Protein 1H6F (pdb70)

Sequence (370 aa):
DPKVHLEAKELWDQFHKRGTEMVITKSGRRMFPPFKVRCSGLDKKAKYILLMDIIAADDCRYKFHNSRWMVAGKADPEMPKRMYIHPDSPATGEQWMSKVVTFHKLKLTNNISDKHGFTILNSMHKYQPRFHIVRANDILKLPYSTFRTYLFPETEFIAVTAYQNDKITQLKIDNNPFAKGFRDKDDPKVHLEAKELWDQFHKRGTEMVITKSGRRMFPPFKVRCSGLDKKAKYILLMDIIAADDCRYKFHNSRWMVAGKADPEMPKRMYIHPDSPATGEQWMSKVVTFHKLKLTNNISDKHGFTILNSMHKYQPRFHIVRANDILKLPYSTFRTYLFPETEFIAVTAYQNDKITQLKIDNNPFAKGFRD

GO terms:
  GO:1990837 sequence-specific double-stranded DNA binding (F, IDA)
  GO:0035136 forelimb morphogenesis (P, IDA)
  GO:0009887 animal organ morphogenesis (P, IDA)
  GO:0000978 RNA polymerase II cis-regulatory region sequence-specific DNA binding (F, IDA)
  GO:0001227 DNA-binding transcription repressor activity, RNA polymerase II-specific (F, IDA)
  GO:0000122 negative regulation of transcription by RNA polymerase II (P, IDA)
  GO:0090398 cellular senescence (P, IDA)
  GO:0005515 protein binding (F, IPI)
  GO:0005654 nucleoplasm (C, TAS)
  GO:0001228 DNA-binding transcription activator activity, RNA polymerase II-specific (F, IDA)
  GO:0060931 sinoatrial node cell development (P, IDA)
  GO:0003272 endocardial cushion formation (P, IMP)
  GO:0045944 positive regulation of transcription by RNA polymerase II (P, IMP)
  GO:1905072 cardiac jelly development (P, IMP)
  GO:2000137 negative regulation of cell proliferation involved in heart morphogenesis (P, IMP)
  GO:0060317 cardiac epithelial to mesenchymal transition (P, IMP)
  GO:0000122 negative regulation of transcription by RNA polymerase II (P, IMP)
  GO:0005654 nucleoplasm (C, IDA)
  GO:0005634 nucleus (C, IDA)
  GO:0043066 negative regulation of apoptotic process (P, IDA)

Foldseek 3Di:
DKDKAWPPVVLLLQCLVLFHEAAAAAVWAAGPVFTKIAMDDFQQAFWKWKKKKKDFPDQFFWDQPPNRIDGPGGHDDADDIQIGTQVVPTDGPNVRRVDIDGDPVETEHCDRPDDSSHGHDHARTKMWMKMWMWRDRDPVCVVVTDIDIDGDVSNIHGYHNDDDRVSNVQSCLVPPPVNVVPPD/DWDKDKAWPPVVLLLLCLVLFAEAAAAAVWAFGPVFTKIAMDTFDQAFWKWKKKKKDFPAQFFWDQPPNRIDTPGGHDDADDFQIGTQVVPGDGPNVRNVDIRTPRVATEHCPSPDDPSHTHDHARTKMWMKMWMWRDRDPVCVVPTDIDIDGDVSNIHGYHNDDDHVVSVQSCLVPPVVNVVPPD

Secondary structure (DSSP, 8-state):
--EEEETTHHHHHHHHHH--EEE--TT-B--SS--EEEEES--SSSEEEEEEEEEEEEEEEEEEETTEEEEEEEPPP-PPPPPEEPTT-SEEHHHHTTS-EE-TT--EE--TT--S-PEE--TTEEEEEEEEEE--S-GGGGGGSPPEEEE-GGG-EEEESS-S-HHHHHHHHHH-GGGGGG--/----EEEETTHHHHHHHHHH--EEE--TT-B--SS--EEEEES--SSSEEEEEEEEEEEEEEEEEEETTEEEEEEEPPP-----PEEPTT-SEEHHHHHTS-EE-TT--EE--TT--S-PEE--TTEEEEEEEEEE--S-GGGTTTSPPEEEE-GGG-EEEESS-S-HHHHHHHHHH-GGGGGG--

Solvent-accessible surface area: 20494 Å² total; per-residue (Å²): 152,24,133,22,108,6,41,58,89,138,37,0,52,70,0,71,161,69,20,2,0,2,19,1,40,135,72,11,124,162,12,32,1,50,8,77,0,129,8,54,45,8,77,131,153,19,80,12,0,0,1,1,5,0,55,31,40,49,97,29,96,14,95,50,101,98,94,120,42,86,84,44,25,141,12,65,122,63,74,114,36,85,66,5,70,14,104,60,9,26,6,15,0,72,87,0,48,89,85,68,0,19,14,161,131,13,72,0,0,60,47,106,81,21,187,122,33,27,0,17,3,25,34,48,3,42,0,19,0,54,0,2,1,0,142,12,61,21,41,87,95,18,108,190,34,117,64,127,58,42,104,26,85,23,0,45,0,8,0,0,78,60,71,70,23,120,136,0,36,74,25,14,26,70,62,28,88,173,22,120,77,154,89,174,227,26,116,25,131,17,98,6,43,58,83,127,38,0,54,108,0,73,145,116,25,4,0,1,20,1,36,153,90,10,125,112,9,32,2,29,0,70,0,124,4,47,35,10,49,134,177,21,82,0,0,0,0,0,7,0,63,31,38,45,111,30,81,15,112,42,86,132,86,173,46,109,84,49,27,167,11,66,122,62,75,108,36,100,62,22,56,7,97,58,14,53,5,22,0,105,87,1,52,87,85,54,0,36,14,61,139,6,67,0,0,60,37,96,65,20,188,128,28,37,0,19,3,31,38,38,4,45,0,19,0,58,0,2,0,0,102,14,64,14,56,89,89,16,110,194,32,115,67,79,59,47,105,25,88,25,0,49,3,8,0,1,80,63,71,73,15,95,112,0,48,87,38,12,20,70,60,29,86,170,21,120,76,163,89,178

CATH classification: 2.60.40.820

Structure (mmCIF, N/CA/C/O backbone):
data_1H6F
#
_entry.id   1H6F
#
_cell.length_a   39.040
_cell.length_b   104.910
_cell.length_c   125.310
_cell.angle_alpha   90.00
_cell.angle_beta   90.00
_cell.angle_gamma   90.00
#
_symmetry.space_group_name_H-M   'P 21 21 21'
#
loop_
_entity.id
_entity.type
_entity.pdbx_description
1 polymer 'T-BOX TRANSCRIPTION FACTOR TBX3'
2 polymer "5'-D(*TP*AP*AP*TP*TP*TP*CP*AP*CP*AP*CP*CP*TP* AP*GP*GP*TP*GP*TP*GP*AP*AP*AP*T)-3'"
3 non-polymer 'MAGNESIUM ION'
4 water water
#
loop_
_atom_site.group_PDB
_atom_site.id
_atom_site.type_symbol
_atom_site.label_atom_id
_atom_site.label_alt_id
_atom_site.label_comp_id
_atom_site.label_asym_id
_atom_site.label_entity_id
_atom_site.label_seq_id
_atom_site.pdbx_PDB_ins_code
_atom_site.Cartn_x
_atom_site.Cartn_y
_atom_site.Cartn_z
_atom_site.occupancy
_atom_site.B_iso_or_equiv
_atom_site.auth_seq_id
_atom_site.auth_comp_id
_atom_site.auth_asym_id
_atom_site.auth_atom_id
_atom_site.pdbx_PDB_model_num
ATOM 1 N N . ASP A 1 4 ? 20.913 65.507 54.179 1.00 43.60 102 ASP A N 1
ATOM 2 C CA . ASP A 1 4 ? 19.464 65.907 54.267 1.00 41.84 102 ASP A CA 1
ATOM 3 C C . ASP A 1 4 ? 19.277 67.226 53.522 1.00 40.19 102 ASP A C 1
ATOM 4 O O . ASP A 1 4 ? 19.931 68.221 53.826 1.00 40.01 102 ASP A O 1
ATOM 9 N N . PRO A 1 5 ? 18.392 67.242 52.519 1.00 38.31 103 PRO A N 1
ATOM 10 C CA . PRO A 1 5 ? 18.170 68.482 51.777 1.00 37.23 103 PRO A CA 1
ATOM 11 C C . PRO A 1 5 ? 17.579 69.504 52.739 1.00 35.58 103 PRO A C 1
ATOM 12 O O . PRO A 1 5 ? 16.745 69.162 53.592 1.00 35.99 103 PRO A O 1
ATOM 16 N N . LYS A 1 6 ? 18.022 70.749 52.613 1.00 32.74 104 LYS A N 1
ATOM 17 C CA . LYS A 1 6 ? 17.558 71.828 53.479 1.00 29.84 104 LYS A CA 1
ATOM 18 C C . LYS A 1 6 ? 17.072 73.003 52.627 1.00 28.07 104 LYS A C 1
ATOM 19 O O . LYS A 1 6 ? 17.559 73.212 51.519 1.00 24.83 104 LYS A O 1
ATOM 25 N N . VAL A 1 7 ? 16.066 73.736 53.105 1.00 24.43 105 VAL A N 1
ATOM 26 C CA . VAL A 1 7 ? 15.576 74.866 52.308 1.00 21.57 105 VAL A CA 1
ATOM 27 C C . VAL A 1 7 ? 15.760 76.107 53.146 1.00 20.49 105 VAL A C 1
ATOM 28 O O . VAL A 1 7 ? 15.455 76.121 54.347 1.00 20.89 105 VAL A O 1
ATOM 32 N N . HIS A 1 8 ? 16.306 77.134 52.503 1.00 18.43 106 HIS A N 1
ATOM 33 C CA . HIS A 1 8 ? 16.615 78.403 53.126 1.00 18.68 106 HIS A CA 1
ATOM 34 C C . HIS A 1 8 ? 15.731 79.526 52.586 1.00 16.79 106 HIS A C 1
ATOM 35 O O . HIS A 1 8 ? 15.630 79.706 51.386 1.00 14.48 106 HIS A O 1
ATOM 42 N N . LEU A 1 9 ? 15.090 80.289 53.474 1.00 15.10 107 LEU A N 1
ATOM 43 C CA . LEU A 1 9 ? 14.235 81.390 53.009 1.00 14.94 107 LEU A CA 1
ATOM 44 C C . LEU A 1 9 ? 15.084 82.643 52.685 1.00 15.62 107 LEU A C 1
ATOM 45 O O . LEU A 1 9 ? 15.839 83.112 53.538 1.00 17.99 107 LEU A O 1
ATOM 50 N N . GLU A 1 10 ? 14.951 83.176 51.464 1.00 13.91 108 GLU A N 1
ATOM 51 C CA . GLU A 1 10 ? 15.666 84.393 51.089 1.00 16.46 108 GLU A CA 1
ATOM 52 C C . GLU A 1 10 ? 14.962 85.589 51.711 1.00 16.43 108 GLU A C 1
ATOM 53 O O . GLU A 1 10 ? 13.744 85.544 51.977 1.00 17.74 108 GLU A O 1
ATOM 59 N N . ALA A 1 11 ? 15.724 86.659 51.947 1.00 16.69 109 ALA A N 1
ATOM 60 C CA . ALA A 1 11 ? 15.172 87.897 52.467 1.00 17.57 109 ALA A CA 1
ATOM 61 C C . ALA A 1 11 ? 14.380 87.680 53.749 1.00 17.07 109 ALA A C 1
ATOM 62 O O . ALA A 1 11 ? 13.309 88.324 53.989 1.00 16.54 109 ALA A O 1
ATOM 64 N N . LYS A 1 12 ? 14.923 86.806 54.595 1.00 17.84 110 LYS A N 1
ATOM 65 C CA . LYS A 1 12 ? 14.250 86.527 55.841 1.00 19.66 110 LYS A CA 1
ATOM 66 C C . LYS A 1 12 ? 14.079 87.737 56.768 1.00 19.37 110 LYS A C 1
ATOM 67 O O . LYS A 1 12 ? 13.040 87.861 57.440 1.00 20.04 110 LYS A O 1
ATOM 73 N N . GLU A 1 13 ? 15.078 88.625 56.832 1.00 19.44 111 GLU A N 1
ATOM 74 C CA . GLU A 1 13 ? 14.953 89.795 57.704 1.00 20.82 111 GLU A CA 1
ATOM 75 C C . GLU A 1 13 ? 13.730 90.636 57.321 1.00 18.89 111 GLU A C 1
ATOM 76 O O . GLU A 1 13 ? 13.017 91.160 58.178 1.00 19.43 111 GLU A O 1
ATOM 82 N N . LEU A 1 14 ? 13.456 90.741 56.028 1.00 17.27 112 LEU A N 1
ATOM 83 C CA . LEU A 1 14 ? 12.292 91.500 55.625 1.00 16.12 112 LEU A CA 1
ATOM 84 C C . LEU A 1 14 ? 11.012 90.740 55.970 1.00 14.25 112 LEU A C 1
ATOM 85 O O . LEU A 1 14 ? 10.043 91.335 56.429 1.00 16.23 112 LEU A O 1
ATOM 90 N N . TRP A 1 15 ? 10.984 89.431 55.706 1.00 14.93 113 TRP A N 1
ATOM 91 C CA . TRP A 1 15 ? 9.773 88.665 56.068 1.00 12.60 113 TRP A CA 1
ATOM 92 C C . TRP A 1 15 ? 9.520 88.810 57.576 1.00 13.87 113 TRP A C 1
ATOM 93 O O . TRP A 1 15 ? 8.353 88.924 57.994 1.00 13.99 113 TRP A O 1
ATOM 104 N N . ASP A 1 16 ? 10.591 88.824 58.381 1.00 13.90 114 ASP A N 1
ATOM 105 C CA . ASP A 1 16 ? 10.429 88.940 59.838 1.00 18.25 114 ASP A CA 1
ATOM 106 C C . ASP A 1 16 ? 9.798 90.271 60.203 1.00 18.28 114 ASP A C 1
ATOM 107 O O . ASP A 1 16 ? 8.959 90.307 61.106 1.00 18.13 114 ASP A O 1
ATOM 112 N N . GLN A 1 17 ? 10.186 91.359 59.521 1.00 15.79 115 GLN A N 1
ATOM 113 C CA . GLN A 1 17 ? 9.578 92.637 59.819 1.00 18.37 115 GLN A CA 1
ATOM 114 C C . GLN A 1 17 ? 8.076 92.653 59.539 1.00 17.17 115 GLN A C 1
ATOM 115 O O . GLN A 1 17 ? 7.278 93.226 60.303 1.00 16.99 115 GLN A O 1
ATOM 121 N N . PHE A 1 18 ? 7.692 92.050 58.431 1.00 15.65 116 PHE A N 1
ATOM 122 C CA . PHE A 1 18 ? 6.268 92.018 58.102 1.00 13.78 116 PHE A CA 1
ATOM 123 C C . PHE A 1 18 ? 5.522 91.124 59.107 1.00 15.28 116 PHE A C 1
ATOM 124 O O . PHE A 1 18 ? 4.485 91.509 59.644 1.00 16.42 116 PHE A O 1
ATOM 132 N N . HIS A 1 19 ? 6.079 89.939 59.354 1.00 13.88 117 HIS A N 1
ATOM 133 C CA . HIS A 1 19 ? 5.452 88.940 60.216 1.00 15.55 117 HIS A CA 1
ATOM 134 C C . HIS A 1 19 ? 5.198 89.487 61.636 1.00 16.71 117 HIS A C 1
ATOM 135 O O . HIS A 1 19 ? 4.110 89.265 62.214 1.00 17.06 117 HIS A O 1
ATOM 142 N N . LYS A 1 20 ? 6.171 90.222 62.163 1.00 16.75 118 LYS A N 1
ATOM 143 C CA . LYS A 1 20 ? 6.032 90.833 63.502 1.00 19.22 118 LYS A CA 1
ATOM 144 C C . LYS A 1 20 ? 4.817 91.767 63.594 1.00 20.00 118 LYS A C 1
ATOM 145 O O . LYS A 1 20 ? 4.170 91.880 64.649 1.00 20.57 118 LYS A O 1
ATOM 151 N N . ARG A 1 21 ? 4.459 92.414 62.487 1.00 18.73 119 ARG A N 1
ATOM 152 C CA . ARG A 1 21 ? 3.320 93.335 62.497 1.00 19.66 119 ARG A CA 1
ATOM 153 C C . ARG A 1 21 ? 2.032 92.680 62.014 1.00 19.66 119 ARG A C 1
ATOM 154 O O . ARG A 1 21 ? 0.950 93.273 62.111 1.00 21.95 119 ARG A O 1
ATOM 162 N N . GLY A 1 22 ? 2.151 91.465 61.492 1.00 16.26 120 GLY A N 1
ATOM 163 C CA . GLY A 1 22 ? 0.992 90.732 60.986 1.00 16.29 120 GLY A CA 1
ATOM 164 C C . GLY A 1 22 ? 0.904 90.948 59.486 1.00 14.11 120 GLY A C 1
ATOM 165 O O . GLY A 1 22 ? 0.247 91.852 59.016 1.00 15.42 120 GLY A O 1
ATOM 166 N N . THR A 1 23 ? 1.520 90.075 58.713 1.00 14.71 121 THR A N 1
ATOM 167 C CA . THR A 1 23 ? 1.539 90.278 57.282 1.00 13.19 121 THR A CA 1
ATOM 168 C C . THR A 1 23 ? 0.182 90.273 56.610 1.00 12.68 121 THR A C 1
ATOM 169 O O . THR A 1 23 ? -0.676 89.458 56.983 1.00 11.63 121 THR A O 1
ATOM 173 N N . GLU A 1 24 ? -0.004 91.161 55.624 1.00 11.54 122 GLU A N 1
ATOM 174 C CA . GLU A 1 24 ? -1.259 91.167 54.857 1.00 10.04 122 GLU A CA 1
ATOM 175 C C . GLU A 1 24 ? -0.851 91.126 53.389 1.00 11.43 122 GLU A C 1
ATOM 176 O O . GLU A 1 24 ? 0.144 91.738 53.013 1.00 13.01 122 GLU A O 1
ATOM 182 N N . MET A 1 25 ? -1.636 90.448 52.562 1.00 10.91 123 MET A N 1
ATOM 183 C CA . MET A 1 25 ? -1.379 90.453 51.104 1.00 11.39 123 MET A CA 1
ATOM 184 C C . MET A 1 25 ? -2.676 90.869 50.420 1.00 13.52 123 MET A C 1
ATOM 185 O O . MET A 1 25 ? -3.747 90.287 50.694 1.00 14.27 123 MET A O 1
ATOM 190 N N . VAL A 1 26 ? -2.620 91.897 49.574 1.00 12.84 124 VAL A N 1
ATOM 191 C CA . VAL A 1 26 ? -3.785 92.311 48.805 1.00 12.52 124 VAL A CA 1
ATOM 192 C C . VAL A 1 26 ? -4.121 91.293 47.701 1.00 11.18 124 VAL A C 1
ATOM 193 O O . VAL A 1 26 ? -3.214 90.698 47.074 1.00 12.19 124 VAL A O 1
ATOM 197 N N . ILE A 1 27 ? -5.424 91.063 47.490 1.00 12.06 125 ILE A N 1
ATOM 198 C CA . ILE A 1 27 ? -5.875 90.192 46.421 1.00 12.74 125 ILE A CA 1
ATOM 199 C C . ILE A 1 27 ? -6.843 90.994 45.587 1.00 12.53 125 ILE A C 1
ATOM 200 O O . ILE A 1 27 ? -7.534 91.880 46.099 1.00 13.40 125 ILE A O 1
ATOM 205 N N . THR A 1 28 ? -6.909 90.672 44.304 1.00 14.16 126 THR A N 1
ATOM 206 C CA . THR A 1 28 ? -7.791 91.445 43.396 1.00 15.74 126 THR A CA 1
ATOM 207 C C . THR A 1 28 ? -8.361 90.505 42.341 1.00 17.18 126 THR A C 1
ATOM 208 O O . THR A 1 28 ? -7.816 89.449 42.114 1.00 18.15 126 THR A O 1
ATOM 212 N N . LYS A 1 29 ? -9.440 90.905 41.665 1.00 17.20 127 LYS A N 1
ATOM 213 C CA . LYS A 1 29 ? -9.971 90.023 40.624 1.00 20.95 127 LYS A CA 1
ATOM 214 C C . LYS A 1 29 ? -8.911 89.713 39.585 1.00 19.52 127 LYS A C 1
ATOM 215 O O . LYS A 1 29 ? -8.724 88.566 39.225 1.00 22.63 127 LYS A O 1
ATOM 221 N N . SER A 1 30 ? -8.195 90.727 39.123 1.00 21.05 128 SER A N 1
ATOM 222 C CA . SER A 1 30 ? -7.229 90.460 38.051 1.00 21.70 128 SER A CA 1
ATOM 223 C C . SER A 1 30 ? -5.903 89.841 38.453 1.00 22.09 128 SER A C 1
ATOM 224 O O . SER A 1 30 ? -5.081 89.535 37.591 1.00 21.82 128 SER A O 1
ATOM 227 N N . GLY A 1 31 ? -5.706 89.650 39.759 1.00 20.73 129 GLY A N 1
ATOM 228 C CA . GLY A 1 31 ? -4.502 88.976 40.237 1.00 19.04 129 GLY A CA 1
ATOM 229 C C . GLY A 1 31 ? -3.431 89.899 40.768 1.00 19.49 129 GLY A C 1
ATOM 230 O O . GLY A 1 31 ? -2.979 90.796 40.062 1.00 20.94 129 GLY A O 1
ATOM 231 N N . ARG A 1 32 ? -3.028 89.685 42.019 1.00 15.66 130 ARG A N 1
ATOM 232 C CA . ARG A 1 32 ? -2.026 90.510 42.652 1.00 14.06 130 ARG A CA 1
ATOM 233 C C . ARG A 1 32 ? -0.749 89.696 42.957 1.00 14.00 130 ARG A C 1
ATOM 234 O O . ARG A 1 32 ? -0.831 88.546 43.399 1.00 15.45 130 ARG A O 1
ATOM 242 N N . ARG A 1 33 ? 0.431 90.264 42.720 1.00 12.77 131 ARG A N 1
ATOM 243 C CA . ARG A 1 33 ? 1.662 89.572 43.119 1.00 13.27 131 ARG A CA 1
ATOM 244 C C . ARG A 1 33 ? 1.806 89.603 44.629 1.00 11.17 131 ARG A C 1
ATOM 245 O O . ARG A 1 33 ? 1.307 90.504 45.325 1.00 13.82 131 ARG A O 1
ATOM 253 N N . MET A 1 34 ? 2.531 88.621 45.126 1.00 12.56 132 MET A N 1
ATOM 254 C CA . MET A 1 34 ? 2.843 88.648 46.570 1.00 13.86 132 MET A CA 1
ATOM 255 C C . MET A 1 34 ? 4.043 89.585 46.797 1.00 15.10 132 MET A C 1
ATOM 256 O O . MET A 1 34 ? 4.965 89.636 45.973 1.00 13.29 132 MET A O 1
ATOM 261 N N . PHE A 1 35 ? 4.032 90.321 47.912 1.00 13.09 133 PHE A N 1
ATOM 262 C CA . PHE A 1 35 ? 5.191 91.115 48.321 1.00 13.16 133 PHE A CA 1
ATOM 263 C C . PHE A 1 35 ? 5.285 91.041 49.828 1.00 12.41 133 PHE A C 1
ATOM 264 O O . PHE A 1 35 ? 4.348 91.399 50.539 1.00 15.19 133 PHE A O 1
ATOM 272 N N . PRO A 1 36 ? 6.411 90.574 50.339 1.00 14.16 134 PRO A N 1
ATOM 273 C CA . PRO A 1 36 ? 7.577 90.115 49.577 1.00 13.88 134 PRO A CA 1
ATOM 274 C C . PRO A 1 36 ? 7.281 88.863 48.806 1.00 15.39 134 PRO A C 1
ATOM 275 O O . PRO A 1 36 ? 6.351 88.097 49.132 1.00 14.04 134 PRO A O 1
ATOM 279 N N . PRO A 1 37 ? 8.072 88.642 47.740 1.00 16.74 135 PRO A N 1
ATOM 280 C CA . PRO A 1 37 ? 7.938 87.469 46.905 1.00 17.18 135 PRO A CA 1
ATOM 281 C C . PRO A 1 37 ? 8.493 86.334 47.755 1.00 16.31 135 PRO A C 1
ATOM 282 O O . PRO A 1 37 ? 9.322 86.569 48.647 1.00 18.15 135 PRO A O 1
ATOM 286 N N . PHE A 1 38 ? 8.027 85.117 47.506 1.00 16.91 136 PHE A N 1
ATOM 287 C CA . PHE A 1 38 ? 8.497 83.943 48.243 1.00 16.38 136 PHE A CA 1
ATOM 288 C C . PHE A 1 38 ? 9.653 83.365 47.424 1.00 17.35 136 PHE A C 1
ATOM 289 O O . PHE A 1 38 ? 9.483 82.901 46.276 1.00 18.92 136 PHE A O 1
ATOM 297 N N . LYS A 1 39 ? 10.849 83.505 47.981 1.00 15.32 137 LYS A N 1
ATOM 298 C CA . LYS A 1 39 ? 12.087 83.013 47.323 1.00 17.04 137 LYS A CA 1
ATOM 299 C C . LYS A 1 39 ? 12.904 82.123 48.229 1.00 16.22 137 LYS A C 1
ATOM 300 O O . LYS A 1 39 ? 13.059 82.392 49.441 1.00 15.81 137 LYS A O 1
ATOM 306 N N . VAL A 1 40 ? 13.438 81.043 47.666 1.00 16.36 138 VAL A N 1
ATOM 307 C CA . VAL A 1 40 ? 14.253 80.134 48.477 1.00 17.17 138 VAL A CA 1
ATOM 308 C C . VAL A 1 40 ? 15.489 79.622 47.764 1.00 16.85 138 VAL A C 1
ATOM 309 O O . VAL A 1 40 ? 15.624 79.729 46.531 1.00 17.81 138 VAL A O 1
ATOM 313 N N . ARG A 1 41 ? 16.385 79.077 48.586 1.00 18.37 139 ARG A N 1
ATOM 314 C CA . ARG A 1 41 ? 17.613 78.438 48.140 1.00 19.82 139 ARG A CA 1
ATOM 315 C C . ARG A 1 41 ? 17.628 77.038 48.768 1.00 20.13 139 ARG A C 1
ATOM 316 O O . ARG A 1 41 ? 17.369 76.876 49.973 1.00 18.61 139 ARG A O 1
ATOM 324 N N . CYS A 1 42 ? 17.920 76.034 47.951 1.00 22.03 140 CYS A N 1
ATOM 325 C CA . CYS A 1 42 ? 18.003 74.642 48.414 1.00 24.05 140 CYS A CA 1
ATOM 326 C C . CYS A 1 42 ? 19.447 74.182 48.595 1.00 26.00 140 CYS A C 1
ATOM 327 O O . CYS A 1 42 ? 20.324 74.615 47.842 1.00 25.82 140 CYS A O 1
ATOM 330 N N . SER A 1 43 ? 19.691 73.321 49.593 1.00 26.15 141 SER A N 1
ATOM 331 C CA . SER A 1 43 ? 21.035 72.760 49.793 1.00 28.31 141 SER A CA 1
ATOM 332 C C . SER A 1 43 ? 20.896 71.250 50.053 1.00 27.91 141 SER A C 1
ATOM 333 O O . SER A 1 43 ? 19.780 70.734 50.187 1.00 27.78 141 SER A O 1
ATOM 336 N N . GLY A 1 44 ? 22.019 70.527 50.072 1.00 28.10 142 GLY A N 1
ATOM 337 C CA . GLY A 1 44 ? 21.970 69.099 50.354 1.00 27.19 142 GLY A CA 1
ATOM 338 C C . GLY A 1 44 ? 21.181 68.169 49.445 1.00 28.37 142 GLY A C 1
ATOM 339 O O . GLY A 1 44 ? 20.801 67.080 49.860 1.00 28.38 142 GLY A O 1
ATOM 340 N N . LEU A 1 45 ? 20.936 68.578 48.209 1.00 27.78 143 LEU A N 1
ATOM 341 C CA . LEU A 1 45 ? 20.213 67.746 47.268 1.00 28.06 143 LEU A CA 1
ATOM 342 C C . LEU A 1 45 ? 21.269 66.841 46.621 1.00 29.40 143 LEU A C 1
ATOM 343 O O . LEU A 1 45 ? 22.437 67.219 46.568 1.00 29.45 143 LEU A O 1
ATOM 348 N N . ASP A 1 46 ? 20.877 65.656 46.154 1.00 29.39 144 ASP A N 1
ATOM 349 C CA . ASP A 1 46 ? 21.856 64.777 45.511 1.00 30.52 144 ASP A CA 1
ATOM 350 C C . ASP A 1 46 ? 22.119 65.484 44.173 1.00 30.21 144 ASP A C 1
ATOM 351 O O . ASP A 1 46 ? 21.205 65.782 43.418 1.00 29.56 144 ASP A O 1
ATOM 356 N N . LYS A 1 47 ? 23.379 65.786 43.899 1.00 31.70 145 LYS A N 1
ATOM 357 C CA . LYS A 1 47 ? 23.721 66.531 42.693 1.00 31.31 145 LYS A CA 1
ATOM 358 C C . LYS A 1 47 ? 23.190 66.033 41.382 1.00 31.56 145 LYS A C 1
ATOM 359 O O . LYS A 1 47 ? 22.716 66.834 40.574 1.00 31.66 145 LYS A O 1
ATOM 365 N N . LYS A 1 48 ? 23.246 64.713 41.159 1.00 30.72 146 LYS A N 1
ATOM 366 C CA . LYS A 1 48 ? 22.784 64.139 39.905 1.00 31.43 146 LYS A CA 1
ATOM 367 C C . LYS A 1 48 ? 21.336 63.682 39.820 1.00 30.60 146 LYS A C 1
ATOM 368 O O . LYS A 1 48 ? 20.825 63.482 38.723 1.00 31.28 146 LYS A O 1
ATOM 374 N N . ALA A 1 49 ? 20.671 63.507 40.961 1.00 30.31 147 ALA A N 1
ATOM 375 C CA . ALA A 1 49 ? 19.281 63.063 40.953 1.00 28.72 147 ALA A CA 1
ATOM 376 C C . ALA A 1 49 ? 18.349 64.153 40.442 1.00 29.76 147 ALA A C 1
ATOM 377 O O . ALA A 1 49 ? 18.608 65.357 40.612 1.00 29.06 147 ALA A O 1
ATOM 379 N N . LYS A 1 50 ? 17.256 63.736 39.819 1.00 28.84 148 LYS A N 1
ATOM 380 C CA . LYS A 1 50 ? 16.311 64.698 39.300 1.00 29.32 148 LYS A CA 1
ATOM 381 C C . LYS A 1 50 ? 15.208 65.054 40.324 1.00 28.27 148 LYS A C 1
ATOM 382 O O . LYS A 1 50 ? 14.694 64.175 41.010 1.00 27.64 148 LYS A O 1
ATOM 388 N N . TYR A 1 51 ? 14.858 66.340 40.434 1.00 26.45 149 TYR A N 1
ATOM 389 C CA . TYR A 1 51 ? 13.791 66.759 41.358 1.00 23.27 149 TYR A CA 1
ATOM 390 C C . TYR A 1 51 ? 12.824 67.716 40.669 1.00 22.40 149 TYR A C 1
ATOM 391 O O . TYR A 1 51 ? 13.199 68.400 39.726 1.00 21.58 149 TYR A O 1
ATOM 400 N N . ILE A 1 52 ? 11.598 67.778 41.189 1.00 19.94 150 ILE A N 1
ATOM 401 C CA . ILE A 1 52 ? 10.575 68.688 40.698 1.00 20.03 150 ILE A CA 1
ATOM 402 C C . ILE A 1 52 ? 10.292 69.600 41.909 1.00 20.75 150 ILE A C 1
ATOM 403 O O . ILE A 1 52 ? 10.101 69.083 43.040 1.00 19.87 150 ILE A O 1
ATOM 408 N N . LEU A 1 53 ? 10.372 70.918 41.695 1.00 18.26 151 LEU A N 1
ATOM 409 C CA . LEU A 1 53 ? 10.110 71.898 42.778 1.00 19.00 151 LEU A CA 1
ATOM 410 C C . LEU A 1 53 ? 8.741 72.541 42.568 1.00 18.91 151 LEU A C 1
ATOM 411 O O . LEU A 1 53 ? 8.351 72.918 41.434 1.00 19.59 151 LEU A O 1
ATOM 416 N N . LEU A 1 54 ? 7.973 72.663 43.651 1.00 18.18 152 LEU A N 1
ATOM 417 C CA . LEU A 1 54 ? 6.623 73.205 43.543 1.00 17.83 152 LEU A CA 1
ATOM 418 C C . LEU A 1 54 ? 6.287 74.138 44.715 1.00 17.87 152 LEU A C 1
ATOM 419 O O . LEU A 1 54 ? 7.000 74.197 45.722 1.00 16.03 152 LEU A O 1
ATOM 424 N N . MET A 1 55 ? 5.179 74.859 44.580 1.00 18.00 153 MET A N 1
ATOM 425 C CA . MET A 1 55 ? 4.766 75.726 45.668 1.00 19.23 153 MET A CA 1
ATOM 426 C C . MET A 1 55 ? 3.273 75.867 45.603 1.00 18.24 153 MET A C 1
ATOM 427 O O . MET A 1 55 ? 2.667 75.792 44.512 1.00 16.92 153 MET A O 1
ATOM 432 N N . ASP A 1 56 ? 2.646 75.990 46.764 1.00 15.51 154 ASP A N 1
ATOM 433 C CA . ASP A 1 56 ? 1.233 76.277 46.753 1.00 15.60 154 ASP A CA 1
ATOM 434 C C . ASP A 1 56 ? 0.939 77.072 48.008 1.00 15.17 154 ASP A C 1
ATOM 435 O O . ASP A 1 56 ? 1.831 77.305 48.780 1.00 13.92 154 ASP A O 1
ATOM 440 N N . ILE A 1 57 ? -0.277 77.591 48.140 1.00 16.53 155 ILE A N 1
ATOM 441 C CA . ILE A 1 57 ? -0.634 78.334 49.355 1.00 16.87 155 ILE A CA 1
ATOM 442 C C . ILE A 1 57 ? -1.867 77.674 49.943 1.00 17.90 155 ILE A C 1
ATOM 443 O O . ILE A 1 57 ? -2.846 77.400 49.222 1.00 17.46 155 ILE A O 1
ATOM 448 N N . ILE A 1 58 ? -1.849 77.380 51.236 1.00 17.52 156 ILE A N 1
ATOM 449 C CA . ILE A 1 58 ? -3.029 76.740 51.816 1.00 17.17 156 ILE A CA 1
ATOM 450 C C . ILE A 1 58 ? -3.548 77.486 53.023 1.00 15.33 156 ILE A C 1
ATOM 451 O O . ILE A 1 58 ? -2.857 78.317 53.601 1.00 13.29 156 ILE A O 1
ATOM 456 N N . ALA A 1 59 ? -4.789 77.196 53.377 1.00 14.83 157 ALA A N 1
ATOM 457 C CA . ALA A 1 59 ? -5.388 77.868 54.524 1.00 15.17 157 ALA A CA 1
ATOM 458 C C . ALA A 1 59 ? -4.603 77.490 55.760 1.00 17.52 157 ALA A C 1
ATOM 459 O O . ALA A 1 59 ? -4.252 76.327 55.957 1.00 19.73 157 ALA A O 1
ATOM 461 N N . ALA A 1 60 ? -4.326 78.475 56.597 1.00 17.41 158 ALA A N 1
ATOM 462 C CA . ALA A 1 60 ? -3.520 78.262 57.802 1.00 18.63 158 ALA A CA 1
ATOM 463 C C . ALA A 1 60 ? -4.356 77.730 58.957 1.00 21.82 158 ALA A C 1
ATOM 464 O O . ALA A 1 60 ? -3.798 77.214 59.955 1.00 21.68 158 ALA A O 1
ATOM 466 N N . ASP A 1 61 ? -5.667 77.917 58.840 1.00 20.85 159 ASP A N 1
ATOM 467 C CA . ASP A 1 61 ? -6.618 77.454 59.852 1.00 23.47 159 ASP A CA 1
ATOM 468 C C . ASP A 1 61 ? -7.987 77.614 59.233 1.00 24.08 159 ASP A C 1
ATOM 469 O O . ASP A 1 61 ? -8.077 78.011 58.050 1.00 23.55 159 ASP A O 1
A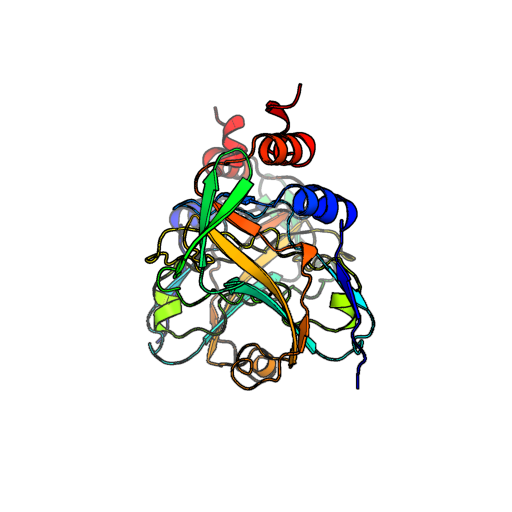TOM 474 N N . ASP A 1 62 ? -9.050 77.312 59.977 1.00 24.13 160 ASP A N 1
ATOM 475 C CA . ASP A 1 62 ? -10.395 77.422 59.413 1.00 24.74 160 ASP A CA 1
ATOM 476 C C . ASP A 1 62 ? -11.169 78.584 60.011 1.00 23.97 160 ASP A C 1
ATOM 477 O O . ASP A 1 62 ? -12.353 78.460 60.342 1.00 24.83 160 ASP A O 1
ATOM 482 N N . CYS A 1 63 ? -10.491 79.728 60.111 1.00 21.74 161 CYS A N 1
ATOM 483 C CA . CYS A 1 63 ? -11.082 80.924 60.675 1.00 20.49 161 CYS A CA 1
ATOM 484 C C . CYS A 1 63 ? -11.166 82.085 59.725 1.00 18.52 161 CYS A C 1
ATOM 485 O O . CYS A 1 63 ? -10.288 82.237 58.886 1.00 19.27 161 CYS A O 1
ATOM 488 N N . ARG A 1 64 ? -12.183 82.916 59.919 1.00 18.53 162 ARG A N 1
ATOM 489 C CA . ARG A 1 64 ? -12.335 84.171 59.189 1.00 18.77 162 ARG A CA 1
ATOM 490 C C . ARG A 1 64 ? -11.833 85.209 60.215 1.00 19.27 162 ARG A C 1
ATOM 491 O O . ARG A 1 64 ? -12.038 85.043 61.401 1.00 19.26 162 ARG A O 1
ATOM 499 N N . TYR A 1 65 ? -11.163 86.266 59.780 1.00 17.88 163 TYR A N 1
ATOM 500 C CA . TYR A 1 65 ? -10.647 87.252 60.736 1.00 17.59 163 TYR A CA 1
ATOM 501 C C . TYR A 1 65 ? -11.221 88.636 60.514 1.00 18.91 163 TYR A C 1
ATOM 502 O O . TYR A 1 65 ? -11.785 88.927 59.455 1.00 19.92 163 TYR A O 1
ATOM 511 N N . LYS A 1 66 ? -11.020 89.495 61.506 1.00 19.38 164 LYS A N 1
ATOM 512 C CA . LYS A 1 66 ? -11.409 90.899 61.412 1.00 21.86 164 LYS A CA 1
ATOM 513 C C . LYS A 1 66 ? -10.283 91.659 62.099 1.00 22.78 164 LYS A C 1
ATOM 514 O O . LYS A 1 66 ? -9.602 91.093 62.972 1.00 22.82 164 LYS A O 1
ATOM 520 N N . PHE A 1 67 ? -10.044 92.906 61.700 1.00 21.95 165 PHE A N 1
ATOM 521 C CA . PHE A 1 67 ? -8.984 93.728 62.303 1.00 24.08 165 PHE A CA 1
ATOM 522 C C . PHE A 1 67 ? -9.714 94.756 63.147 1.00 26.47 165 PHE A C 1
ATOM 523 O O . PHE A 1 67 ? -10.346 95.680 62.641 1.00 27.69 165 PHE A O 1
ATOM 531 N N . HIS A 1 68 ? -9.638 94.587 64.458 1.00 30.81 166 HIS A N 1
ATOM 532 C CA . HIS A 1 68 ? -10.375 95.465 65.343 1.00 33.98 166 HIS A CA 1
ATOM 533 C C . HIS A 1 68 ? -9.502 95.872 66.505 1.00 35.00 166 HIS A C 1
ATOM 534 O O . HIS A 1 68 ? -8.753 95.050 67.040 1.00 34.70 166 HIS A O 1
ATOM 541 N N . ASN A 1 69 ? -9.590 97.146 66.881 1.00 36.13 167 ASN A N 1
ATOM 542 C CA . ASN A 1 69 ? -8.797 97.681 67.981 1.00 37.14 167 ASN A CA 1
ATOM 543 C C . ASN A 1 69 ? -7.317 97.504 67.710 1.00 36.58 167 ASN A C 1
ATOM 544 O O . ASN A 1 69 ? -6.528 97.252 68.623 1.00 35.23 167 ASN A O 1
ATOM 549 N N . SER A 1 70 ? -6.951 97.644 66.439 1.00 35.31 168 SER A N 1
ATOM 550 C CA . SER A 1 70 ? -5.573 97.501 66.007 1.00 34.07 168 SER A CA 1
ATOM 551 C C . SER A 1 70 ? -5.012 96.086 66.126 1.00 32.68 168 SER A C 1
ATOM 552 O O . SER A 1 70 ? -3.801 95.909 66.255 1.00 31.84 168 SER A O 1
ATOM 555 N N . ARG A 1 71 ? -5.879 95.083 66.091 1.00 31.10 169 ARG A N 1
ATOM 556 C CA . ARG A 1 71 ? -5.393 93.704 66.154 1.00 30.00 169 ARG A CA 1
ATOM 557 C C . ARG A 1 71 ? -6.218 92.794 65.274 1.00 28.23 169 ARG A C 1
ATOM 558 O O . ARG A 1 71 ? -7.386 93.054 65.022 1.00 27.36 169 ARG A O 1
ATOM 566 N N . TRP A 1 72 ? -5.593 91.715 64.824 1.00 26.29 170 TRP A N 1
ATOM 567 C CA . TRP A 1 72 ? -6.279 90.724 64.020 1.00 23.80 170 TRP A CA 1
ATOM 568 C C . TRP A 1 72 ? -6.848 89.754 65.030 1.00 23.81 170 TRP A C 1
ATOM 569 O O . TRP A 1 72 ? -6.136 89.335 65.932 1.00 24.88 170 TRP A O 1
ATOM 580 N N . MET A 1 73 ? -8.124 89.423 64.888 1.00 22.97 171 MET A N 1
ATOM 581 C CA . MET A 1 73 ? -8.780 88.496 65.813 1.00 21.09 171 MET A CA 1
ATOM 582 C C . MET A 1 73 ? -9.674 87.605 65.000 1.00 20.16 171 MET A C 1
ATOM 583 O O . MET A 1 73 ? -10.221 88.037 63.967 1.00 19.13 171 MET A O 1
ATOM 588 N N . VAL A 1 74 ? -9.842 86.366 65.471 1.00 18.34 172 VAL A N 1
ATOM 589 C CA . VAL A 1 74 ? -10.728 85.420 64.787 1.00 19.60 172 VAL A CA 1
ATOM 590 C C . VAL A 1 74 ? -12.140 85.975 65.017 1.00 21.51 172 VAL A C 1
ATOM 591 O O . VAL A 1 74 ? -12.506 86.305 66.151 1.00 21.22 172 VAL A O 1
ATOM 595 N N . ALA A 1 75 ? -12.910 86.097 63.934 1.00 22.10 173 ALA A N 1
ATOM 596 C CA . ALA A 1 75 ? -14.286 86.605 63.999 1.00 24.57 173 ALA A CA 1
ATOM 597 C C . ALA A 1 75 ? -15.284 85.474 63.922 1.00 25.50 173 ALA A C 1
ATOM 598 O O . ALA A 1 75 ? -16.440 85.612 64.341 1.00 28.58 173 ALA A O 1
ATOM 600 N N . GLY A 1 76 ? -14.859 84.351 63.370 1.00 25.29 174 GLY A N 1
ATOM 601 C CA . GLY A 1 76 ? -15.750 83.207 63.255 1.00 26.86 174 GLY A CA 1
ATOM 602 C C . GLY A 1 76 ? -15.147 82.151 62.369 1.00 25.94 174 GLY A C 1
ATOM 603 O O . GLY A 1 76 ? -13.984 82.247 61.998 1.00 26.40 174 GLY A O 1
ATOM 604 N N . LYS A 1 77 ? -15.941 81.142 62.022 1.00 27.20 175 LYS A N 1
ATOM 605 C CA . LYS A 1 77 ? -15.487 80.057 61.175 1.00 26.67 175 LYS A CA 1
ATOM 606 C C . LYS A 1 77 ? -15.261 80.597 59.746 1.00 25.15 175 LYS A C 1
ATOM 607 O O . LYS A 1 77 ? -15.872 81.569 59.349 1.00 26.45 175 LYS A O 1
ATOM 613 N N . ALA A 1 78 ? -14.356 79.959 59.016 1.00 24.40 176 ALA A N 1
ATOM 614 C CA . ALA A 1 78 ? -13.996 80.334 57.652 1.00 23.56 176 ALA A CA 1
ATOM 615 C C . ALA A 1 78 ? -15.020 80.012 56.573 1.00 23.89 176 ALA A C 1
ATOM 616 O O . ALA A 1 78 ? -15.825 79.090 56.706 1.00 24.06 176 ALA A O 1
ATOM 618 N N . ASP A 1 79 ? -14.994 80.800 55.515 1.00 22.24 177 ASP A N 1
ATOM 619 C CA . ASP A 1 79 ? -15.832 80.548 54.349 1.00 21.66 177 ASP A CA 1
ATOM 620 C C . ASP A 1 79 ? -15.220 79.282 53.715 1.00 21.43 177 ASP A C 1
ATOM 621 O O . ASP A 1 79 ? -14.124 78.858 54.079 1.00 18.51 177 ASP A O 1
ATOM 626 N N . PRO A 1 80 ? -15.899 78.686 52.725 1.00 21.48 178 PRO A N 1
ATOM 627 C CA . PRO A 1 80 ? -15.371 77.485 52.060 1.00 22.93 178 PRO A CA 1
ATOM 628 C C . PRO A 1 80 ? -14.119 77.886 51.278 1.00 22.81 178 PRO A C 1
ATOM 629 O O . PRO A 1 80 ? -13.996 79.042 50.833 1.00 22.81 178 PRO A O 1
ATOM 633 N N . GLU A 1 81 ? -13.189 76.947 51.080 1.00 23.55 179 GLU A N 1
ATOM 634 C CA . GLU A 1 81 ? -11.955 77.245 50.346 1.00 22.24 179 GLU A CA 1
ATOM 635 C C . GLU A 1 81 ? -11.876 76.589 48.954 1.00 23.51 179 GLU A C 1
ATOM 636 O O . GLU A 1 81 ? -12.351 75.455 48.779 1.00 22.56 179 GLU A O 1
ATOM 642 N N . MET A 1 82 ? -11.280 77.265 47.964 1.00 23.25 180 MET A N 1
ATOM 643 C CA . MET A 1 82 ? -11.157 76.645 46.632 1.00 24.75 180 MET A CA 1
ATOM 644 C C . MET A 1 82 ? -9.890 75.845 46.571 1.00 25.63 180 MET A C 1
ATOM 645 O O . MET A 1 82 ? -9.002 76.033 47.387 1.00 26.63 180 MET A O 1
ATOM 650 N N . PRO A 1 83 ? -9.790 74.915 45.609 1.00 26.69 181 PRO A N 1
ATOM 651 C CA . PRO A 1 83 ? -8.585 74.101 45.465 1.00 26.65 181 PRO A CA 1
ATOM 652 C C . PRO A 1 83 ? -7.482 75.101 45.148 1.00 26.94 181 PRO A C 1
ATOM 653 O O . PRO A 1 83 ? -7.703 76.037 44.370 1.00 27.67 181 PRO A O 1
ATOM 657 N N . LYS A 1 84 ? -6.320 74.911 45.756 1.00 25.14 182 LYS A N 1
ATOM 658 C CA . LYS A 1 84 ? -5.204 75.831 45.574 1.00 26.17 182 LYS A CA 1
ATOM 659 C C . LYS A 1 84 ? -4.269 75.437 44.475 1.00 26.07 182 LYS A C 1
ATOM 660 O O . LYS A 1 84 ? -3.760 74.320 44.466 1.00 27.39 182 LYS A O 1
ATOM 666 N N . ARG A 1 85 ? -4.022 76.371 43.573 1.00 25.09 183 ARG A N 1
ATOM 667 C CA . ARG A 1 85 ? -3.123 76.132 42.470 1.00 24.76 183 ARG A CA 1
ATOM 668 C C . ARG A 1 85 ? -1.792 75.592 42.972 1.00 23.03 183 ARG A C 1
ATOM 669 O O . ARG A 1 85 ? -1.179 76.158 43.890 1.00 19.87 183 ARG A O 1
ATOM 677 N N . MET A 1 86 ? -1.346 74.493 42.390 1.00 22.09 184 MET A N 1
ATOM 678 C CA . MET A 1 86 ? -0.043 73.990 42.752 1.00 23.36 184 MET A CA 1
ATOM 679 C C . MET A 1 86 ? 0.826 74.416 41.591 1.00 23.80 184 MET A C 1
ATOM 680 O O . MET A 1 86 ? 0.493 74.107 40.451 1.00 27.18 184 MET A O 1
ATOM 685 N N . TYR A 1 87 ? 1.906 75.143 41.850 1.00 21.84 185 TYR A N 1
ATOM 686 C CA . TYR A 1 87 ? 2.803 75.584 40.791 1.00 21.76 185 TYR A CA 1
ATOM 687 C C . TYR A 1 87 ? 3.981 74.670 40.649 1.00 22.61 185 TYR A C 1
ATOM 688 O O . TYR A 1 87 ? 4.649 74.369 41.630 1.00 23.01 185 TYR A O 1
ATOM 697 N N . ILE A 1 88 ? 4.222 74.208 39.426 1.00 23.17 186 ILE A N 1
ATOM 698 C CA . ILE A 1 88 ? 5.375 73.382 39.142 1.00 23.58 186 ILE A CA 1
ATOM 699 C C . ILE A 1 88 ? 6.378 74.419 38.648 1.00 25.39 186 ILE A C 1
ATOM 700 O O . ILE A 1 88 ? 6.079 75.202 37.725 1.00 25.47 186 ILE A O 1
ATOM 705 N N . HIS A 1 89 ? 7.550 74.472 39.250 1.00 23.62 187 HIS A N 1
ATOM 706 C CA . HIS A 1 89 ? 8.503 75.446 38.814 1.00 24.74 187 HIS A CA 1
ATOM 707 C C . HIS A 1 89 ? 8.892 75.091 37.378 1.00 26.26 187 HIS A C 1
ATOM 708 O O . HIS A 1 89 ? 9.194 73.944 37.097 1.00 25.11 187 HIS A O 1
ATOM 715 N N . PRO A 1 90 ? 8.880 76.080 36.466 1.00 27.33 188 PRO A N 1
ATOM 716 C CA . PRO A 1 90 ? 9.218 75.917 35.046 1.00 29.15 188 PRO A CA 1
ATOM 717 C C . PRO A 1 90 ? 10.499 75.179 34.671 1.00 29.50 188 PRO A C 1
ATOM 718 O O . PRO A 1 90 ? 10.608 74.682 33.539 1.00 30.58 188 PRO A O 1
ATOM 722 N N . ASP A 1 91 ? 11.481 75.103 35.557 1.00 29.13 189 ASP A N 1
ATOM 723 C CA . ASP A 1 91 ? 12.695 74.372 35.186 1.00 31.25 189 ASP A CA 1
ATOM 724 C C . ASP A 1 91 ? 12.602 72.873 35.526 1.00 31.10 189 ASP A C 1
ATOM 725 O O . ASP A 1 91 ? 13.535 72.122 35.248 1.00 32.14 189 ASP A O 1
ATOM 730 N N . SER A 1 92 ? 11.482 72.449 36.116 1.00 31.05 190 SER A N 1
ATOM 731 C CA . SER A 1 92 ? 11.291 71.042 36.512 1.00 31.26 190 SER A CA 1
ATOM 732 C C . SER A 1 92 ? 11.085 70.134 35.306 1.00 31.52 190 SER A C 1
ATOM 733 O O . SER A 1 92 ? 10.385 70.501 34.371 1.00 31.83 190 SER A O 1
ATOM 736 N N . PRO A 1 93 ? 11.716 68.953 35.300 1.00 31.32 191 PRO A N 1
ATOM 737 C CA . PRO A 1 93 ? 12.613 68.429 36.342 1.00 31.56 191 PRO A CA 1
ATOM 738 C C . PRO A 1 93 ? 14.056 68.831 36.078 1.00 31.25 191 PRO A C 1
ATOM 739 O O . PRO A 1 93 ? 14.465 69.017 34.931 1.00 33.58 191 PRO A O 1
ATOM 743 N N . ALA A 1 94 ? 14.835 68.997 37.124 1.00 31.05 192 ALA A N 1
ATOM 744 C CA . ALA A 1 94 ? 16.224 69.373 36.947 1.00 29.42 192 ALA A CA 1
ATOM 745 C C . ALA A 1 94 ? 17.028 68.644 38.004 1.00 29.89 192 ALA A C 1
ATOM 746 O O . ALA A 1 94 ? 16.472 68.151 39.004 1.00 27.47 192 ALA A O 1
ATOM 748 N N . THR A 1 95 ? 18.332 68.539 37.776 1.00 29.49 193 THR A N 1
ATOM 749 C CA . THR A 1 95 ? 19.202 67.850 38.720 1.00 28.88 193 THR A CA 1
ATOM 750 C C . THR A 1 95 ? 19.394 68.674 39.981 1.00 28.41 193 THR A C 1
ATOM 751 O O . THR A 1 95 ? 19.219 69.892 39.978 1.00 27.34 193 THR A O 1
ATOM 755 N N . GLY A 1 96 ? 19.760 67.991 41.054 1.00 29.31 194 GLY A N 1
ATOM 756 C CA . GLY A 1 96 ? 20.028 68.653 42.311 1.00 30.02 194 GLY A CA 1
ATOM 757 C C . GLY A 1 96 ? 20.989 69.811 42.094 1.00 31.41 194 GLY A C 1
ATOM 758 O O . GLY A 1 96 ? 20.750 70.903 42.607 1.00 31.28 194 GLY A O 1
ATOM 759 N N . GLU A 1 97 ? 22.070 69.558 41.341 1.00 31.40 195 GLU A N 1
ATOM 760 C CA . GLU A 1 97 ? 23.104 70.553 41.006 1.00 32.49 195 GLU A CA 1
ATOM 761 C C . GLU A 1 97 ? 22.506 71.819 40.417 1.00 31.75 195 GLU A C 1
ATOM 762 O O . GLU A 1 97 ? 22.836 72.952 40.814 1.00 33.10 195 GLU A O 1
ATOM 768 N N . GLN A 1 98 ? 21.678 71.615 39.408 1.00 30.50 196 GLN A N 1
ATOM 769 C CA . GLN A 1 98 ? 21.033 72.718 38.733 1.00 30.71 196 GLN A CA 1
ATOM 770 C C . GLN A 1 98 ? 20.182 73.525 39.709 1.00 30.00 196 GLN A C 1
ATOM 771 O O . GLN A 1 98 ? 20.345 74.754 39.817 1.00 30.12 196 GLN A O 1
ATOM 777 N N . TRP A 1 99 ? 19.302 72.847 40.446 1.00 27.41 197 TRP A N 1
ATOM 778 C CA . TRP A 1 99 ? 18.451 73.568 41.421 1.00 25.07 197 TRP A CA 1
ATOM 779 C C . TRP A 1 99 ? 19.257 74.353 42.466 1.00 25.48 197 TRP A C 1
ATOM 780 O O . TRP A 1 99 ? 18.847 75.447 42.889 1.00 26.86 197 TRP A O 1
ATOM 791 N N . MET A 1 100 ? 20.399 73.819 42.890 1.00 25.28 198 MET A N 1
ATOM 792 C CA . MET A 1 100 ? 21.188 74.497 43.913 1.00 25.42 198 MET A CA 1
ATOM 793 C C . MET A 1 100 ? 22.006 75.705 43.470 1.00 25.97 198 MET A C 1
ATOM 794 O O . MET A 1 100 ? 22.631 76.390 44.304 1.00 25.87 198 MET A O 1
ATOM 799 N N . SER A 1 101 ? 21.988 75.992 42.179 1.00 25.26 199 SER A N 1
ATOM 800 C CA . SER A 1 101 ? 22.771 77.105 41.683 1.00 26.51 199 SER A CA 1
ATOM 801 C C . SER A 1 101 ? 21.907 78.290 41.304 1.00 27.22 199 SER A C 1
ATOM 802 O O . SER A 1 101 ? 22.329 79.148 40.538 1.00 25.63 199 SER A O 1
ATOM 805 N N . LYS A 1 102 ? 20.687 78.339 41.813 1.00 27.68 200 LYS A N 1
ATOM 806 C CA . LYS A 1 102 ? 19.818 79.461 41.478 1.00 28.46 200 LYS A CA 1
ATOM 807 C C . LYS A 1 102 ? 18.868 79.770 42.632 1.00 26.09 200 LYS A C 1
ATOM 808 O O . LYS A 1 102 ? 18.620 78.905 43.462 1.00 28.28 200 LYS A O 1
ATOM 814 N N . VAL A 1 103 ? 18.396 81.005 42.743 1.00 23.56 201 VAL A N 1
ATOM 815 C CA . VAL A 1 103 ? 17.435 81.309 43.814 1.00 21.54 201 VAL A CA 1
ATOM 816 C C . VAL A 1 103 ? 16.143 80.799 43.213 1.00 21.17 201 VAL A C 1
ATOM 817 O O . VAL A 1 103 ? 15.887 81.031 42.033 1.00 20.19 201 VAL A O 1
ATOM 821 N N . VAL A 1 104 ? 15.344 80.074 43.988 1.00 18.75 202 VAL A N 1
ATOM 822 C CA . VAL A 1 104 ? 14.107 79.513 43.441 1.00 19.61 202 VAL A CA 1
ATOM 823 C C . VAL A 1 104 ? 12.917 80.384 43.780 1.00 20.57 202 VAL A C 1
ATOM 824 O O . VAL A 1 104 ? 12.660 80.676 44.956 1.00 19.30 202 VAL A O 1
ATOM 828 N N . THR A 1 105 ? 12.202 80.798 42.747 1.00 21.60 203 THR A N 1
ATOM 829 C CA . THR A 1 105 ? 11.009 81.608 42.952 1.00 22.44 203 THR A CA 1
ATOM 830 C C . THR A 1 105 ? 9.960 81.242 41.895 1.00 21.76 203 THR A C 1
ATOM 831 O O . THR A 1 105 ? 10.263 80.639 40.855 1.00 19.67 203 THR A O 1
ATOM 835 N N . PHE A 1 106 ? 8.719 81.597 42.188 1.00 20.55 204 PHE A N 1
ATOM 836 C CA . PHE A 1 106 ? 7.622 81.269 41.317 1.00 19.35 204 PHE A CA 1
ATOM 837 C C . PHE A 1 106 ? 6.998 82.501 40.699 1.00 20.16 204 PHE A C 1
ATOM 838 O O . PHE A 1 106 ? 6.014 83.012 41.172 1.00 19.65 204 PHE A O 1
ATOM 846 N N . HIS A 1 107 ? 7.593 82.958 39.609 1.00 20.84 205 HIS A N 1
ATOM 847 C CA . HIS A 1 107 ? 7.133 84.158 38.905 1.00 22.92 205 HIS A CA 1
ATOM 848 C C . HIS A 1 107 ? 5.686 84.207 38.427 1.00 21.85 205 HIS A C 1
ATOM 849 O O . HIS A 1 107 ? 5.138 85.295 38.264 1.00 23.52 205 HIS A O 1
ATOM 856 N N . LYS A 1 108 ? 5.063 83.056 38.214 1.00 20.91 206 LYS A N 1
ATOM 857 C CA . LYS A 1 108 ? 3.688 83.017 37.731 1.00 20.16 206 LYS A CA 1
ATOM 858 C C . LYS A 1 108 ? 2.628 83.217 38.803 1.00 19.88 206 LYS A C 1
ATOM 859 O O . LYS A 1 108 ? 1.469 83.449 38.486 1.00 19.98 206 LYS A O 1
ATOM 865 N N . LEU A 1 109 ? 3.050 83.155 40.059 1.00 19.18 207 LEU A N 1
ATOM 866 C CA . LEU A 1 109 ? 2.118 83.255 41.190 1.00 20.09 207 LEU A CA 1
ATOM 867 C C . LEU A 1 109 ? 1.406 84.570 41.284 1.00 18.08 207 LEU A C 1
ATOM 868 O O . LEU A 1 109 ? 2.021 85.615 41.242 1.00 18.40 207 LEU A O 1
ATOM 873 N N . LYS A 1 110 ? 0.083 84.501 41.408 1.00 16.93 208 LYS A N 1
ATOM 874 C CA . LYS A 1 110 ? -0.737 85.693 41.551 1.00 16.98 208 LYS A CA 1
ATOM 875 C C . LYS A 1 110 ? -1.901 85.306 42.460 1.00 15.95 208 LYS A C 1
ATOM 876 O O . LYS A 1 110 ? -2.357 84.168 42.395 1.00 14.81 208 LYS A O 1
ATOM 882 N N . LEU A 1 111 ? -2.368 86.255 43.271 1.00 13.13 209 LEU A N 1
ATOM 883 C CA . LEU A 1 111 ? -3.455 86.013 44.191 1.00 12.87 209 LEU A CA 1
ATOM 884 C C . LEU A 1 111 ? -4.745 86.692 43.743 1.00 13.48 209 LEU A C 1
ATOM 885 O O . LEU A 1 111 ? -4.748 87.899 43.444 1.00 14.94 209 LEU A O 1
ATOM 890 N N . THR A 1 112 ? -5.847 85.946 43.738 1.00 13.76 210 THR A N 1
ATOM 891 C CA . THR A 1 112 ? -7.111 86.551 43.339 1.00 14.55 210 THR A C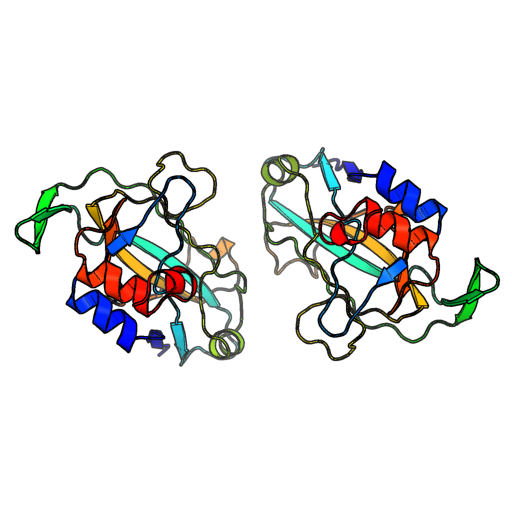A 1
ATOM 892 C C . THR A 1 112 ? -8.253 86.223 44.320 1.00 15.94 210 THR A C 1
ATOM 893 O O . THR A 1 112 ? -8.153 85.249 45.067 1.00 13.86 210 THR A O 1
ATOM 897 N N . ASN A 1 113 ? -9.305 87.057 44.339 1.00 15.92 211 ASN A N 1
ATOM 898 C CA . ASN A 1 113 ? -10.496 86.725 45.147 1.00 14.88 211 ASN A CA 1
ATOM 899 C C . ASN A 1 113 ? -11.648 86.234 44.257 1.00 15.70 211 ASN A C 1
ATOM 900 O O . ASN A 1 113 ? -12.762 86.003 44.724 1.00 18.17 211 ASN A O 1
ATOM 905 N N . ASN A 1 114 ? -11.389 86.063 42.971 1.00 15.31 212 ASN A N 1
ATOM 906 C CA . ASN A 1 114 ? -12.448 85.609 42.033 1.00 15.33 212 ASN A CA 1
ATOM 907 C C . ASN A 1 114 ? -12.552 84.080 42.044 1.00 15.82 212 ASN A C 1
ATOM 908 O O . ASN A 1 114 ? -11.689 83.405 41.493 1.00 17.62 212 ASN A O 1
ATOM 913 N N . ILE A 1 115 ? -13.597 83.520 42.648 1.00 17.76 213 ILE A N 1
ATOM 914 C CA . ILE A 1 115 ? -13.650 82.074 42.735 1.00 19.26 213 ILE A CA 1
ATOM 915 C C . ILE A 1 115 ? -13.843 81.326 41.432 1.00 20.39 213 ILE A C 1
ATOM 916 O O . ILE A 1 115 ? -13.565 80.127 41.384 1.00 21.92 213 ILE A O 1
ATOM 921 N N . SER A 1 116 ? -14.282 82.041 40.392 1.00 20.14 214 SER A N 1
ATOM 922 C CA . SER A 1 116 ? -14.489 81.456 39.063 1.00 22.49 214 SER A CA 1
ATOM 923 C C . SER A 1 116 ? -13.293 81.809 38.157 1.00 22.90 214 SER A C 1
ATOM 924 O O . SER A 1 116 ? -13.367 81.702 36.931 1.00 24.73 214 SER A O 1
ATOM 927 N N . ASP A 1 117 ? -12.178 82.228 38.752 1.00 22.85 215 ASP A N 1
ATOM 928 C CA . ASP A 1 117 ? -11.018 82.575 37.924 1.00 23.38 215 ASP A CA 1
ATOM 929 C C . ASP A 1 117 ? -10.570 81.429 37.055 1.00 24.73 215 ASP A C 1
ATOM 930 O O . ASP A 1 117 ? -10.489 80.283 37.502 1.00 25.68 215 ASP A O 1
ATOM 935 N N . LYS A 1 118 ? -10.207 81.751 35.817 1.00 26.90 216 LYS A N 1
ATOM 936 C CA . LYS A 1 118 ? -9.787 80.733 34.872 1.00 28.92 216 LYS A CA 1
ATOM 937 C C . LYS A 1 118 ? -8.339 80.908 34.429 1.00 29.69 216 LYS A C 1
ATOM 938 O O . LYS A 1 118 ? -7.905 80.247 33.491 1.00 32.60 216 LYS A O 1
ATOM 944 N N . HIS A 1 119 ? -7.605 81.799 35.093 1.00 29.04 217 HIS A N 1
ATOM 945 C CA . HIS A 1 119 ? -6.213 82.076 34.746 1.00 28.62 217 HIS A CA 1
ATOM 946 C C . HIS A 1 119 ? -5.238 81.175 35.491 1.00 27.89 217 HIS A C 1
ATOM 947 O O . HIS A 1 119 ? -4.031 81.233 35.251 1.00 30.60 217 HIS A O 1
ATOM 954 N N . GLY A 1 120 ? -5.747 80.347 36.395 1.00 25.15 218 GLY A N 1
ATOM 955 C CA . GLY A 1 120 ? -4.867 79.480 37.153 1.00 22.63 218 GLY A CA 1
ATOM 956 C C . GLY A 1 120 ? -4.257 80.257 38.312 1.00 19.56 218 GLY A C 1
ATOM 957 O O . GLY A 1 120 ? -3.212 79.848 38.849 1.00 21.62 218 GLY A O 1
ATOM 958 N N . PHE A 1 121 ? -4.860 81.389 38.664 1.00 18.85 219 PHE A N 1
ATOM 959 C CA . PHE A 1 121 ? -4.339 82.184 39.800 1.00 15.90 219 PHE A CA 1
ATOM 960 C C . PHE A 1 121 ? -4.657 81.422 41.082 1.00 17.69 219 PHE A C 1
ATOM 961 O O . PHE A 1 121 ? -5.464 80.484 41.071 1.00 17.01 219 PHE A O 1
ATOM 969 N N . THR A 1 122 ? -3.994 81.811 42.178 1.00 14.06 220 THR A N 1
ATOM 970 C CA . THR A 1 122 ? -4.282 81.211 43.476 1.00 14.95 220 THR A CA 1
ATOM 971 C C . THR A 1 122 ? -5.482 81.962 44.011 1.00 14.71 220 THR A C 1
ATOM 972 O O . THR A 1 122 ? -5.424 83.190 44.219 1.00 14.52 220 THR A O 1
ATOM 976 N N . ILE A 1 123 ? -6.563 81.221 44.286 1.00 14.09 221 ILE A N 1
ATOM 977 C CA . ILE A 1 123 ? -7.776 81.843 44.771 1.00 12.97 221 ILE A CA 1
ATOM 978 C C . ILE A 1 123 ? -7.886 81.810 46.303 1.00 12.55 221 ILE A C 1
ATOM 979 O O . ILE A 1 123 ? -7.798 80.758 46.904 1.00 14.64 221 ILE A O 1
ATOM 984 N N . LEU A 1 124 ? -8.096 82.968 46.896 1.00 13.46 222 LEU A N 1
ATOM 985 C CA . LEU A 1 124 ? -8.167 83.077 48.348 1.00 11.81 222 LEU A CA 1
ATOM 986 C C . LEU A 1 124 ? -9.420 83.791 48.802 1.00 13.35 222 LEU A C 1
ATOM 987 O O . LEU A 1 124 ? -10.033 84.523 48.045 1.00 15.13 222 LEU A O 1
ATOM 992 N N . ASN A 1 125 ? -9.759 83.613 50.079 1.00 13.38 223 ASN A N 1
ATOM 993 C CA . ASN A 1 125 ? -10.894 84.304 50.665 1.00 13.84 223 ASN A CA 1
ATOM 994 C C . ASN A 1 125 ? -10.270 85.503 51.368 1.00 13.41 223 ASN A C 1
ATOM 995 O O . ASN A 1 125 ? -9.290 85.360 52.108 1.00 12.36 223 ASN A O 1
ATOM 1000 N N . SER A 1 126 ? -10.814 86.687 51.127 1.00 12.86 224 SER A N 1
ATOM 1001 C CA . SER A 1 126 ? -10.326 87.850 51.816 1.00 13.33 224 SER A CA 1
ATOM 1002 C C . SER A 1 126 ? -10.632 87.677 53.313 1.00 14.01 224 SER A C 1
ATOM 1003 O O . SER A 1 126 ? -11.635 87.049 53.675 1.00 14.69 224 SER A O 1
ATOM 1006 N N . MET A 1 127 ? -9.740 88.198 54.161 1.00 13.03 225 MET A N 1
ATOM 1007 C CA . MET A 1 127 ? -9.846 88.164 55.615 1.00 13.86 225 MET A CA 1
ATOM 1008 C C . MET A 1 127 ? -9.656 86.756 56.223 1.00 13.37 225 MET A C 1
ATOM 1009 O O . MET A 1 127 ? -10.104 86.458 57.343 1.00 15.65 225 MET A O 1
ATOM 1014 N N . HIS A 1 128 ? -8.980 85.904 55.468 1.00 12.83 226 HIS A N 1
ATOM 1015 C CA . HIS A 1 128 ? -8.632 84.551 55.917 1.00 13.86 226 HIS A CA 1
ATOM 1016 C C . HIS A 1 128 ? -7.121 84.459 55.947 1.00 13.70 226 HIS A C 1
ATOM 1017 O O . HIS A 1 128 ? -6.423 85.262 55.301 1.00 12.25 226 HIS A O 1
ATOM 1024 N N . LYS A 1 129 ? -6.614 83.465 56.679 1.00 11.88 227 LYS A N 1
ATOM 1025 C CA . LYS A 1 129 ? -5.159 83.323 56.874 1.00 12.15 227 LYS A CA 1
ATOM 1026 C C . LYS A 1 129 ? -4.574 82.160 56.089 1.00 12.80 227 LYS A C 1
ATOM 1027 O O . LYS A 1 129 ? -5.153 81.043 56.056 1.00 12.49 227 LYS A O 1
ATOM 1033 N N . TYR A 1 130 ? -3.443 82.438 55.440 1.00 12.74 228 TYR A N 1
ATOM 1034 C CA . TYR A 1 130 ? -2.774 81.509 54.559 1.00 12.62 228 TYR A CA 1
ATOM 1035 C C . TYR A 1 130 ? -1.323 81.275 54.830 1.00 13.54 228 TYR A C 1
ATOM 1036 O O . TYR A 1 130 ? -0.609 82.160 55.344 1.00 13.79 228 TYR A O 1
ATOM 1045 N N . GLN A 1 131 ? -0.894 80.076 54.450 1.00 14.37 229 GLN A N 1
ATOM 1046 C CA . GLN A 1 131 ? 0.488 79.663 54.625 1.00 14.42 229 GLN A CA 1
ATOM 1047 C C . GLN A 1 131 ? 1.115 79.166 53.335 1.00 14.04 229 GLN A C 1
ATOM 1048 O O . GLN A 1 131 ? 0.675 78.166 52.760 1.00 13.62 229 GLN A O 1
ATOM 1054 N N . PRO A 1 132 ? 2.116 79.890 52.835 1.00 14.27 230 PRO A N 1
ATOM 1055 C CA . PRO A 1 132 ? 2.815 79.451 51.622 1.00 12.93 230 PRO A CA 1
ATOM 1056 C C . PRO A 1 132 ? 3.556 78.110 51.940 1.00 14.42 230 PRO A C 1
ATOM 1057 O O . PRO A 1 132 ? 4.072 77.896 53.056 1.00 13.76 230 PRO A O 1
ATOM 1061 N N . ARG A 1 133 ? 3.636 77.212 50.976 1.00 14.23 231 ARG A N 1
ATOM 1062 C CA . ARG A 1 133 ? 4.377 75.969 51.214 1.00 13.87 231 ARG A CA 1
ATOM 1063 C C . ARG A 1 133 ? 5.237 75.713 49.998 1.00 13.92 231 ARG A C 1
ATOM 1064 O O . ARG A 1 133 ? 4.816 75.945 48.822 1.00 16.38 231 ARG A O 1
ATOM 1072 N N . PHE A 1 134 ? 6.440 75.228 50.268 1.00 13.65 232 PHE A N 1
ATOM 1073 C CA . PHE A 1 134 ? 7.397 74.877 49.224 1.00 14.44 232 PHE A CA 1
ATOM 1074 C C . PHE A 1 134 ? 7.552 73.355 49.256 1.00 15.71 232 PHE A C 1
ATOM 1075 O O . PHE A 1 134 ? 7.669 72.767 50.337 1.00 16.53 232 PHE A O 1
ATOM 1083 N N . HIS A 1 135 ? 7.587 72.737 48.085 1.00 13.63 233 HIS A N 1
ATOM 1084 C CA . HIS A 1 135 ? 7.668 71.275 47.975 1.00 14.49 233 HIS A CA 1
ATOM 1085 C C . HIS A 1 135 ? 8.807 70.770 47.097 1.00 17.40 233 HIS A C 1
ATOM 1086 O O . HIS A 1 135 ? 9.066 71.310 45.998 1.00 17.62 233 HIS A O 1
ATOM 1093 N N . ILE A 1 136 ? 9.440 69.697 47.558 1.00 15.85 234 ILE A N 1
ATOM 1094 C CA . ILE A 1 136 ? 10.497 69.072 46.766 1.00 17.50 234 ILE A CA 1
ATOM 1095 C C . ILE A 1 136 ? 10.058 67.634 46.508 1.00 19.17 234 ILE A C 1
ATOM 1096 O O . ILE A 1 136 ? 9.684 66.903 47.428 1.00 19.65 234 ILE A O 1
ATOM 1101 N N . VAL A 1 137 ? 10.044 67.235 45.245 1.00 18.31 235 VAL A N 1
ATOM 1102 C CA . VAL A 1 137 ? 9.661 65.867 44.919 1.00 19.34 235 VAL A CA 1
ATOM 1103 C C . VAL A 1 137 ? 10.802 65.262 44.117 1.00 22.19 235 VAL A C 1
ATOM 1104 O O . VAL A 1 137 ? 11.186 65.817 43.094 1.00 19.94 235 VAL A O 1
ATOM 1108 N N . ARG A 1 138 ? 11.338 64.137 44.580 1.00 23.01 236 ARG A N 1
ATOM 1109 C CA . ARG A 1 138 ? 12.431 63.471 43.864 1.00 24.78 236 ARG A CA 1
ATOM 1110 C C . ARG A 1 138 ? 11.799 62.548 42.818 1.00 26.63 236 ARG A C 1
ATOM 1111 O O . ARG A 1 138 ? 11.405 61.409 43.117 1.00 26.55 236 ARG A O 1
ATOM 1119 N N . ALA A 1 139 ? 11.678 63.076 41.599 1.00 27.34 237 ALA A N 1
ATOM 1120 C CA . ALA A 1 139 ? 11.081 62.366 40.472 1.00 29.76 237 ALA A CA 1
ATOM 1121 C C . ALA A 1 139 ? 11.495 63.062 39.188 1.00 32.37 237 ALA A C 1
ATOM 1122 O O . ALA A 1 139 ? 11.840 64.242 39.201 1.00 32.47 237 ALA A O 1
ATOM 1124 N N . ASN A 1 140 ? 11.434 62.349 38.070 1.00 35.65 238 ASN A N 1
ATOM 1125 C CA . ASN A 1 140 ? 11.835 62.947 36.801 1.00 37.92 238 ASN A CA 1
ATOM 1126 C C . ASN A 1 140 ? 10.717 63.026 35.777 1.00 38.95 238 ASN A C 1
ATOM 1127 O O . ASN A 1 140 ? 10.968 63.228 34.594 1.00 40.54 238 ASN A O 1
ATOM 1132 N N . ASP A 1 141 ? 9.484 62.879 36.231 1.00 38.79 239 ASP A N 1
ATOM 1133 C CA . ASP A 1 141 ? 8.346 62.934 35.339 1.00 39.48 239 ASP A CA 1
ATOM 1134 C C . ASP A 1 141 ? 7.168 63.636 36.000 1.00 39.43 239 ASP A C 1
ATOM 1135 O O . ASP A 1 141 ? 6.600 63.147 36.981 1.00 39.26 239 ASP A O 1
ATOM 1140 N N . ILE A 1 142 ? 6.794 64.781 35.448 1.00 39.53 240 ILE A N 1
ATOM 1141 C CA . ILE A 1 142 ? 5.684 65.553 35.977 1.00 39.90 240 ILE A CA 1
ATOM 1142 C C . ILE A 1 142 ? 4.452 64.685 36.215 1.00 39.70 240 ILE A C 1
ATOM 1143 O O . ILE A 1 142 ? 3.703 64.902 37.171 1.00 38.86 240 ILE A O 1
ATOM 1148 N N . LEU A 1 143 ? 4.238 63.695 35.350 1.00 40.10 241 LEU A N 1
ATOM 1149 C CA . LEU A 1 143 ? 3.079 62.823 35.505 1.00 39.83 241 LEU A CA 1
ATOM 1150 C C . LEU A 1 143 ? 3.234 61.898 36.721 1.00 40.06 241 LEU A C 1
ATOM 1151 O O . LEU A 1 143 ? 2.252 61.336 37.209 1.00 41.16 241 LEU A O 1
ATOM 1156 N N . LYS A 1 144 ? 4.465 61.761 37.207 1.00 39.64 242 LYS A N 1
ATOM 1157 C CA . LYS A 1 144 ? 4.756 60.926 38.380 1.00 39.25 242 LYS A CA 1
ATOM 1158 C C . LYS A 1 144 ? 4.402 61.624 39.695 1.00 38.59 242 LYS A C 1
ATOM 1159 O O . LYS A 1 144 ? 4.455 61.017 40.763 1.00 39.26 242 LYS A O 1
ATOM 1165 N N . LEU A 1 145 ? 4.011 62.894 39.616 1.00 36.75 243 LEU A N 1
ATOM 1166 C CA . LEU A 1 145 ? 3.666 63.663 40.802 1.00 35.47 243 LEU A CA 1
ATOM 1167 C C . LEU A 1 145 ? 2.511 63.141 41.667 1.00 34.71 243 LEU A C 1
ATOM 1168 O O . LEU A 1 145 ? 2.571 63.204 42.893 1.00 33.39 243 LEU A O 1
ATOM 1173 N N . PRO A 1 146 ? 1.436 62.625 41.046 1.00 35.06 244 PRO A N 1
ATOM 1174 C CA . PRO A 1 146 ? 0.302 62.115 41.832 1.00 34.52 244 PRO A CA 1
ATOM 1175 C C . PRO A 1 146 ? 0.600 60.810 42.582 1.00 35.25 244 PRO A C 1
ATOM 1176 O O . PRO A 1 146 ? -0.210 60.346 43.404 1.00 35.74 244 PRO A O 1
ATOM 1180 N N . TYR A 1 147 ? 1.752 60.215 42.313 1.00 33.85 245 TYR A N 1
ATOM 1181 C CA . TYR A 1 147 ? 2.093 58.956 42.965 1.00 33.78 245 TYR A CA 1
ATOM 1182 C C . TYR A 1 147 ? 3.395 59.098 43.740 1.00 32.73 245 TYR A C 1
ATOM 1183 O O . TYR A 1 147 ? 3.948 58.108 44.226 1.00 33.01 245 TYR A O 1
ATOM 1192 N N . SER A 1 148 ? 3.884 60.331 43.864 1.00 29.03 246 SER A N 1
ATOM 1193 C CA . SER A 1 148 ? 5.141 60.571 44.559 1.00 26.50 246 SER A CA 1
ATOM 1194 C C . SER A 1 148 ? 4.944 61.264 45.897 1.00 26.15 246 SER A C 1
ATOM 1195 O O . SER A 1 148 ? 3.962 61.971 46.114 1.00 25.73 246 SER A O 1
ATOM 1198 N N . THR A 1 149 ? 5.905 61.060 46.779 1.00 24.36 247 THR A N 1
ATOM 1199 C CA . THR A 1 149 ? 5.887 61.674 48.092 1.00 24.82 247 THR A CA 1
ATOM 1200 C C . THR A 1 149 ? 6.454 63.095 47.978 1.00 23.89 247 THR A C 1
ATOM 1201 O O . THR A 1 149 ? 7.463 63.321 47.321 1.00 22.98 247 THR A O 1
ATOM 1205 N N . PHE A 1 150 ? 5.763 64.056 48.595 1.00 22.15 248 PHE A N 1
ATOM 1206 C CA . PHE A 1 150 ? 6.189 65.439 48.575 1.00 21.68 248 PHE A CA 1
ATOM 1207 C C . PHE A 1 150 ? 6.894 65.727 49.883 1.00 20.95 248 PHE A C 1
ATOM 1208 O O . PHE A 1 150 ? 6.414 65.306 50.940 1.00 22.99 248 PHE A O 1
ATOM 1216 N N . ARG A 1 151 ? 8.052 66.361 49.833 1.00 19.00 249 ARG A N 1
ATOM 1217 C CA . ARG A 1 151 ? 8.684 66.794 51.097 1.00 19.28 249 ARG A CA 1
ATOM 1218 C C . ARG A 1 151 ? 8.210 68.255 51.148 1.00 17.87 249 ARG A C 1
ATOM 1219 O O . ARG A 1 151 ? 8.480 69.037 50.238 1.00 17.45 249 ARG A O 1
ATOM 1227 N N . THR A 1 152 ? 7.481 68.607 52.202 1.00 15.50 250 THR A N 1
ATOM 1228 C CA . THR A 1 152 ? 6.915 69.958 52.299 1.00 16.01 250 THR A CA 1
ATOM 1229 C C . THR A 1 152 ? 7.640 70.778 53.353 1.00 16.31 250 THR A C 1
ATOM 1230 O O . THR A 1 152 ? 7.759 70.344 54.501 1.00 17.58 250 THR A O 1
ATOM 1234 N N . TYR A 1 153 ? 8.110 71.964 52.938 1.00 15.16 251 TYR A N 1
ATOM 1235 C CA . TYR A 1 153 ? 8.866 72.897 53.766 1.00 15.99 251 TYR A CA 1
ATOM 1236 C C . TYR A 1 153 ? 8.017 74.091 54.165 1.00 16.01 251 TYR A C 1
ATOM 1237 O O . TYR A 1 153 ? 7.599 74.873 53.298 1.00 16.15 251 TYR A O 1
ATOM 1246 N N . LEU A 1 154 ? 7.752 74.226 55.469 1.00 15.37 252 LEU A N 1
ATOM 1247 C CA . LEU A 1 154 ? 6.932 75.307 55.998 1.00 15.89 252 LEU A CA 1
ATOM 1248 C C . LEU A 1 154 ? 7.774 76.416 56.628 1.00 16.61 252 LEU A C 1
ATOM 1249 O O . LEU A 1 154 ? 8.682 76.145 57.397 1.00 16.23 252 LEU A O 1
ATOM 1254 N N . PHE A 1 155 ? 7.472 77.668 56.285 1.00 16.24 253 PHE A N 1
ATOM 1255 C CA . PHE A 1 155 ? 8.160 78.836 56.859 1.00 15.15 253 PHE A CA 1
ATOM 1256 C C . PHE A 1 155 ? 7.025 79.668 57.452 1.00 13.98 253 PHE A C 1
ATOM 1257 O O . PHE A 1 155 ? 6.379 80.463 56.764 1.00 14.96 253 PHE A O 1
ATOM 1265 N N . PRO A 1 156 ? 6.731 79.479 58.750 1.00 15.39 254 PRO A N 1
ATOM 1266 C CA . PRO A 1 156 ? 5.660 80.202 59.429 1.00 14.87 254 PRO A CA 1
ATOM 1267 C C . PRO A 1 156 ? 5.815 81.710 59.373 1.00 15.41 254 PRO A C 1
ATOM 1268 O O . PRO A 1 156 ? 4.824 82.453 59.513 1.00 14.72 254 PRO A O 1
ATOM 1272 N N . GLU A 1 157 ? 7.036 82.202 59.162 1.00 14.55 255 GLU A N 1
ATOM 1273 C CA . GLU A 1 157 ? 7.180 83.645 59.074 1.00 13.34 255 GLU A CA 1
ATOM 1274 C C . GLU A 1 157 ? 6.630 84.222 57.753 1.00 13.49 255 GLU A C 1
ATOM 1275 O O . GLU A 1 157 ? 6.584 85.439 57.615 1.00 13.71 255 GLU A O 1
ATOM 1281 N N . THR A 1 158 ? 6.207 83.364 56.827 1.00 12.20 256 THR A N 1
ATOM 1282 C CA . THR A 1 158 ? 5.619 83.851 55.554 1.00 13.44 256 THR A CA 1
ATOM 1283 C C . THR A 1 158 ? 4.088 83.749 55.591 1.00 13.50 256 THR A C 1
ATOM 1284 O O . THR A 1 158 ? 3.437 84.020 54.609 1.00 12.10 256 THR A O 1
ATOM 1288 N N . GLU A 1 159 ? 3.519 83.408 56.745 1.00 14.26 257 GLU A N 1
ATOM 1289 C CA . GLU A 1 159 ? 2.060 83.304 56.915 1.00 14.17 257 GLU A CA 1
ATOM 1290 C C . GLU A 1 159 ? 1.425 84.686 56.713 1.00 11.15 257 GLU A C 1
ATOM 1291 O O . GLU A 1 159 ? 2.033 85.685 57.073 1.00 12.33 257 GLU A O 1
ATOM 1297 N N . PHE A 1 160 ? 0.232 84.773 56.128 1.00 10.24 258 PHE A N 1
ATOM 1298 C CA . PHE A 1 160 ? -0.337 86.127 55.977 1.00 10.44 258 PHE A CA 1
ATOM 1299 C C . PHE A 1 160 ? -1.837 86.111 55.955 1.00 11.91 258 PHE A C 1
ATOM 1300 O O . PHE A 1 160 ? -2.438 85.052 55.813 1.00 14.55 258 PHE A O 1
ATOM 1308 N N . ILE A 1 161 ? -2.451 87.280 56.158 1.00 11.63 259 ILE A N 1
ATOM 1309 C CA . ILE A 1 161 ? -3.902 87.348 56.022 1.00 13.18 259 ILE A CA 1
ATOM 1310 C C . ILE A 1 161 ? -4.165 88.034 54.674 1.00 11.86 259 ILE A C 1
ATOM 1311 O O . ILE A 1 161 ? -3.546 89.058 54.324 1.00 12.08 259 ILE A O 1
ATOM 1316 N N . ALA A 1 162 ? -5.080 87.455 53.909 1.00 13.04 260 ALA A N 1
ATOM 1317 C CA . ALA A 1 162 ? -5.403 88.010 52.576 1.00 13.05 260 ALA A CA 1
ATOM 1318 C C . ALA A 1 162 ? -6.383 89.144 52.808 1.00 13.25 260 ALA A C 1
ATOM 1319 O O . ALA A 1 162 ? -7.256 89.031 53.682 1.00 13.18 260 ALA A O 1
ATOM 1321 N N . VAL A 1 163 ? -6.274 90.228 52.031 1.00 12.21 261 VAL A N 1
ATOM 1322 C CA . VAL A 1 163 ? -7.212 91.372 52.217 1.00 12.81 261 VAL A CA 1
ATOM 1323 C C . VAL A 1 163 ? -7.465 92.023 50.859 1.00 11.80 261 VAL A C 1
ATOM 1324 O O . VAL A 1 163 ? -6.732 91.738 49.897 1.00 12.24 261 VAL A O 1
ATOM 1328 N N . THR A 1 164 ? -8.527 92.829 50.757 1.00 13.48 262 THR A N 1
ATOM 1329 C CA . THR A 1 164 ? -8.754 93.556 49.510 1.00 14.49 262 THR A CA 1
ATOM 1330 C C . THR A 1 164 ? -8.190 94.956 49.662 1.00 15.10 262 THR A C 1
ATOM 1331 O O . THR A 1 164 ? -7.964 95.641 48.665 1.00 15.42 262 THR A O 1
ATOM 1335 N N . ALA A 1 165 ? -7.891 95.348 50.898 1.00 14.37 263 ALA A N 1
ATOM 1336 C CA . ALA A 1 165 ? -7.266 96.656 51.155 1.00 14.91 263 ALA A CA 1
ATOM 1337 C C . ALA A 1 165 ? -6.570 96.548 52.480 1.00 14.21 263 ALA A C 1
ATOM 1338 O O . ALA A 1 165 ? -7.064 95.895 53.405 1.00 15.23 263 ALA A O 1
ATOM 1340 N N . TYR A 1 166 ? -5.386 97.146 52.592 1.00 14.86 264 TYR A N 1
ATOM 1341 C CA . TYR A 1 166 ? -4.640 97.051 53.841 1.00 13.22 264 TYR A CA 1
ATOM 1342 C C . TYR A 1 166 ? -5.405 97.576 55.066 1.00 15.16 264 TYR A C 1
ATOM 1343 O O . TYR A 1 166 ? -6.064 98.605 55.012 1.00 16.30 264 TYR A O 1
ATOM 1352 N N . GLN A 1 167 ? -5.270 96.858 56.178 1.00 16.00 265 GLN A N 1
ATOM 1353 C CA . GLN A 1 167 ? -5.937 97.224 57.433 1.00 18.87 265 GLN A CA 1
ATOM 1354 C C . GLN A 1 167 ? -4.983 97.956 58.391 1.00 19.54 265 GLN A C 1
ATOM 1355 O O . GLN A 1 167 ? -5.298 99.015 58.922 1.00 21.28 265 GLN A O 1
ATOM 1361 N N . ASN A 1 168 ? -3.805 97.383 58.594 1.00 19.45 266 ASN A N 1
ATOM 1362 C CA . ASN A 1 168 ? -2.790 97.923 59.447 1.00 17.25 266 ASN A CA 1
ATOM 1363 C C . ASN A 1 168 ? -1.856 98.854 58.645 1.00 19.21 266 ASN A C 1
ATOM 1364 O O . ASN A 1 168 ? -1.125 98.385 57.759 1.00 16.57 266 ASN A O 1
ATOM 1369 N N . ASP A 1 169 ? -1.898 100.155 58.933 1.00 19.52 267 ASP A N 1
ATOM 1370 C CA . ASP A 1 169 ? -1.039 101.142 58.258 1.00 21.26 267 ASP A CA 1
ATOM 1371 C C . ASP A 1 169 ? 0.468 100.852 58.385 1.00 20.29 267 ASP A C 1
ATOM 1372 O O . ASP A 1 169 ? 1.246 101.295 57.539 1.00 20.24 267 ASP A O 1
ATOM 1377 N N . LYS A 1 170 ? 0.886 100.143 59.436 1.00 19.70 268 LYS A N 1
ATOM 1378 C CA . LYS A 1 170 ? 2.306 99.805 59.620 1.00 19.58 268 LYS A CA 1
ATOM 1379 C C . LYS A 1 170 ? 2.744 98.818 58.516 1.00 18.77 268 LYS A C 1
ATOM 1380 O O . LYS A 1 170 ? 3.917 98.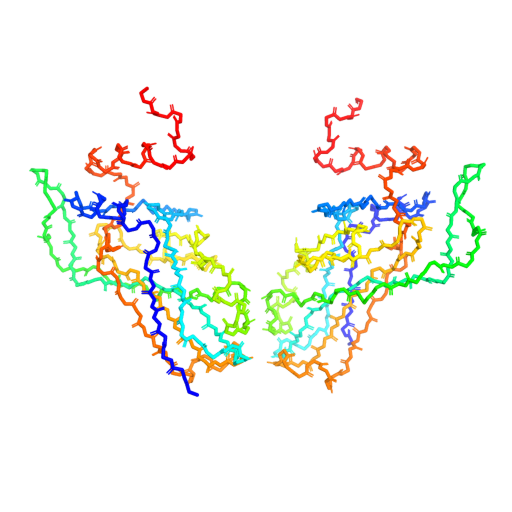816 58.094 1.00 18.76 268 LYS A O 1
ATOM 1386 N N . ILE A 1 171 ? 1.806 97.967 58.074 1.00 16.62 269 ILE A N 1
ATOM 1387 C CA . ILE A 1 171 ? 2.099 97.017 56.996 1.00 15.10 269 ILE A CA 1
ATOM 1388 C C . ILE A 1 171 ? 2.202 97.818 55.684 1.00 14.60 269 ILE A C 1
ATOM 1389 O O . ILE A 1 171 ? 3.129 97.639 54.902 1.00 14.82 269 ILE A O 1
ATOM 1394 N N . THR A 1 172 ? 1.283 98.744 55.483 1.00 15.45 270 THR A N 1
ATOM 1395 C CA . THR A 1 172 ? 1.289 99.561 54.271 1.00 17.58 270 THR A CA 1
ATOM 1396 C C . THR A 1 172 ? 2.620 100.322 54.179 1.00 17.10 270 THR A C 1
ATOM 1397 O O . THR A 1 172 ? 3.223 100.397 53.110 1.00 15.12 270 THR A O 1
ATOM 1401 N N . GLN A 1 173 ? 3.087 100.839 55.307 1.00 17.08 271 GLN A N 1
ATOM 1402 C CA . GLN A 1 173 ? 4.349 101.576 55.264 1.00 19.19 271 GLN A CA 1
ATOM 1403 C C . GLN A 1 173 ? 5.529 100.646 54.892 1.00 19.43 271 GLN A C 1
ATOM 1404 O O . GLN A 1 173 ? 6.430 101.036 54.117 1.00 17.71 271 GLN A O 1
ATOM 1410 N N . LEU A 1 174 ? 5.535 99.424 55.414 1.00 15.86 272 LEU A N 1
ATOM 1411 C CA . LEU A 1 174 ? 6.643 98.521 55.068 1.00 15.90 272 LEU A CA 1
ATOM 1412 C C . LEU A 1 174 ? 6.606 98.160 53.590 1.00 15.48 272 LEU A C 1
ATOM 1413 O O . LEU A 1 174 ? 7.661 97.969 52.960 1.00 16.05 272 LEU A O 1
ATOM 1418 N N . LYS A 1 175 ? 5.399 98.046 53.024 1.00 15.50 273 LYS A N 1
ATOM 1419 C CA . LYS A 1 175 ? 5.259 97.702 51.605 1.00 12.18 273 LYS A CA 1
ATOM 1420 C C . LYS A 1 175 ? 5.789 98.879 50.780 1.00 14.67 273 LYS A C 1
ATOM 1421 O O . LYS A 1 175 ? 6.519 98.711 49.808 1.00 15.19 273 LYS A O 1
ATOM 1427 N N . ILE A 1 176 ? 5.403 100.086 51.194 1.00 15.72 274 ILE A N 1
ATOM 1428 C CA . ILE A 1 176 ? 5.829 101.290 50.482 1.00 15.32 274 ILE A CA 1
ATOM 1429 C C . ILE A 1 176 ? 7.356 101.438 50.572 1.00 17.07 274 ILE A C 1
ATOM 1430 O O . ILE A 1 176 ? 8.009 101.679 49.573 1.00 17.03 274 ILE A O 1
ATOM 1435 N N . ASP A 1 177 ? 7.921 101.257 51.766 1.00 16.27 275 ASP A N 1
ATOM 1436 C CA . ASP A 1 177 ? 9.357 101.468 51.927 1.00 16.88 275 ASP A CA 1
ATOM 1437 C C . ASP A 1 177 ? 10.271 100.401 51.342 1.00 16.99 275 ASP A C 1
ATOM 1438 O O . ASP A 1 177 ? 11.477 100.627 51.198 1.00 17.36 275 ASP A O 1
ATOM 1443 N N . ASN A 1 178 ? 9.694 99.270 50.978 1.00 14.13 276 ASN A N 1
ATOM 1444 C CA . ASN A 1 178 ? 10.493 98.153 50.473 1.00 16.56 276 ASN A CA 1
ATOM 1445 C C . ASN A 1 178 ? 10.231 97.647 49.052 1.00 16.21 276 ASN A C 1
ATOM 1446 O O . ASN A 1 178 ? 11.115 97.041 48.456 1.00 17.56 276 ASN A O 1
ATOM 1451 N N . ASN A 1 179 ? 9.037 97.881 48.518 1.00 15.90 277 ASN A N 1
ATOM 1452 C CA . ASN A 1 179 ? 8.718 97.417 47.179 1.00 16.15 277 ASN A CA 1
ATOM 1453 C C . ASN A 1 179 ? 9.034 98.569 46.212 1.00 15.92 277 ASN A C 1
ATOM 1454 O O . ASN A 1 179 ? 8.440 99.641 46.295 1.00 15.02 277 ASN A O 1
ATOM 1459 N N . PRO A 1 180 ? 9.971 98.349 45.267 1.00 15.76 278 PRO A N 1
ATOM 1460 C CA . PRO A 1 180 ? 10.329 99.411 44.318 1.00 17.12 278 PRO A CA 1
ATOM 1461 C C . PRO A 1 180 ? 9.149 99.982 43.543 1.00 16.59 278 PRO A C 1
ATOM 1462 O O . PRO A 1 180 ? 9.140 101.160 43.189 1.00 16.78 278 PRO A O 1
ATOM 1466 N N . PHE A 1 181 ? 8.164 99.138 43.244 1.00 15.64 279 PHE A N 1
ATOM 1467 C CA . PHE A 1 181 ? 6.975 99.605 42.529 1.00 14.64 279 PHE A CA 1
ATOM 1468 C C . PHE A 1 181 ? 6.125 100.608 43.283 1.00 15.35 279 PHE A C 1
ATOM 1469 O O . PHE A 1 181 ? 5.318 101.327 42.663 1.00 16.39 279 PHE A O 1
ATOM 1477 N N . ALA A 1 182 ? 6.282 100.647 44.602 1.00 16.50 280 ALA A N 1
ATOM 1478 C CA . ALA A 1 182 ? 5.506 101.561 45.457 1.00 17.41 280 ALA A CA 1
ATOM 1479 C C . ALA A 1 182 ? 6.345 102.753 45.912 1.00 17.38 280 ALA A C 1
ATOM 1480 O O . ALA A 1 182 ? 5.871 103.562 46.720 1.00 20.17 280 ALA A O 1
ATOM 1482 N N . LYS A 1 183 ? 7.570 102.898 45.405 1.00 18.51 281 LYS A N 1
ATOM 1483 C CA . LYS A 1 183 ? 8.412 103.971 45.915 1.00 20.34 281 LYS A CA 1
ATOM 1484 C C . LYS A 1 183 ? 7.890 105.390 45.710 1.00 21.19 281 LYS A C 1
ATOM 1485 O O . LYS A 1 183 ? 8.372 106.296 46.360 1.00 23.06 281 LYS A O 1
ATOM 1491 N N . GLY A 1 184 ? 6.912 105.553 44.822 1.00 22.10 282 GLY A N 1
ATOM 1492 C CA . GLY A 1 184 ? 6.299 106.854 44.575 1.00 22.39 282 GLY A CA 1
ATOM 1493 C C . GLY A 1 184 ? 5.554 107.358 45.804 1.00 23.60 282 GLY A C 1
ATOM 1494 O O . GLY A 1 184 ? 5.224 108.554 45.862 1.00 25.21 282 GLY A O 1
ATOM 1495 N N . PHE A 1 185 ? 5.269 106.464 46.774 1.00 20.87 283 PHE A N 1
ATOM 1496 C CA . PHE A 1 185 ? 4.593 106.853 48.011 1.00 20.75 283 PHE A CA 1
ATOM 1497 C C . PHE A 1 185 ? 5.506 107.061 49.202 1.00 19.91 283 PHE A C 1
ATOM 1498 O O . PHE A 1 185 ? 5.045 107.377 50.299 1.00 21.70 283 PHE A O 1
ATOM 1506 N N . ARG A 1 186 ? 6.811 106.893 48.995 1.00 21.30 284 ARG A N 1
ATOM 1507 C CA . ARG A 1 186 ? 7.790 107.093 50.054 1.00 22.09 284 ARG A CA 1
ATOM 1508 C C . ARG A 1 186 ? 7.923 108.567 50.397 1.00 25.75 284 ARG A C 1
ATOM 1509 O O . ARG A 1 186 ? 7.837 109.415 49.515 1.00 24.35 284 ARG A O 1
ATOM 1517 N N . ASP A 1 187 ? 8.156 108.841 51.677 1.00 28.79 285 ASP A N 1
ATOM 1518 C CA . ASP A 1 187 ? 8.307 110.201 52.182 1.00 32.25 285 ASP A CA 1
ATOM 1519 C C . ASP A 1 187 ? 9.656 110.697 51.756 0.0000 33.91 285 ASP A C 1
ATOM 1520 O O . ASP A 1 187 ? 10.623 110.100 52.225 1.00 36.38 285 ASP A O 1
ATOM 1525 N N . LYS B 1 2 ? -6.463 59.427 16.663 1.00 37.77 100 LYS B N 1
ATOM 1526 C CA . LYS B 1 2 ? -5.623 59.894 15.526 1.00 38.10 100 LYS B CA 1
ATOM 1527 C C . LYS B 1 2 ? -6.042 61.278 15.033 1.00 38.43 100 LYS B C 1
ATOM 1528 O O . LYS B 1 2 ? -7.215 61.503 14.762 1.00 37.23 100 LYS B O 1
ATOM 1534 N N . ASP B 1 3 ? -5.079 62.194 14.886 1.00 38.17 101 ASP B N 1
ATOM 1535 C CA . ASP B 1 3 ? -5.401 63.555 14.430 1.00 37.91 101 ASP B CA 1
ATOM 1536 C C . ASP B 1 3 ? -5.197 63.879 12.954 1.00 37.85 101 ASP B C 1
ATOM 1537 O O . ASP B 1 3 ? -4.917 63.004 12.138 1.00 37.80 101 ASP B O 1
ATOM 1542 N N . ASP B 1 4 ? -5.325 65.165 12.631 1.00 36.29 102 ASP B N 1
ATOM 1543 C CA . ASP B 1 4 ? -5.203 65.673 11.270 1.00 35.74 102 ASP B CA 1
ATOM 1544 C C . ASP B 1 4 ? -4.919 67.175 11.454 1.00 34.01 102 ASP B C 1
ATOM 1545 O O . ASP B 1 4 ? -5.752 68.007 11.135 1.00 32.55 102 ASP B O 1
ATOM 1550 N N . PRO B 1 5 ? -3.723 67.531 11.958 1.00 33.89 103 PRO B N 1
ATOM 1551 C CA . PRO B 1 5 ? -3.410 68.953 12.169 1.00 32.99 103 PRO B CA 1
ATOM 1552 C C . PRO B 1 5 ? -3.350 69.847 10.943 1.00 32.45 103 PRO B C 1
ATOM 1553 O O . PRO B 1 5 ? -2.919 69.430 9.868 1.00 32.26 103 PRO B O 1
ATOM 1557 N N . LYS B 1 6 ? -3.793 71.083 11.145 1.00 29.90 104 LYS B N 1
ATOM 1558 C CA . LYS B 1 6 ? -3.784 72.146 10.143 1.00 29.18 104 LYS B CA 1
ATOM 1559 C C . LYS B 1 6 ? -3.104 73.309 10.853 1.00 26.57 104 LYS B C 1
ATOM 1560 O O . LYS B 1 6 ? -3.522 73.687 11.934 1.00 26.36 104 LYS B O 1
ATOM 1566 N N . VAL B 1 7 ? -2.076 73.888 10.244 1.00 24.94 105 VAL B N 1
ATOM 1567 C CA . VAL B 1 7 ? -1.384 75.007 10.885 1.00 21.73 105 VAL B CA 1
ATOM 1568 C C . VAL B 1 7 ? -1.526 76.255 10.018 1.00 21.63 105 VAL B C 1
ATOM 1569 O O . VAL B 1 7 ? -1.166 76.291 8.820 1.00 20.60 105 VAL B O 1
ATOM 1573 N N . HIS B 1 8 ? -2.103 77.275 10.626 1.00 18.13 106 HIS B N 1
ATOM 1574 C CA . HIS B 1 8 ? -2.372 78.501 9.953 1.00 19.62 106 HIS B CA 1
ATOM 1575 C C . HIS B 1 8 ? -1.465 79.627 10.442 1.00 17.89 106 HIS B C 1
ATOM 1576 O O . HIS B 1 8 ? -1.377 79.853 11.639 1.00 17.98 106 HIS B O 1
ATOM 1583 N N . LEU B 1 9 ? -0.799 80.318 9.518 1.00 17.65 107 LEU B N 1
ATOM 1584 C CA . LEU B 1 9 ? 0.062 81.446 9.922 1.00 16.20 107 LEU B CA 1
ATOM 1585 C C . LEU B 1 9 ? -0.766 82.708 10.131 1.00 17.37 107 LEU B C 1
ATOM 1586 O O . LEU B 1 9 ? -1.449 83.182 9.204 1.00 18.21 107 LEU B O 1
ATOM 1591 N N . GLU B 1 10 ? -0.682 83.265 11.341 1.00 16.17 108 GLU B N 1
ATOM 1592 C CA . GLU B 1 10 ? -1.387 84.516 11.670 1.00 18.46 108 GLU B CA 1
ATOM 1593 C C . GLU B 1 10 ? -0.662 85.696 11.015 1.00 20.00 108 GLU B C 1
ATOM 1594 O O . GLU B 1 10 ? 0.552 85.609 10.697 1.00 18.32 108 GLU B O 1
ATOM 1600 N N . ALA B 1 11 ? -1.402 86.785 10.807 1.00 19.43 109 ALA B N 1
ATOM 1601 C CA . ALA B 1 11 ? -0.881 88.018 10.203 1.00 18.49 109 ALA B CA 1
ATOM 1602 C C . ALA B 1 11 ? -0.065 87.786 8.940 1.00 18.68 109 ALA B C 1
ATOM 1603 O O . ALA B 1 11 ? 0.978 88.420 8.716 1.00 16.84 109 ALA B O 1
ATOM 1605 N N . LYS B 1 12 ? -0.538 86.884 8.103 1.00 18.40 110 LYS B N 1
ATOM 1606 C CA . LYS B 1 12 ? 0.190 86.576 6.878 1.00 19.88 110 LYS B CA 1
ATOM 1607 C C . LYS B 1 12 ? 0.295 87.781 5.967 1.00 19.33 110 LYS B C 1
ATOM 1608 O O . LYS B 1 12 ? 1.295 87.942 5.268 1.00 20.45 110 LYS B O 1
ATOM 1614 N N . GLU B 1 13 ? -0.708 88.650 5.979 1.00 19.39 111 GLU B N 1
ATOM 1615 C CA . GLU B 1 13 ? -0.645 89.808 5.102 1.00 19.69 111 GLU B CA 1
ATOM 1616 C C . GLU B 1 13 ? 0.558 90.684 5.426 1.00 18.72 111 GLU B C 1
ATOM 1617 O O . GLU B 1 13 ? 1.203 91.224 4.527 1.00 18.75 111 GLU B O 1
ATOM 1623 N N . LEU B 1 14 ? 0.863 90.808 6.713 1.00 17.30 112 LEU B N 1
ATOM 1624 C CA . LEU B 1 14 ? 2.016 91.595 7.132 1.00 16.42 112 LEU B CA 1
ATOM 1625 C C . LEU B 1 14 ? 3.294 90.821 6.780 1.00 14.78 112 LEU B C 1
ATOM 1626 O O . LEU B 1 14 ? 4.258 91.398 6.273 1.00 13.41 112 LEU B O 1
ATOM 1631 N N . TRP B 1 15 ? 3.310 89.506 7.014 1.00 15.09 113 TRP B N 1
ATOM 1632 C CA . TRP B 1 15 ? 4.498 88.729 6.607 1.00 14.53 113 TRP B CA 1
ATOM 1633 C C . TRP B 1 15 ? 4.723 88.869 5.109 1.00 15.35 113 TRP B C 1
ATOM 1634 O O . TRP B 1 15 ? 5.862 89.031 4.680 1.00 15.13 113 TRP B O 1
ATOM 1645 N N . ASP B 1 16 ? 3.651 88.869 4.308 1.00 14.18 114 ASP B N 1
ATOM 1646 C CA . ASP B 1 16 ? 3.882 89.009 2.863 1.00 16.90 114 ASP B CA 1
ATOM 1647 C C . ASP B 1 16 ? 4.481 90.347 2.470 1.00 15.84 114 ASP B C 1
ATOM 1648 O O . ASP B 1 16 ? 5.295 90.402 1.528 1.00 17.22 114 ASP B O 1
ATOM 1653 N N . GLN B 1 17 ? 4.100 91.414 3.160 1.00 15.54 115 GLN B N 1
ATOM 1654 C CA . GLN B 1 17 ? 4.632 92.735 2.858 1.00 16.45 115 GLN B CA 1
ATOM 1655 C C . GLN B 1 17 ? 6.134 92.758 3.151 1.00 14.43 115 GLN B C 1
ATOM 1656 O O . GLN B 1 17 ? 6.910 93.323 2.389 1.00 15.58 115 GLN B O 1
ATOM 1662 N N . PHE B 1 18 ? 6.538 92.163 4.266 1.00 13.60 116 PHE B N 1
ATOM 1663 C CA . PHE B 1 18 ? 7.960 92.144 4.566 1.00 13.53 116 PHE B CA 1
ATOM 1664 C C . PHE B 1 18 ? 8.655 91.234 3.534 1.00 14.43 116 PHE B C 1
ATOM 1665 O O . PHE B 1 18 ? 9.673 91.582 2.964 1.00 13.87 116 PHE B O 1
ATOM 1673 N N . HIS B 1 19 ? 8.090 90.055 3.301 1.00 14.64 117 HIS B N 1
ATOM 1674 C CA . HIS B 1 19 ? 8.747 89.099 2.418 1.00 17.82 117 HIS B CA 1
ATOM 1675 C C . HIS B 1 19 ? 9.015 89.620 1.000 1.00 18.75 117 HIS B C 1
ATOM 1676 O O . HIS B 1 19 ? 10.084 89.363 0.429 1.00 18.68 117 HIS B O 1
ATOM 1683 N N . LYS B 1 20 ? 8.068 90.378 0.458 1.00 19.80 118 LYS B N 1
ATOM 1684 C CA . LYS B 1 20 ? 8.222 90.942 -0.879 1.00 20.46 118 LYS B CA 1
ATOM 1685 C C . LYS B 1 20 ? 9.392 91.912 -0.926 1.00 21.58 118 LYS B C 1
ATOM 1686 O O . LYS B 1 20 ? 9.948 92.135 -1.980 1.00 21.06 118 LYS B O 1
ATOM 1692 N N . ARG B 1 21 ? 9.793 92.475 0.219 1.00 21.95 119 ARG B N 1
ATOM 1693 C CA . ARG B 1 21 ? 10.900 93.431 0.211 1.00 19.77 119 ARG B CA 1
ATOM 1694 C C . ARG B 1 21 ? 12.204 92.776 0.666 1.00 20.92 119 ARG B C 1
ATOM 1695 O O . ARG B 1 21 ? 13.272 93.393 0.566 1.00 21.57 119 ARG B O 1
ATOM 1703 N N . GLY B 1 22 ? 12.108 91.540 1.172 1.00 19.87 120 GLY B N 1
ATOM 1704 C CA . GLY B 1 22 ? 13.274 90.805 1.645 1.00 18.17 120 GLY B CA 1
ATOM 1705 C C . GLY B 1 22 ? 13.409 91.040 3.147 1.00 17.01 120 GLY B C 1
ATOM 1706 O O . GLY B 1 22 ? 14.085 91.969 3.588 1.00 14.52 120 GLY B O 1
ATOM 1707 N N . THR B 1 23 ? 12.753 90.205 3.934 1.00 15.34 121 THR B N 1
ATOM 1708 C CA . THR B 1 23 ? 12.766 90.385 5.394 1.00 14.35 121 THR B CA 1
ATOM 1709 C C . THR B 1 23 ? 14.140 90.345 6.042 1.00 13.10 121 THR B C 1
ATOM 1710 O O . THR B 1 23 ? 14.976 89.516 5.677 1.00 14.02 121 THR B O 1
ATOM 1714 N N . GLU B 1 24 ? 14.349 91.226 7.018 1.00 11.84 122 GLU B N 1
ATOM 1715 C CA . GLU B 1 24 ? 15.595 91.281 7.763 1.00 10.47 122 GLU B CA 1
ATOM 1716 C C . GLU B 1 24 ? 15.187 91.265 9.224 1.00 9.87 122 GLU B C 1
ATOM 1717 O O . GLU B 1 24 ? 14.128 91.794 9.581 1.00 10.59 122 GLU B O 1
ATOM 1723 N N . MET B 1 25 ? 16.009 90.631 10.048 1.00 10.29 123 MET B N 1
ATOM 1724 C CA . MET B 1 25 ? 15.777 90.603 11.491 1.00 11.18 123 MET B CA 1
ATOM 1725 C C . MET B 1 25 ? 17.055 91.017 12.144 1.00 10.06 123 MET B C 1
ATOM 1726 O O . MET B 1 25 ? 18.117 90.442 11.861 1.00 11.27 123 MET B O 1
ATOM 1731 N N . VAL B 1 26 ? 16.977 92.026 13.025 1.00 11.86 124 VAL B N 1
ATOM 1732 C CA . VAL B 1 26 ? 18.145 92.497 13.771 1.00 11.47 124 VAL B CA 1
ATOM 1733 C C . VAL B 1 26 ? 18.460 91.452 14.846 1.00 12.94 124 VAL B C 1
ATOM 1734 O O . VAL B 1 26 ? 17.551 90.842 15.419 1.00 12.38 124 VAL B O 1
ATOM 1738 N N . ILE B 1 27 ? 19.756 91.224 15.066 1.00 10.21 125 ILE B N 1
ATOM 1739 C CA . ILE B 1 27 ? 20.229 90.311 16.072 1.00 11.24 125 ILE B CA 1
ATOM 1740 C C . ILE B 1 27 ? 21.179 91.119 16.932 1.00 11.28 125 ILE B C 1
ATOM 1741 O O . ILE B 1 27 ? 21.876 91.993 16.412 1.00 11.98 125 ILE B O 1
ATOM 1746 N N . THR B 1 28 ? 21.218 90.845 18.255 1.00 12.20 126 THR B N 1
ATOM 1747 C CA . THR B 1 28 ? 22.092 91.631 19.125 1.00 14.69 126 THR B CA 1
ATOM 1748 C C . THR B 1 28 ? 22.658 90.709 20.208 1.00 15.55 126 THR B C 1
ATOM 1749 O O . THR B 1 28 ? 22.126 89.652 20.466 1.00 16.02 126 THR B O 1
ATOM 1753 N N . LYS B 1 29 ? 23.704 91.162 20.903 1.00 17.33 127 LYS B N 1
ATOM 1754 C CA . LYS B 1 29 ? 24.244 90.339 21.985 1.00 18.22 127 LYS B CA 1
ATOM 1755 C C . LYS B 1 29 ? 23.218 90.038 23.083 1.00 19.42 127 LYS B C 1
ATOM 1756 O O . LYS B 1 29 ? 23.075 88.885 23.543 1.00 21.07 127 LYS B O 1
ATOM 1762 N N . SER B 1 30 ? 22.483 91.061 23.491 1.00 18.71 128 SER B N 1
ATOM 1763 C CA . SER B 1 30 ? 21.534 90.876 24.558 1.00 18.90 128 SER B CA 1
ATOM 1764 C C . SER B 1 30 ? 20.248 90.131 24.173 1.00 18.16 128 SER B C 1
ATOM 1765 O O . SER B 1 30 ? 19.482 89.717 25.045 1.00 17.42 128 SER B O 1
ATOM 1768 N N . GLY B 1 31 ? 20.044 89.957 22.864 1.00 14.87 129 GLY B N 1
ATOM 1769 C CA . GLY B 1 31 ? 18.907 89.203 22.359 1.00 14.63 129 GLY B CA 1
ATOM 1770 C C . GLY B 1 31 ? 17.816 90.082 21.797 1.00 14.52 129 GLY B C 1
ATOM 1771 O O . GLY B 1 31 ? 17.396 91.013 22.460 1.00 15.85 129 GLY B O 1
ATOM 1772 N N . ARG B 1 32 ? 17.359 89.797 20.573 1.00 13.19 130 ARG B N 1
ATOM 1773 C CA . ARG B 1 32 ? 16.349 90.644 19.934 1.00 10.91 130 ARG B CA 1
ATOM 1774 C C . ARG B 1 32 ? 15.104 89.822 19.536 1.00 11.71 130 ARG B C 1
ATOM 1775 O O . ARG B 1 32 ? 15.207 88.730 18.983 1.00 13.18 130 ARG B O 1
ATOM 1783 N N . ARG B 1 33 ? 13.932 90.372 19.816 1.00 11.69 131 ARG B N 1
ATOM 1784 C CA . ARG B 1 33 ? 12.700 89.718 19.440 1.00 11.24 131 ARG B CA 1
ATOM 1785 C C . ARG B 1 33 ? 12.587 89.783 17.921 1.00 11.77 131 ARG B C 1
ATOM 1786 O O . ARG B 1 33 ? 13.112 90.674 17.309 1.00 11.37 131 ARG B O 1
ATOM 1794 N N . MET B 1 34 ? 11.877 88.829 17.342 1.00 12.32 132 MET B N 1
ATOM 1795 C CA . MET B 1 34 ? 11.579 88.917 15.922 1.00 12.72 132 MET B CA 1
ATOM 1796 C C . MET B 1 34 ? 10.354 89.827 15.750 1.00 12.30 132 MET B C 1
ATOM 1797 O O . MET B 1 34 ? 9.478 89.847 16.618 1.00 14.22 132 MET B O 1
ATOM 1802 N N . PHE B 1 35 ? 10.299 90.560 14.635 1.00 12.31 133 PHE B N 1
ATOM 1803 C CA . PHE B 1 35 ? 9.103 91.331 14.287 1.00 11.72 133 PHE B CA 1
ATOM 1804 C C . PHE B 1 35 ? 9.031 91.256 12.761 1.00 13.22 133 PHE B C 1
ATOM 1805 O O . PHE B 1 35 ? 9.949 91.665 12.082 1.00 13.80 133 PHE B O 1
ATOM 1813 N N . PRO B 1 36 ? 7.940 90.749 12.232 1.00 13.25 134 PRO B N 1
ATOM 1814 C CA . PRO B 1 36 ? 6.788 90.253 13.006 1.00 15.11 134 PRO B CA 1
ATOM 1815 C C . PRO B 1 36 ? 7.066 89.011 13.854 1.00 14.47 134 PRO B C 1
ATOM 1816 O O . PRO B 1 36 ? 7.990 88.239 13.565 1.00 13.34 134 PRO B O 1
ATOM 1820 N N . PRO B 1 37 ? 6.308 88.824 14.948 1.00 14.58 135 PRO B N 1
ATOM 1821 C CA . PRO B 1 37 ? 6.501 87.644 15.769 1.00 15.46 135 PRO B CA 1
ATOM 1822 C C . PRO B 1 37 ? 5.912 86.454 14.983 1.00 16.91 135 PRO B C 1
ATOM 1823 O O . PRO B 1 37 ? 5.006 86.633 14.175 1.00 17.09 135 PRO B O 1
ATOM 1827 N N . PHE B 1 38 ? 6.454 85.261 15.208 1.00 17.40 136 PHE B N 1
ATOM 1828 C CA . PHE B 1 38 ? 5.932 84.044 14.568 1.00 17.09 136 PHE B CA 1
ATOM 1829 C C . PHE B 1 38 ? 4.757 83.522 15.418 1.00 16.60 136 PHE B C 1
ATOM 1830 O O . PHE B 1 38 ? 4.949 83.099 16.568 1.00 17.21 136 PHE B O 1
ATOM 1838 N N . LYS B 1 39 ? 3.546 83.611 14.866 1.00 16.43 137 LYS B N 1
ATOM 1839 C CA . LYS B 1 39 ? 2.335 83.199 15.560 1.00 16.53 137 LYS B CA 1
ATOM 1840 C C . LYS B 1 39 ? 1.491 82.317 14.653 1.00 16.08 137 LYS B C 1
ATOM 1841 O O . LYS B 1 39 ? 1.337 82.589 13.466 1.00 16.57 137 LYS B O 1
ATOM 1847 N N . VAL B 1 40 ? 0.922 81.270 15.234 1.00 14.78 138 VAL B N 1
ATOM 1848 C CA . VAL B 1 40 ? 0.066 80.391 14.435 1.00 16.42 138 VAL B CA 1
ATOM 1849 C C . VAL B 1 40 ? -1.170 79.963 15.196 1.00 15.35 138 VAL B C 1
ATOM 1850 O O . VAL B 1 40 ? -1.274 80.121 16.427 1.00 16.85 138 VAL B O 1
ATOM 1854 N N . ARG B 1 41 ? -2.106 79.387 14.440 1.00 16.82 139 ARG B N 1
ATOM 1855 C CA . ARG B 1 41 ? -3.307 78.798 15.014 1.00 19.96 139 ARG B CA 1
ATOM 1856 C C . ARG B 1 41 ? -3.341 77.373 14.519 1.00 20.91 139 ARG B C 1
ATOM 1857 O O . ARG B 1 41 ? -3.056 77.099 13.346 1.00 19.55 139 ARG B O 1
ATOM 1865 N N . CYS B 1 42 ? -3.669 76.456 15.413 1.00 21.61 140 CYS B N 1
ATOM 1866 C CA . CYS B 1 42 ? -3.790 75.047 15.069 1.00 24.80 140 CYS B CA 1
ATOM 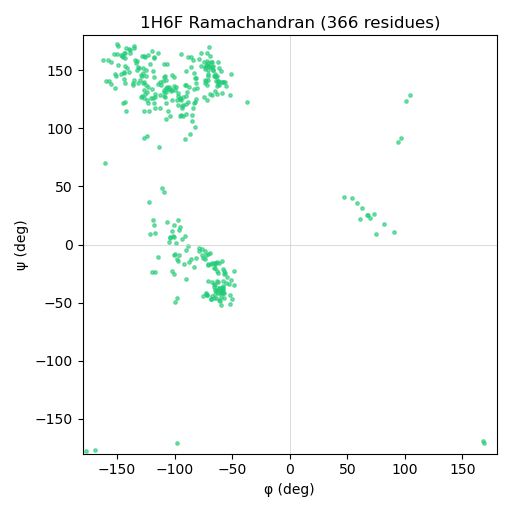1867 C C . CYS B 1 42 ? -5.257 74.616 15.084 1.00 26.43 140 CYS B C 1
ATOM 1868 O O . CYS B 1 42 ? -6.048 75.104 15.883 1.00 27.19 140 CYS B O 1
ATOM 1871 N N . SER B 1 43 ? -5.610 73.713 14.181 1.00 28.74 141 SER B N 1
ATOM 1872 C CA . SER B 1 43 ? -6.956 73.105 14.150 1.00 29.09 141 SER B CA 1
ATOM 1873 C C . SER B 1 43 ? -6.667 71.612 13.927 1.00 28.76 141 SER B C 1
ATOM 1874 O O . SER B 1 43 ? -5.522 71.229 13.654 1.00 27.48 141 SER B O 1
ATOM 1877 N N . GLY B 1 44 ? -7.669 70.748 14.063 1.00 28.89 142 GLY B N 1
ATOM 1878 C CA . GLY B 1 44 ? -7.398 69.338 13.824 1.00 28.91 142 GLY B CA 1
ATOM 1879 C C . GLY B 1 44 ? -6.642 68.518 14.854 1.00 29.31 142 GLY B C 1
ATOM 1880 O O . GLY B 1 44 ? -6.262 67.379 14.573 1.00 29.58 142 GLY B O 1
ATOM 1881 N N . LEU B 1 45 ? -6.399 69.049 16.047 1.00 29.31 143 LEU B N 1
ATOM 1882 C CA . LEU B 1 45 ? -5.714 68.233 17.050 1.00 28.42 143 LEU B CA 1
ATOM 1883 C C . LEU B 1 45 ? -6.739 67.383 17.803 1.00 29.99 143 LEU B C 1
ATOM 1884 O O . LEU B 1 45 ? -7.924 67.689 17.788 1.00 28.51 143 LEU B O 1
ATOM 1889 N N . ASP B 1 46 ? -6.269 66.330 18.464 1.00 30.53 144 ASP B N 1
ATOM 1890 C CA . ASP B 1 46 ? -7.155 65.508 19.276 1.00 33.11 144 ASP B CA 1
ATOM 1891 C C . ASP B 1 46 ? -7.396 66.370 20.504 1.00 34.18 144 ASP B C 1
ATOM 1892 O O . ASP B 1 46 ? -6.445 66.837 21.128 1.00 33.52 144 ASP B O 1
ATOM 1897 N N . LYS B 1 47 ? -8.656 66.597 20.849 1.00 35.13 145 LYS B N 1
ATOM 1898 C CA . LYS B 1 47 ? -8.965 67.459 21.991 1.00 35.94 145 LYS B CA 1
ATOM 1899 C C . LYS B 1 47 ? -8.397 67.049 23.345 1.00 36.09 145 LYS B C 1
ATOM 1900 O O . LYS B 1 47 ? -7.974 67.904 24.138 1.00 35.34 145 LYS B O 1
ATOM 1906 N N . LYS B 1 48 ? -8.365 65.747 23.612 1.00 36.60 146 LYS B N 1
ATOM 1907 C CA . LYS B 1 48 ? -7.868 65.244 24.895 1.00 36.36 146 LYS B CA 1
ATOM 1908 C C . LYS B 1 48 ? -6.379 64.926 24.964 1.00 35.37 146 LYS B C 1
ATOM 1909 O O . LYS B 1 48 ? -5.763 65.031 26.027 1.00 35.60 146 LYS B O 1
ATOM 1915 N N . ALA B 1 49 ? -5.795 64.540 23.837 1.00 35.32 147 ALA B N 1
ATOM 1916 C CA . ALA B 1 49 ? -4.377 64.190 23.794 1.00 34.41 147 ALA B CA 1
ATOM 1917 C C . ALA B 1 49 ? -3.510 65.362 24.222 1.00 35.40 147 ALA B C 1
ATOM 1918 O O . ALA B 1 49 ? -3.868 66.538 24.005 1.00 34.96 147 ALA B O 1
ATOM 1920 N N . LYS B 1 50 ? -2.372 65.039 24.827 1.00 34.13 148 LYS B N 1
ATOM 1921 C CA . LYS B 1 50 ? -1.430 66.047 25.257 1.00 33.95 148 LYS B CA 1
ATOM 1922 C C . LYS B 1 50 ? -0.456 66.308 24.109 1.00 34.04 148 LYS B C 1
ATOM 1923 O O . LYS B 1 50 ? -0.022 65.372 23.424 1.00 34.38 148 LYS B O 1
ATOM 1929 N N . TYR B 1 51 ? -0.142 67.576 23.865 1.00 31.70 149 TYR B N 1
ATOM 1930 C CA . TYR B 1 51 ? 0.821 67.909 22.820 1.00 29.48 149 TYR B CA 1
ATOM 1931 C C . TYR B 1 51 ? 1.827 68.869 23.341 1.00 29.44 149 TYR B C 1
ATOM 1932 O O . TYR B 1 51 ? 1.560 69.645 24.257 1.00 29.58 149 TYR B O 1
ATOM 1941 N N . ILE B 1 52 ? 3.007 68.818 22.73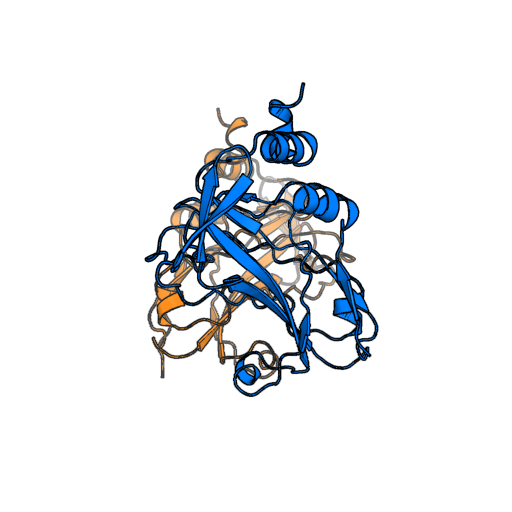8 1.00 29.21 150 ILE B N 1
ATOM 1942 C CA . ILE B 1 52 ? 4.061 69.731 23.064 1.00 26.97 150 ILE B CA 1
ATOM 1943 C C . ILE B 1 52 ? 4.264 70.482 21.750 1.00 26.39 150 ILE B C 1
ATOM 1944 O O . ILE B 1 52 ? 4.354 69.857 20.709 1.00 25.78 150 ILE B O 1
ATOM 1949 N N . LEU B 1 53 ? 4.267 71.815 21.798 1.00 25.17 151 LEU B N 1
ATOM 1950 C CA . LEU B 1 53 ? 4.472 72.630 20.599 1.00 24.50 151 LEU B CA 1
ATOM 1951 C C . LEU B 1 53 ? 5.799 73.350 20.736 1.00 23.21 151 LEU B C 1
ATOM 1952 O O . LEU B 1 53 ? 6.149 73.856 21.812 1.00 22.51 151 LEU B O 1
ATOM 1957 N N . LEU B 1 54 ? 6.524 73.422 19.628 1.00 21.67 152 LEU B N 1
ATOM 1958 C CA . LEU B 1 54 ? 7.858 73.991 19.581 1.00 20.97 152 LEU B CA 1
ATOM 1959 C C . LEU B 1 54 ? 8.141 74.788 18.317 1.00 18.80 152 LEU B C 1
ATOM 1960 O O . LEU B 1 54 ? 7.433 74.689 17.317 1.00 18.29 152 LEU B O 1
ATOM 1965 N N . MET B 1 55 ? 9.258 75.495 18.379 1.00 20.24 153 MET B N 1
ATOM 1966 C CA . MET B 1 55 ? 9.743 76.287 17.278 1.00 21.12 153 MET B CA 1
ATOM 1967 C C . MET B 1 55 ? 11.247 76.402 17.298 1.00 21.19 153 MET B C 1
ATOM 1968 O O . MET B 1 55 ? 11.871 76.417 18.357 1.00 21.21 153 MET B O 1
ATOM 1973 N N . ASP B 1 56 ? 11.846 76.437 16.114 1.00 17.96 154 ASP B N 1
ATOM 1974 C CA . ASP B 1 56 ? 13.265 76.661 16.022 1.00 18.97 154 ASP B CA 1
ATOM 1975 C C . ASP B 1 56 ? 13.507 77.385 14.703 1.00 18.07 154 ASP B C 1
ATOM 1976 O O . ASP B 1 56 ? 12.579 77.611 13.950 1.00 18.57 154 ASP B O 1
ATOM 1981 N N . ILE B 1 57 ? 14.724 77.856 14.493 1.00 17.42 155 ILE B N 1
ATOM 1982 C CA . ILE B 1 57 ? 15.060 78.583 13.276 1.00 17.43 155 ILE B CA 1
ATOM 1983 C C . ILE B 1 57 ? 16.265 77.856 12.704 1.00 19.45 155 ILE B C 1
ATOM 1984 O O . ILE B 1 57 ? 17.254 77.561 13.423 1.00 19.63 155 ILE B O 1
ATOM 1989 N N . ILE B 1 58 ? 16.205 77.519 11.437 1.00 18.06 156 ILE B N 1
ATOM 1990 C CA . ILE B 1 58 ? 17.348 76.834 10.855 1.00 19.91 156 ILE B CA 1
ATOM 1991 C C . ILE B 1 58 ? 17.844 77.567 9.616 1.00 19.30 156 ILE B C 1
ATOM 1992 O O . ILE B 1 58 ? 17.108 78.376 9.016 1.00 16.80 156 ILE B O 1
ATOM 1997 N N . ALA B 1 59 ? 19.092 77.282 9.218 1.00 19.52 157 ALA B N 1
ATOM 1998 C CA . ALA B 1 59 ? 19.670 77.941 8.034 1.00 19.48 157 ALA B CA 1
ATOM 1999 C C . ALA B 1 59 ? 18.811 77.564 6.846 1.00 20.65 157 ALA B C 1
ATOM 2000 O O . ALA B 1 59 ? 18.406 76.395 6.727 1.00 19.97 157 ALA B O 1
ATOM 2002 N N . ALA B 1 60 ? 18.524 78.549 5.994 1.00 20.28 158 ALA B N 1
ATOM 2003 C CA . ALA B 1 60 ? 17.686 78.358 4.799 1.00 21.33 158 ALA B CA 1
ATOM 2004 C C . ALA B 1 60 ? 18.514 77.865 3.633 1.00 24.82 158 ALA B C 1
ATOM 2005 O O . ALA B 1 60 ? 17.965 77.425 2.600 1.00 25.05 158 ALA B O 1
ATOM 2007 N N . ASP B 1 61 ? 19.831 77.938 3.804 1.00 23.37 159 ASP B N 1
ATOM 2008 C CA . ASP B 1 61 ? 20.747 77.496 2.759 1.00 25.18 159 ASP B CA 1
ATOM 2009 C C . ASP B 1 61 ? 22.137 77.638 3.303 1.00 25.69 159 ASP B C 1
ATOM 2010 O O . ASP B 1 61 ? 22.318 78.022 4.474 1.00 25.50 159 ASP B O 1
ATOM 2015 N N . ASP B 1 62 ? 23.133 77.332 2.484 1.00 26.99 160 ASP B N 1
ATOM 2016 C CA . ASP B 1 62 ? 24.495 77.448 2.972 1.00 28.23 160 ASP B CA 1
ATOM 2017 C C . ASP B 1 62 ? 25.249 78.592 2.303 1.00 28.43 160 ASP B C 1
ATOM 2018 O O . ASP B 1 62 ? 26.386 78.423 1.851 1.00 27.86 160 ASP B O 1
ATOM 2023 N N . CYS B 1 63 ? 24.611 79.762 2.272 1.00 26.56 161 CYS B N 1
ATOM 2024 C CA . CYS B 1 63 ? 25.180 80.966 1.669 1.00 25.32 161 CYS B CA 1
ATOM 2025 C C . CYS B 1 63 ? 25.330 82.156 2.616 1.00 25.12 161 CYS B C 1
ATOM 2026 O O . CYS B 1 63 ? 24.601 82.292 3.586 1.00 25.29 161 CYS B O 1
ATOM 2029 N N . ARG B 1 64 ? 26.260 83.031 2.276 1.00 24.07 162 ARG B N 1
ATOM 2030 C CA . ARG B 1 64 ? 26.484 84.263 2.998 1.00 24.53 162 ARG B CA 1
ATOM 2031 C C . ARG B 1 64 ? 25.996 85.303 1.992 1.00 22.97 162 ARG B C 1
ATOM 2032 O O . ARG B 1 64 ? 26.198 85.154 0.772 1.00 22.59 162 ARG B O 1
ATOM 2040 N N . TYR B 1 65 ? 25.321 86.346 2.480 1.00 20.42 163 TYR B N 1
ATOM 2041 C CA . TYR B 1 65 ? 24.777 87.390 1.609 1.00 19.57 163 TYR B CA 1
ATOM 2042 C C . TYR B 1 65 ? 25.398 88.780 1.773 1.00 23.20 163 TYR B C 1
ATOM 2043 O O . TYR B 1 65 ? 26.070 89.074 2.761 1.00 22.45 163 TYR B O 1
ATOM 2052 N N . LYS B 1 66 ? 25.143 89.630 0.788 1.00 24.45 164 LYS B N 1
ATOM 2053 C CA . LYS B 1 66 ? 25.613 91.001 0.799 1.00 26.74 164 LYS B CA 1
ATOM 2054 C C . LYS B 1 66 ? 24.489 91.790 0.154 1.00 27.16 164 LYS B C 1
ATOM 2055 O O . LYS B 1 66 ? 23.841 91.302 -0.784 1.00 26.18 164 LYS B O 1
ATOM 2061 N N . PHE B 1 67 ? 24.229 92.989 0.661 1.00 27.68 165 PHE B N 1
ATOM 2062 C CA . PHE B 1 67 ? 23.178 93.825 0.097 1.00 29.88 165 PHE B CA 1
ATOM 2063 C C . PHE B 1 67 ? 23.902 94.897 -0.708 1.00 32.70 165 PHE B C 1
ATOM 2064 O O . PHE B 1 67 ? 24.583 95.755 -0.141 1.00 33.47 165 PHE B O 1
ATOM 2072 N N . HIS B 1 68 ? 23.776 94.837 -2.029 1.00 35.50 166 HIS B N 1
ATOM 2073 C CA . HIS B 1 68 ? 24.444 95.819 -2.874 1.00 38.52 166 HIS B CA 1
ATOM 2074 C C . HIS B 1 68 ? 23.607 96.210 -4.068 1.00 39.28 166 HIS B C 1
ATOM 2075 O O . HIS B 1 68 ? 22.950 95.385 -4.704 0.0000 39.66 166 HIS B O 1
ATOM 2082 N N . ASN B 1 69 ? 23.651 97.506 -4.348 1.00 41.32 167 ASN B N 1
ATOM 2083 C CA . ASN B 1 69 ? 22.899 98.114 -5.433 1.00 41.61 167 ASN B CA 1
ATOM 2084 C C . ASN B 1 69 ? 21.419 97.923 -5.137 1.00 41.22 167 ASN B C 1
ATOM 2085 O O . ASN B 1 69 ? 20.595 97.794 -6.045 1.00 41.80 167 ASN B O 1
ATOM 2090 N N . SER B 1 70 ? 21.098 97.897 -3.843 1.00 40.50 168 SER B N 1
ATOM 2091 C CA . SER B 1 70 ? 19.723 97.745 -3.380 1.00 39.49 168 SER B CA 1
ATOM 2092 C C . SER B 1 70 ? 19.149 96.349 -3.556 1.00 38.99 168 SER B C 1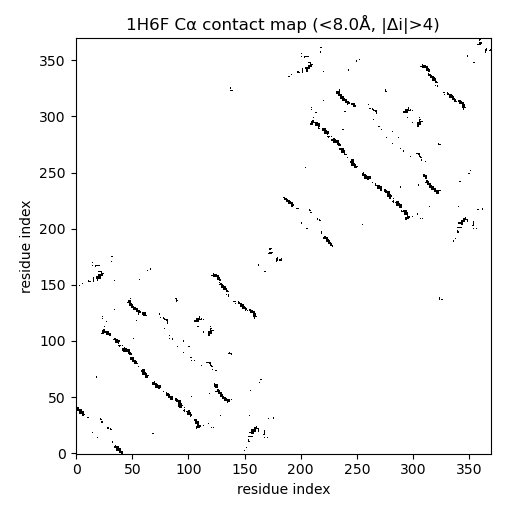
ATOM 2093 O O . SER B 1 70 ? 17.930 96.176 -3.650 1.00 38.86 168 SER B O 1
ATOM 2096 N N . ARG B 1 71 ? 20.012 95.340 -3.573 1.00 37.33 169 ARG B N 1
ATOM 2097 C CA . ARG B 1 71 ? 19.520 93.983 -3.751 1.00 36.02 169 ARG B CA 1
ATOM 2098 C C . ARG B 1 71 ? 20.343 93.011 -2.930 1.00 34.17 169 ARG B C 1
ATOM 2099 O O . ARG B 1 71 ? 21.516 93.253 -2.697 1.00 35.65 169 ARG B O 1
ATOM 2107 N N . TRP B 1 72 ? 19.718 91.936 -2.461 1.00 31.18 170 TRP B N 1
ATOM 2108 C CA . TRP B 1 72 ? 20.433 90.915 -1.722 1.00 28.63 170 TRP B CA 1
ATOM 2109 C C . TRP B 1 72 ? 20.974 89.925 -2.762 1.00 28.65 170 TRP B C 1
ATOM 2110 O O . TRP B 1 72 ? 20.257 89.542 -3.704 1.00 28.12 170 TRP B O 1
ATOM 2121 N N . MET B 1 73 ? 22.232 89.524 -2.594 1.00 26.20 171 MET B N 1
ATOM 2122 C CA . MET B 1 73 ? 22.878 88.589 -3.526 1.00 25.49 171 MET B CA 1
ATOM 2123 C C . MET B 1 73 ? 23.794 87.689 -2.750 1.00 22.62 171 MET B C 1
ATOM 2124 O O . MET B 1 73 ? 24.373 88.094 -1.750 1.00 22.39 171 MET B O 1
ATOM 2129 N N . VAL B 1 74 ? 23.936 86.455 -3.211 1.00 21.35 172 VAL B N 1
ATOM 2130 C CA . VAL B 1 74 ? 24.832 85.504 -2.555 1.00 20.26 172 VAL B CA 1
ATOM 2131 C C . VAL B 1 74 ? 26.278 85.993 -2.764 1.00 21.31 172 VAL B C 1
ATOM 2132 O O . VAL B 1 74 ? 26.679 86.282 -3.882 1.00 20.81 172 VAL B O 1
ATOM 2136 N N . ALA B 1 75 ? 27.038 86.086 -1.674 1.00 21.62 173 ALA B N 1
ATOM 2137 C CA . ALA B 1 75 ? 28.425 86.555 -1.689 1.00 24.17 173 ALA B CA 1
ATOM 2138 C C . ALA B 1 75 ? 29.405 85.389 -1.636 1.00 25.55 173 ALA B C 1
ATOM 2139 O O . ALA B 1 75 ? 30.560 85.491 -2.093 1.00 27.03 173 ALA B O 1
ATOM 2141 N N . GLY B 1 76 ? 28.948 84.280 -1.082 1.00 27.02 174 GLY B N 1
ATOM 2142 C CA . GLY B 1 76 ? 29.787 83.103 -0.978 1.00 28.98 174 GLY B CA 1
ATOM 2143 C C . GLY B 1 76 ? 29.171 82.068 -0.065 1.00 29.42 174 GLY B C 1
ATOM 2144 O O . GLY B 1 76 ? 28.011 82.197 0.324 1.00 28.64 174 GLY B O 1
ATOM 2145 N N . LYS B 1 77 ? 29.952 81.042 0.276 1.00 30.03 175 LYS B N 1
ATOM 2146 C CA . LYS B 1 77 ? 29.503 79.977 1.161 1.00 29.29 175 LYS B CA 1
ATOM 2147 C C . LYS B 1 77 ? 29.269 80.541 2.575 1.00 28.81 175 LYS B C 1
ATOM 2148 O O . LYS B 1 77 ? 29.925 81.493 2.978 1.00 28.71 175 LYS B O 1
ATOM 2154 N N . ALA B 1 78 ? 28.329 79.940 3.305 1.00 27.39 176 ALA B N 1
ATOM 2155 C CA . ALA B 1 78 ? 28.004 80.335 4.671 1.00 28.12 176 ALA B CA 1
ATOM 2156 C C . ALA B 1 78 ? 29.118 79.965 5.657 1.00 28.74 176 ALA B C 1
ATOM 2157 O O . ALA B 1 78 ? 29.918 79.042 5.397 1.00 28.87 176 ALA B O 1
ATOM 2159 N N . ASP B 1 79 ? 29.152 80.698 6.772 1.00 27.72 177 ASP B N 1
ATOM 2160 C CA . ASP B 1 79 ? 30.062 80.454 7.874 1.00 26.35 177 ASP B CA 1
ATOM 2161 C C . ASP B 1 79 ? 29.443 79.249 8.617 1.00 27.31 177 ASP B C 1
ATOM 2162 O O . ASP B 1 79 ? 28.274 78.892 8.427 1.00 25.20 177 ASP B O 1
ATOM 2167 N N . PRO B 1 80 ? 30.217 78.606 9.484 1.00 27.93 178 PRO B N 1
ATOM 2168 C CA . PRO B 1 80 ? 29.649 77.467 10.227 1.00 28.38 178 PRO B CA 1
ATOM 2169 C C . PRO B 1 80 ? 28.449 77.922 11.107 1.00 27.90 178 PRO B C 1
ATOM 2170 O O . PRO B 1 80 ? 28.399 79.062 11.559 1.00 27.66 178 PRO B O 1
ATOM 2174 N N . GLU B 1 81 ? 27.492 77.039 11.382 1.00 28.85 179 GLU B N 1
ATOM 2175 C CA . GLU B 1 81 ? 26.334 77.418 12.212 1.00 29.67 179 GLU B CA 1
ATOM 2176 C C . GLU B 1 81 ? 26.354 76.845 13.605 1.00 30.72 179 GLU B C 1
ATOM 2177 O O . GLU B 1 81 ? 26.980 75.813 13.821 1.00 31.72 179 GLU B O 1
ATOM 2183 N N . MET B 1 82 ? 25.679 77.486 14.567 1.00 30.60 180 MET B N 1
ATOM 2184 C CA . MET B 1 82 ? 25.612 76.913 15.919 1.00 31.41 180 MET B CA 1
ATOM 2185 C C . MET B 1 82 ? 24.330 76.111 16.024 1.00 33.04 180 MET B C 1
ATOM 2186 O O . MET B 1 82 ? 23.408 76.306 15.222 1.00 34.20 180 MET B O 1
ATOM 2191 N N . PRO B 1 83 ? 24.224 75.237 17.055 1.00 34.05 181 PRO B N 1
ATOM 2192 C CA . PRO B 1 83 ? 23.014 74.426 17.247 1.00 33.74 181 PRO B CA 1
ATOM 2193 C C . PRO B 1 83 ? 21.952 75.476 17.486 1.00 34.29 181 PRO B C 1
ATOM 2194 O O . PRO B 1 83 ? 22.308 76.583 17.881 1.00 34.85 181 PRO B O 1
ATOM 2198 N N . LYS B 1 84 ? 20.680 75.172 17.246 1.00 33.66 182 LYS B N 1
ATOM 2199 C CA . LYS B 1 84 ? 19.644 76.195 17.437 1.00 33.35 182 LYS B CA 1
ATOM 2200 C C . LYS B 1 84 ? 18.594 75.885 18.510 1.00 34.51 182 LYS B C 1
ATOM 2201 O O . LYS B 1 84 ? 17.813 74.918 18.409 1.00 33.76 182 LYS B O 1
ATOM 2207 N N . ARG B 1 85 ? 18.555 76.737 19.532 1.00 33.74 183 ARG B N 1
ATOM 2208 C CA . ARG B 1 85 ? 17.605 76.555 20.601 1.00 34.36 183 ARG B CA 1
ATOM 2209 C C . ARG B 1 85 ? 16.277 76.050 20.050 1.00 33.74 183 ARG B C 1
ATOM 2210 O O . ARG B 1 85 ? 15.677 76.628 19.124 1.00 32.75 183 ARG B O 1
ATOM 2218 N N . MET B 1 86 ? 15.854 74.916 20.560 1.00 31.11 184 MET B N 1
ATOM 2219 C CA . MET B 1 86 ? 14.567 74.434 20.173 1.00 30.53 184 MET B CA 1
ATOM 2220 C C . MET B 1 86 ? 13.705 75.028 21.281 1.00 31.31 184 MET B C 1
ATOM 2221 O O . MET B 1 86 ? 13.951 74.753 22.468 1.00 32.84 184 MET B O 1
ATOM 2226 N N . TYR B 1 87 ? 12.740 75.866 20.921 1.00 30.18 185 TYR B N 1
ATOM 2227 C CA . TYR B 1 87 ? 11.832 76.433 21.917 1.00 29.85 185 TYR B CA 1
ATOM 2228 C C . TYR B 1 87 ? 10.639 75.593 22.182 1.00 30.40 185 TYR B C 1
ATOM 2229 O O . TYR B 1 87 ? 9.887 75.286 21.279 1.00 29.56 185 TYR B O 1
ATOM 2238 N N . ILE B 1 88 ? 10.457 75.222 23.438 1.00 30.57 186 ILE B N 1
ATOM 2239 C CA . ILE B 1 88 ? 9.291 74.482 23.826 1.00 31.16 186 ILE B CA 1
ATOM 2240 C C . ILE B 1 88 ? 8.332 75.581 24.300 1.00 31.55 186 ILE B C 1
ATOM 2241 O O . ILE B 1 88 ? 8.680 76.421 25.158 1.00 30.74 186 ILE B O 1
ATOM 2246 N N . HIS B 1 89 ? 7.150 75.625 23.706 1.00 32.62 187 HIS B N 1
ATOM 2247 C CA . HIS B 1 89 ? 6.200 76.647 24.085 1.00 33.74 187 HIS B CA 1
ATOM 2248 C C . HIS B 1 89 ? 5.942 76.476 25.589 1.00 33.82 187 HIS B C 1
ATOM 2249 O O . HIS B 1 89 ? 5.652 75.380 26.052 1.00 33.81 187 HIS B O 1
ATOM 2256 N N . PRO B 1 90 ? 6.039 77.567 26.360 1.00 34.75 188 PRO B N 1
ATOM 2257 C CA . PRO B 1 90 ? 5.826 77.508 27.808 1.00 35.88 188 PRO B CA 1
ATOM 2258 C C . PRO B 1 90 ? 4.549 76.842 28.285 1.00 35.53 188 PRO B C 1
ATOM 2259 O O . PRO B 1 90 ? 4.511 76.233 29.362 1.00 35.24 188 PRO B O 1
ATOM 2263 N N . ASP B 1 91 ? 3.493 76.935 27.491 1.00 34.52 189 ASP B N 1
ATOM 2264 C CA . ASP B 1 91 ? 2.247 76.322 27.891 1.00 33.75 189 ASP B CA 1
ATOM 2265 C C . ASP B 1 91 ? 2.325 74.800 27.786 1.00 34.01 189 ASP B C 1
ATOM 2266 O O . ASP B 1 91 ? 1.423 74.102 28.240 1.00 33.85 189 ASP B O 1
ATOM 2271 N N . SER B 1 92 ? 3.406 74.300 27.182 1.00 32.92 190 SER B N 1
ATOM 2272 C CA . SER B 1 92 ? 3.625 72.863 27.015 1.00 33.61 190 SER B CA 1
ATOM 2273 C C . SER B 1 92 ? 3.997 72.197 28.352 1.00 34.42 190 SER B C 1
ATOM 2274 O O . SER B 1 92 ? 4.716 72.781 29.169 1.00 36.02 190 SER B O 1
ATOM 2277 N N . PRO B 1 93 ? 3.479 70.993 28.595 1.00 33.37 191 PRO B N 1
ATOM 2278 C CA . PRO B 1 93 ? 2.576 70.258 27.703 1.00 32.83 191 PRO B CA 1
ATOM 2279 C C . PRO B 1 93 ? 1.132 70.741 27.942 1.00 32.30 191 PRO B C 1
ATOM 2280 O O . PRO B 1 93 ? 0.828 71.309 29.008 1.00 32.47 191 PRO B O 1
ATOM 2284 N N . ALA B 1 94 ? 0.259 70.524 26.963 1.00 29.95 192 ALA B N 1
ATOM 2285 C CA . ALA B 1 94 ? -1.145 70.943 27.083 1.00 29.51 192 ALA B CA 1
ATOM 2286 C C . ALA B 1 94 ? -2.054 70.114 26.190 1.00 27.84 192 ALA B C 1
ATOM 2287 O O . ALA B 1 94 ? -1.605 69.534 25.202 1.00 29.38 192 ALA B O 1
ATOM 2289 N N . THR B 1 95 ? -3.337 70.057 26.526 1.00 26.47 193 THR B N 1
ATOM 2290 C CA . THR B 1 95 ? -4.284 69.284 25.720 1.00 26.30 193 THR B CA 1
ATOM 2291 C C . THR B 1 95 ? -4.498 69.912 24.344 1.00 26.89 193 THR B C 1
ATOM 2292 O O . THR B 1 95 ? -4.271 71.111 24.157 1.00 26.80 193 THR B O 1
ATOM 2296 N N . GLY B 1 96 ? -4.933 69.099 23.389 1.00 26.43 194 GLY B N 1
ATOM 2297 C CA . GLY B 1 96 ? -5.189 69.598 22.066 1.00 26.37 194 GLY B CA 1
ATOM 2298 C C . GLY B 1 96 ? -6.207 70.729 22.098 1.00 27.75 194 GLY B C 1
ATOM 2299 O O . GLY B 1 96 ? -6.044 71.736 21.402 1.00 25.84 194 GLY B O 1
ATOM 2300 N N . GLU B 1 97 ? -7.254 70.563 22.909 1.00 27.70 195 GLU B N 1
ATOM 2301 C CA . GLU B 1 97 ? -8.304 71.578 23.036 1.00 27.53 195 GLU B CA 1
ATOM 2302 C C . GLU B 1 97 ? -7.736 72.885 23.548 1.00 27.34 195 GLU B C 1
ATOM 2303 O O . GLU B 1 97 ? -8.126 73.972 23.095 1.00 27.24 195 GLU B O 1
ATOM 2309 N N . GLN B 1 98 ? -6.837 72.799 24.517 1.00 26.65 196 GLN B N 1
ATOM 2310 C CA . GLN B 1 98 ? -6.252 74.014 25.059 1.00 26.59 196 GLN B CA 1
ATOM 2311 C C . GLN B 1 98 ? -5.499 74.744 23.957 1.00 26.04 196 GLN B C 1
ATOM 2312 O O . GLN B 1 98 ? -5.660 75.956 23.760 1.00 24.84 196 GLN B O 1
ATOM 2318 N N . TRP B 1 99 ? -4.681 73.997 23.232 1.00 24.36 197 TRP B N 1
ATOM 2319 C CA . TRP B 1 99 ? -3.887 74.567 22.163 1.00 23.12 197 TRP B CA 1
ATOM 2320 C C . TRP B 1 99 ? -4.734 75.227 21.066 1.00 23.47 197 TRP B C 1
ATOM 2321 O O . TRP B 1 99 ? -4.368 76.301 20.569 1.00 21.84 197 TRP B O 1
ATOM 2332 N N . MET B 1 100 ? -5.850 74.598 20.707 1.00 22.71 198 MET B N 1
ATOM 2333 C CA . MET B 1 100 ? -6.679 75.125 19.628 1.00 23.60 198 MET B CA 1
ATOM 2334 C C . MET B 1 100 ? -7.518 76.328 20.051 1.00 22.05 198 MET B C 1
ATOM 2335 O O . MET B 1 100 ? -8.111 77.004 19.218 1.00 23.37 198 MET B O 1
ATOM 2340 N N . SER B 1 101 ? -7.533 76.606 21.346 1.00 21.50 199 SER B N 1
ATOM 2341 C CA . SER B 1 101 ? -8.324 77.691 21.901 1.00 21.38 199 SER B CA 1
ATOM 2342 C C . SER B 1 101 ? -7.608 79.037 21.991 1.00 18.98 199 SER B C 1
ATOM 2343 O O . SER B 1 101 ? -8.134 80.000 22.549 1.00 18.66 199 SER B O 1
ATOM 2346 N N . LYS B 1 102 ? -6.409 79.126 21.418 1.00 19.06 200 LYS B N 1
ATOM 2347 C CA . LYS B 1 102 ? -5.664 80.373 21.493 1.00 21.15 200 LYS B CA 1
ATOM 2348 C C . LYS B 1 102 ? -4.637 80.457 20.374 1.00 19.30 200 LYS B C 1
ATOM 2349 O O . LYS B 1 102 ? -4.262 79.458 19.809 1.00 19.92 200 LYS B O 1
ATOM 2355 N N . VAL B 1 103 ? -4.197 81.659 20.047 1.00 18.09 201 VAL B N 1
ATOM 2356 C CA . VAL B 1 103 ? -3.145 81.789 19.051 1.00 17.67 201 VAL B CA 1
ATOM 2357 C C . VAL B 1 103 ? -1.873 81.320 19.766 1.00 16.67 201 VAL B C 1
ATOM 2358 O O . VAL B 1 103 ? -1.679 81.632 20.942 1.00 18.63 201 VAL B O 1
ATOM 2362 N N . VAL B 1 104 ? -1.031 80.562 19.078 1.00 15.43 202 VAL B N 1
ATOM 2363 C CA . VAL B 1 104 ? 0.198 80.052 19.681 1.00 16.78 202 VAL B CA 1
ATOM 2364 C C . VAL B 1 104 ? 1.288 81.044 19.316 1.00 19.49 202 VAL B C 1
ATOM 2365 O O . VAL B 1 104 ? 1.653 81.186 18.146 1.00 17.32 202 VAL B O 1
ATOM 2369 N N . THR B 1 105 ? 1.787 81.769 20.300 1.00 20.64 203 THR B N 1
ATOM 2370 C CA . THR B 1 105 ? 2.818 82.753 19.976 1.00 24.61 203 THR B CA 1
ATOM 2371 C C . THR B 1 105 ? 4.143 82.448 20.683 1.00 25.13 203 THR B C 1
ATOM 2372 O O . THR B 1 105 ? 4.192 81.885 21.792 1.00 25.32 203 THR B O 1
ATOM 2376 N N . PHE B 1 106 ? 5.204 82.745 19.943 1.00 27.34 204 PHE B N 1
ATOM 2377 C CA . PHE B 1 106 ? 6.582 82.615 20.352 1.00 27.13 204 PHE B CA 1
ATOM 2378 C C . PHE B 1 106 ? 7.171 84.048 20.192 1.00 27.62 204 PHE B C 1
ATOM 2379 O O . PHE B 1 106 ? 8.317 84.219 19.745 1.00 26.48 204 PHE B O 1
ATOM 2387 N N . HIS B 1 107 ? 6.385 85.082 20.492 1.00 28.01 205 HIS B N 1
ATOM 2388 C CA . HIS B 1 107 ? 6.929 86.446 20.374 1.00 29.10 205 HIS B CA 1
ATOM 2389 C C . HIS B 1 107 ? 8.108 86.694 21.343 1.00 28.36 205 HIS B C 1
ATOM 2390 O O . HIS B 1 107 ? 8.843 87.654 21.171 1.00 30.31 205 HIS B O 1
ATOM 2397 N N . LYS B 1 108 ? 8.293 85.829 22.346 1.00 27.93 206 LYS B N 1
ATOM 2398 C CA . LYS B 1 108 ? 9.384 85.992 23.335 1.00 27.72 206 LYS B CA 1
ATOM 2399 C C . LYS B 1 108 ? 10.737 85.360 22.944 1.00 27.89 206 LYS B C 1
ATOM 2400 O O . LYS B 1 108 ? 11.758 85.599 23.594 1.00 31.30 206 LYS B O 1
ATOM 2406 N N . LEU B 1 109 ? 10.719 84.490 21.946 1.00 26.09 207 LEU B N 1
ATOM 2407 C CA . LEU B 1 109 ? 11.936 83.863 21.417 1.00 22.03 207 LEU B CA 1
ATOM 2408 C C . LEU B 1 109 ? 12.861 85.041 21.147 1.00 20.22 207 LEU B C 1
ATOM 2409 O O . LEU B 1 109 ? 12.363 86.099 20.788 1.00 21.59 207 LEU B O 1
ATOM 2414 N N . LYS B 1 110 ? 14.184 84.886 21.297 1.00 15.76 208 LYS B N 1
ATOM 2415 C CA . LYS B 1 110 ? 15.092 85.991 20.989 1.00 15.46 208 LYS B CA 1
ATOM 2416 C C . LYS B 1 110 ? 16.246 85.528 20.129 1.00 13.59 208 LYS B C 1
ATOM 2417 O O . LYS B 1 110 ? 16.651 84.368 20.219 1.00 13.96 208 LYS B O 1
ATOM 2423 N N . LEU B 1 111 ? 16.752 86.448 19.306 1.00 14.42 209 LEU B N 1
ATOM 2424 C CA . LEU B 1 111 ? 17.860 86.189 18.355 1.00 13.47 209 LEU B CA 1
ATOM 2425 C C . LEU B 1 111 ? 19.139 86.909 18.818 1.00 12.29 209 LEU B C 1
ATOM 2426 O O . LEU B 1 111 ? 19.126 88.122 19.144 1.00 13.24 209 LEU B O 1
ATOM 2431 N N . THR B 1 112 ? 20.250 86.179 18.798 1.00 11.88 210 THR B N 1
ATOM 2432 C CA . THR B 1 112 ? 21.499 86.776 19.199 1.00 11.12 210 THR B CA 1
ATOM 2433 C C . THR B 1 112 ? 22.633 86.432 18.234 1.00 13.19 210 THR B C 1
ATOM 2434 O O . THR B 1 112 ? 22.557 85.407 17.546 1.00 12.29 210 THR B O 1
ATOM 2438 N N . ASN B 1 113 ? 23.697 87.245 18.239 1.00 12.86 211 ASN B N 1
ATOM 2439 C CA . ASN B 1 113 ? 24.895 86.921 17.444 1.00 12.80 211 ASN B CA 1
ATOM 2440 C C . ASN B 1 113 ? 26.028 86.416 18.357 1.00 13.71 211 ASN B C 1
ATOM 2441 O O . ASN B 1 113 ? 27.128 86.107 17.891 1.00 14.59 211 ASN B O 1
ATOM 2446 N N . ASN B 1 114 ? 25.738 86.306 19.648 1.00 14.32 212 ASN B N 1
ATOM 2447 C CA . ASN B 1 114 ? 26.733 85.849 20.624 1.00 16.92 212 ASN B CA 1
ATOM 2448 C C . ASN B 1 114 ? 26.827 84.308 20.637 1.00 16.79 212 ASN B C 1
ATOM 2449 O O . ASN B 1 114 ? 25.969 83.651 21.225 1.00 18.02 212 ASN B O 1
ATOM 2454 N N . ILE B 1 115 ? 27.842 83.728 19.989 1.00 17.10 213 ILE B N 1
ATOM 2455 C CA . ILE B 1 115 ? 27.909 82.267 19.957 1.00 18.52 213 ILE B CA 1
ATOM 2456 C C . ILE B 1 115 ? 28.123 81.630 21.326 1.00 18.38 213 ILE B C 1
ATOM 2457 O O . ILE B 1 115 ? 27.833 80.436 21.502 1.00 17.36 213 ILE B O 1
ATOM 2462 N N . SER B 1 116 ? 28.550 82.440 22.292 1.00 19.73 214 SER B N 1
ATOM 2463 C CA . SER B 1 116 ? 28.745 81.948 23.640 1.00 22.46 214 SER B CA 1
ATOM 2464 C C . SER B 1 116 ? 27.530 82.217 24.536 1.00 22.23 214 SER B C 1
ATOM 2465 O O . SER B 1 116 ? 27.597 82.032 25.747 1.00 22.71 214 SER B O 1
ATOM 2468 N N . ASP B 1 117 ? 26.398 82.612 23.949 1.00 23.51 215 ASP B N 1
ATOM 2469 C CA . ASP B 1 117 ? 25.198 82.911 24.740 1.00 22.87 215 ASP B CA 1
ATOM 2470 C C . ASP B 1 117 ? 24.767 81.767 25.636 1.00 24.19 215 ASP B C 1
ATOM 2471 O O . ASP B 1 117 ? 24.710 80.623 25.209 1.00 23.31 215 ASP B O 1
ATOM 2476 N N . LYS B 1 118 ? 24.413 82.088 26.877 1.00 26.76 216 LYS B N 1
ATOM 2477 C CA . LYS B 1 118 ? 23.986 81.073 27.828 1.00 29.72 216 LYS B CA 1
ATOM 2478 C C . LYS B 1 118 ? 22.551 81.296 28.305 1.00 30.25 216 LYS B C 1
ATOM 2479 O O . LYS B 1 118 ? 22.159 80.789 29.375 1.00 31.31 216 LYS B O 1
ATOM 2485 N N . HIS B 1 119 ? 21.766 82.043 27.526 1.00 29.58 217 HIS B N 1
ATOM 2486 C CA . HIS B 1 119 ? 20.383 82.323 27.883 1.00 28.95 217 HIS B CA 1
ATOM 2487 C C . HIS B 1 119 ? 19.391 81.440 27.148 1.00 28.89 217 HIS B C 1
ATOM 2488 O O . HIS B 1 119 ? 18.202 81.483 27.413 1.00 30.54 217 HIS B O 1
ATOM 2495 N N . GLY B 1 120 ? 19.861 80.661 26.185 1.00 27.75 218 GLY B N 1
ATOM 2496 C CA . GLY B 1 120 ? 18.935 79.825 25.460 1.00 24.34 218 GLY B CA 1
ATOM 2497 C C . GLY B 1 120 ? 18.404 80.554 24.252 1.00 23.30 218 GLY B C 1
ATOM 2498 O O . GLY B 1 120 ? 17.452 80.101 23.643 1.00 23.78 218 GLY B O 1
ATOM 2499 N N . PHE B 1 121 ? 19.009 81.689 23.923 1.00 21.50 219 PHE B N 1
ATOM 2500 C CA . PHE B 1 121 ? 18.592 82.457 22.756 1.00 18.96 219 PHE B CA 1
ATOM 2501 C C . PHE B 1 121 ? 18.962 81.703 21.500 1.00 17.84 219 PHE B C 1
A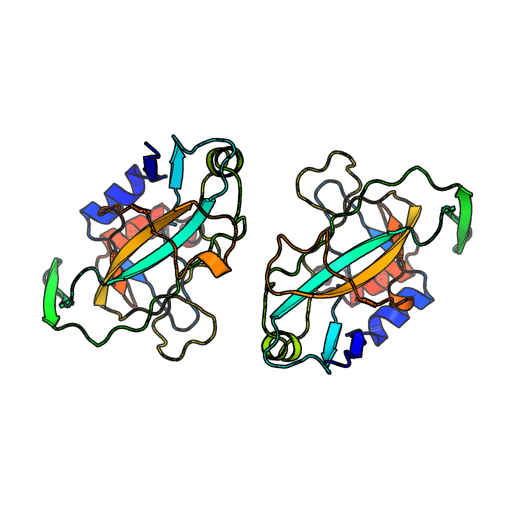TOM 2502 O O . PHE B 1 121 ? 19.798 80.790 21.518 1.00 18.23 219 PHE B O 1
ATOM 2510 N N . THR B 1 122 ? 18.333 82.080 20.406 1.00 16.05 220 THR B N 1
ATOM 2511 C CA . THR B 1 122 ? 18.617 81.459 19.127 1.00 14.53 220 THR B CA 1
ATOM 2512 C C . THR B 1 122 ? 19.842 82.167 18.533 1.00 13.33 220 THR B C 1
ATOM 2513 O O . THR B 1 122 ? 19.766 83.336 18.252 1.00 13.08 220 THR B O 1
ATOM 2517 N N . ILE B 1 123 ? 20.942 81.432 18.327 1.00 12.13 221 ILE B N 1
ATOM 2518 C CA . ILE B 1 123 ? 22.161 82.014 17.792 1.00 14.06 221 ILE B CA 1
ATOM 2519 C C . ILE B 1 123 ? 22.257 81.984 16.258 1.00 12.48 221 ILE B C 1
ATOM 2520 O O . ILE B 1 123 ? 22.243 80.902 15.643 1.00 16.08 221 ILE B O 1
ATOM 2525 N N . LEU B 1 124 ? 22.392 83.167 15.648 1.00 12.56 222 LEU B N 1
ATOM 2526 C CA . LEU B 1 124 ? 22.488 83.297 14.201 1.00 12.47 222 LEU B CA 1
ATOM 2527 C C . LEU B 1 124 ? 23.761 84.005 13.757 1.00 12.67 222 LEU B C 1
ATOM 2528 O O . LEU B 1 124 ? 24.436 84.704 14.540 1.00 14.80 222 LEU B O 1
ATOM 2533 N N . ASN B 1 125 ? 24.075 83.854 12.477 1.00 13.21 223 ASN B N 1
ATOM 2534 C CA . ASN B 1 125 ? 25.230 84.490 11.861 1.00 13.85 223 ASN B CA 1
ATOM 2535 C C . ASN B 1 125 ? 24.636 85.652 11.089 1.00 15.57 223 ASN B C 1
ATOM 2536 O O . ASN B 1 125 ? 23.681 85.471 10.351 1.00 15.62 223 ASN B O 1
ATOM 2541 N N . SER B 1 126 ? 25.218 86.826 11.243 1.00 14.32 224 SER B N 1
ATOM 2542 C CA . SER B 1 126 ? 24.759 88.005 10.536 1.00 13.46 224 SER B CA 1
ATOM 2543 C C . SER B 1 126 ? 24.995 87.804 9.033 1.00 13.95 224 SER B C 1
ATOM 2544 O O . SER B 1 126 ? 25.968 87.146 8.631 1.00 13.03 224 SER B O 1
ATOM 2547 N N . MET B 1 127 ? 24.078 88.331 8.228 1.00 12.37 225 MET B N 1
ATOM 2548 C CA . MET B 1 127 ? 24.130 88.241 6.752 1.00 14.98 225 MET B CA 1
ATOM 2549 C C . MET B 1 127 ? 23.921 86.804 6.239 1.00 14.31 225 MET B C 1
ATOM 2550 O O . MET B 1 127 ? 24.392 86.444 5.178 1.00 15.60 225 MET B O 1
ATOM 2555 N N . HIS B 1 128 ? 23.239 85.984 7.023 1.00 12.71 226 HIS B N 1
ATOM 2556 C CA . HIS B 1 128 ? 22.895 84.624 6.616 1.00 13.69 226 HIS B CA 1
ATOM 2557 C C . HIS B 1 128 ? 21.390 84.563 6.579 1.00 13.76 226 HIS B C 1
ATOM 2558 O O . HIS B 1 128 ? 20.709 85.411 7.182 1.00 13.77 226 HIS B O 1
ATOM 2565 N N . LYS B 1 129 ? 20.865 83.571 5.862 1.00 12.90 227 LYS B N 1
ATOM 2566 C CA . LYS B 1 129 ? 19.417 83.436 5.667 1.00 12.96 227 LYS B CA 1
ATOM 2567 C C . LYS B 1 129 ? 18.812 82.288 6.472 1.00 13.71 227 LYS B C 1
ATOM 2568 O O . LYS B 1 129 ? 19.354 81.166 6.513 1.00 14.26 227 LYS B O 1
ATOM 2574 N N . TYR B 1 130 ? 17.667 82.560 7.100 1.00 12.75 228 TYR B N 1
ATOM 2575 C CA . TYR B 1 130 ? 17.058 81.617 7.997 1.00 14.09 228 TYR B CA 1
ATOM 2576 C C . TYR B 1 130 ? 15.580 81.341 7.788 1.00 14.25 228 TYR B C 1
ATOM 2577 O O . TYR B 1 130 ? 14.837 82.214 7.363 1.00 15.07 228 TYR B O 1
ATOM 2586 N N . GLN B 1 131 ? 15.190 80.131 8.164 1.00 15.45 229 GLN B N 1
ATOM 2587 C CA . GLN B 1 131 ? 13.803 79.712 8.076 1.00 15.55 229 GLN B CA 1
ATOM 2588 C C . GLN B 1 131 ? 13.202 79.265 9.410 1.00 14.61 229 GLN B C 1
ATOM 2589 O O . GLN B 1 131 ? 13.659 78.281 9.998 1.00 15.09 229 GLN B O 1
ATOM 2595 N N . PRO B 1 132 ? 12.199 80.007 9.924 1.00 14.42 230 PRO B N 1
ATOM 2596 C CA . PRO B 1 132 ? 11.548 79.591 11.176 1.00 14.82 230 PRO B CA 1
ATOM 2597 C C . PRO B 1 132 ? 10.803 78.263 10.894 1.00 16.87 230 PRO B C 1
ATOM 2598 O O . PRO B 1 132 ? 10.333 78.031 9.744 1.00 15.47 230 PRO B O 1
ATOM 2602 N N . ARG B 1 133 ? 10.683 77.414 11.914 1.00 15.67 231 ARG B N 1
ATOM 2603 C CA . ARG B 1 133 ? 9.963 76.149 11.787 1.00 17.26 231 ARG B CA 1
ATOM 2604 C C . ARG B 1 133 ? 9.094 75.938 12.996 1.00 17.71 231 ARG B C 1
ATOM 2605 O O . ARG B 1 133 ? 9.525 76.178 14.132 1.00 18.83 231 ARG B O 1
ATOM 2613 N N . PHE B 1 134 ? 7.861 75.466 12.762 1.00 16.54 232 PHE B N 1
ATOM 2614 C CA . PHE B 1 134 ? 6.936 75.169 13.858 1.00 16.02 232 PHE B CA 1
ATOM 2615 C C . PHE B 1 134 ? 6.837 73.623 13.955 1.00 17.45 232 PHE B C 1
ATOM 2616 O O . PHE B 1 134 ? 6.836 72.928 12.936 1.00 17.77 232 PHE B O 1
ATOM 2624 N N . HIS B 1 135 ? 6.769 73.078 15.161 1.00 17.94 233 HIS B N 1
ATOM 2625 C CA . HIS B 1 135 ? 6.714 71.629 15.329 1.00 19.21 233 HIS B CA 1
ATOM 2626 C C . HIS B 1 135 ? 5.580 71.223 16.259 1.00 21.90 233 HIS B C 1
ATOM 2627 O O . HIS B 1 135 ? 5.305 71.903 17.276 1.00 21.90 233 HIS B O 1
ATOM 2634 N N . ILE B 1 136 ? 4.928 70.114 15.918 1.00 21.64 234 ILE B N 1
ATOM 2635 C CA . ILE B 1 136 ? 3.862 69.577 16.762 1.00 23.64 234 ILE B CA 1
ATOM 2636 C C . ILE B 1 136 ? 4.313 68.193 17.184 1.00 25.09 234 ILE B C 1
ATOM 2637 O O . ILE B 1 136 ? 4.703 67.371 16.340 1.00 25.80 234 ILE B O 1
ATOM 2642 N N . VAL B 1 137 ? 4.319 67.977 18.492 1.00 27.85 235 VAL B N 1
ATOM 2643 C CA . VAL B 1 137 ? 4.672 66.688 19.052 1.00 30.90 235 VAL B CA 1
ATOM 2644 C C . VAL B 1 137 ? 3.507 66.197 19.923 1.00 32.78 235 VAL B C 1
ATOM 2645 O O . VAL B 1 137 ? 3.069 66.873 20.864 1.00 33.76 235 VAL B O 1
ATOM 2649 N N . ARG B 1 138 ? 2.990 65.028 19.569 1.00 34.85 236 ARG B N 1
ATOM 2650 C CA . ARG B 1 138 ? 1.910 64.398 20.325 1.00 36.57 236 ARG B CA 1
ATOM 2651 C C . ARG B 1 138 ? 2.630 63.529 21.353 1.00 37.43 236 ARG B C 1
ATOM 2652 O O . ARG B 1 138 ? 2.971 62.379 21.091 1.00 37.68 236 ARG B O 1
ATOM 2660 N N . ALA B 1 139 ? 2.891 64.117 22.513 1.00 38.82 237 ALA B N 1
ATOM 2661 C CA . ALA B 1 139 ? 3.581 63.447 23.591 1.00 40.15 237 ALA B CA 1
ATOM 2662 C C . ALA B 1 139 ? 3.244 64.214 24.851 1.00 41.14 237 ALA B C 1
ATOM 2663 O O . ALA B 1 139 ? 3.189 65.445 24.862 1.00 41.63 237 ALA B O 1
ATOM 2665 N N . ASN B 1 140 ? 3.029 63.477 25.923 1.00 41.37 238 ASN B N 1
ATOM 2666 C CA . ASN B 1 140 ? 2.629 64.079 27.178 1.00 42.27 238 ASN B CA 1
ATOM 2667 C C . ASN B 1 140 ? 3.714 64.401 28.209 1.00 41.43 238 ASN B C 1
ATOM 2668 O O . ASN B 1 140 ? 3.362 64.645 29.359 1.00 39.81 238 ASN B O 1
ATOM 2673 N N . ASP B 1 141 ? 4.992 64.400 27.803 1.00 42.00 239 ASP B N 1
ATOM 2674 C CA . ASP B 1 141 ? 6.153 64.662 28.691 1.00 41.35 239 ASP B CA 1
ATOM 2675 C C . ASP B 1 141 ? 7.338 65.265 27.929 1.00 41.50 239 ASP B C 1
ATOM 2676 O O . ASP B 1 141 ? 7.706 64.770 26.864 1.00 40.97 239 ASP B O 1
ATOM 2681 N N . ILE B 1 142 ? 7.960 66.308 28.481 1.00 40.54 240 ILE B N 1
ATOM 2682 C CA . ILE B 1 142 ? 9.085 66.950 27.801 1.00 41.42 240 ILE B CA 1
ATOM 2683 C C . ILE B 1 142 ? 10.307 66.037 27.611 1.00 42.27 240 ILE B C 1
ATOM 2684 O O . ILE B 1 142 ? 11.044 66.173 26.627 1.00 40.96 240 ILE B O 1
ATOM 2689 N N . LEU B 1 143 ? 10.528 65.110 28.542 1.00 43.28 241 LEU B N 1
ATOM 2690 C CA . LEU B 1 143 ? 11.700 64.222 28.448 1.00 44.39 241 LEU B CA 1
ATOM 2691 C C . LEU B 1 143 ? 11.695 63.217 27.298 1.00 44.71 241 LEU B C 1
ATOM 2692 O O . LEU B 1 143 ? 12.731 62.639 26.964 1.00 46.26 241 LEU B O 1
ATOM 2697 N N . LYS B 1 144 ? 10.537 62.995 26.692 1.00 45.65 242 LYS B N 1
ATOM 2698 C CA . LYS B 1 144 ? 10.453 62.059 25.585 1.00 46.37 242 LYS B CA 1
ATOM 2699 C C . LYS B 1 144 ? 10.514 62.741 24.218 1.00 46.73 242 LYS B C 1
ATOM 2700 O O . LYS B 1 144 ? 10.095 62.169 23.203 1.00 47.18 242 LYS B O 1
ATOM 2706 N N . LEU B 1 145 ? 11.047 63.961 24.188 1.00 45.94 243 LEU B N 1
ATOM 2707 C CA . LEU B 1 145 ? 11.160 64.691 22.929 1.00 45.16 243 LEU B CA 1
ATOM 2708 C C . LEU B 1 145 ? 12.306 64.157 22.040 1.00 45.44 243 LEU B C 1
ATOM 2709 O O . LEU B 1 145 ? 12.121 63.967 20.839 1.00 45.06 243 LEU B O 1
ATOM 2714 N N . PRO B 1 146 ? 13.498 63.894 22.611 1.00 45.68 244 PRO B N 1
ATOM 2715 C CA . PRO B 1 146 ? 14.549 63.387 21.722 1.00 45.06 244 PRO B CA 1
ATOM 2716 C C . PRO B 1 146 ? 14.168 62.087 21.007 1.00 44.81 244 PRO B C 1
ATOM 2717 O O . PRO B 1 146 ? 14.803 61.705 20.031 1.00 45.11 244 PRO B O 1
ATOM 2721 N N . TYR B 1 147 ? 13.114 61.428 21.473 1.00 44.35 245 TYR B N 1
ATOM 2722 C CA . TYR B 1 147 ? 12.673 60.163 20.882 1.00 44.80 245 TYR B CA 1
ATOM 2723 C C . TYR B 1 147 ? 11.304 60.255 20.223 1.00 45.11 245 TYR B C 1
ATOM 2724 O O . TYR B 1 147 ? 10.867 59.323 19.527 1.00 45.77 245 TYR B O 1
ATOM 2733 N N . SER B 1 148 ? 10.607 61.362 20.455 1.00 43.99 246 SER B N 1
ATOM 2734 C CA . SER B 1 148 ? 9.285 61.529 19.868 1.00 43.02 246 SER B CA 1
ATOM 2735 C C . SER B 1 148 ? 9.376 61.930 18.414 1.00 40.81 246 SER B C 1
ATOM 2736 O O . SER B 1 148 ? 10.418 62.409 17.970 1.00 41.63 246 SER B O 1
ATOM 2739 N N . THR B 1 149 ? 8.293 61.701 17.677 1.00 39.39 247 THR B N 1
ATOM 2740 C CA . THR B 1 149 ? 8.220 62.054 16.267 1.00 38.16 247 THR B CA 1
ATOM 2741 C C . THR B 1 149 ? 7.680 63.490 16.103 1.00 36.86 247 THR B C 1
ATOM 2742 O O . THR B 1 149 ? 6.641 63.862 16.671 1.00 36.37 247 THR B O 1
ATOM 2746 N N . PHE B 1 150 ? 8.425 64.290 15.345 1.00 33.76 248 PHE B N 1
ATOM 2747 C CA . PHE B 1 150 ? 8.083 65.684 15.093 1.00 31.03 248 PHE B CA 1
ATOM 2748 C C . PHE B 1 150 ? 7.389 65.873 13.764 1.00 30.45 248 PHE B C 1
ATOM 2749 O O . PHE B 1 150 ? 7.818 65.312 12.739 1.00 30.69 248 PHE B O 1
ATOM 2757 N N . ARG B 1 151 ? 6.322 66.663 13.756 1.00 27.21 249 ARG B N 1
ATOM 2758 C CA . ARG B 1 151 ? 5.682 67.013 12.508 1.00 26.74 249 ARG B CA 1
ATOM 2759 C C . ARG B 1 151 ? 6.092 68.477 12.376 1.00 25.78 249 ARG B C 1
ATOM 2760 O O . ARG B 1 151 ? 5.822 69.292 13.260 1.00 25.80 249 ARG B O 1
ATOM 2768 N N . THR B 1 152 ? 6.765 68.786 11.280 1.00 23.46 250 THR B N 1
ATOM 2769 C CA . THR B 1 152 ? 7.304 70.123 11.046 1.00 23.71 250 THR B CA 1
ATOM 2770 C C . THR B 1 152 ? 6.588 70.885 9.981 1.00 23.17 250 THR B C 1
ATOM 2771 O O . THR B 1 152 ? 6.354 70.393 8.861 1.00 24.34 250 THR B O 1
ATOM 2775 N N . TYR B 1 153 ? 6.247 72.115 10.327 1.00 21.53 251 TYR B N 1
ATOM 2776 C CA . TYR B 1 153 ? 5.514 72.993 9.452 1.00 20.76 251 TYR B CA 1
ATOM 2777 C C . TYR B 1 153 ? 6.305 74.190 8.974 1.00 20.69 251 TYR B C 1
ATOM 2778 O O . TYR B 1 153 ? 6.732 75.027 9.760 1.00 19.72 251 TYR B O 1
ATOM 2787 N N . LEU B 1 154 ? 6.502 74.253 7.665 1.00 17.74 252 LEU B N 1
ATOM 2788 C CA . LEU B 1 154 ? 7.265 75.325 7.057 1.00 17.53 252 LEU B CA 1
ATOM 2789 C C . LEU B 1 154 ? 6.383 76.396 6.439 1.00 19.27 252 LEU B C 1
ATOM 2790 O O . LEU B 1 154 ? 5.401 76.095 5.773 1.00 19.59 252 LEU B O 1
ATOM 2795 N N . PHE B 1 155 ? 6.757 77.652 6.678 1.00 16.46 253 PHE B N 1
ATOM 2796 C CA . PHE B 1 155 ? 6.106 78.822 6.127 1.00 16.18 253 PHE B CA 1
ATOM 2797 C C . PHE B 1 155 ? 7.197 79.632 5.458 1.00 16.33 253 PHE B C 1
ATOM 2798 O O . PHE B 1 155 ? 7.831 80.476 6.077 1.00 15.45 253 PHE B O 1
ATOM 2806 N N . PRO B 1 156 ? 7.435 79.404 4.161 1.00 16.39 254 PRO B N 1
ATOM 2807 C CA . PRO B 1 156 ? 8.477 80.126 3.427 1.00 16.79 254 PRO B CA 1
ATOM 2808 C C . PRO B 1 156 ? 8.391 81.642 3.492 1.00 16.13 254 PRO B C 1
ATOM 2809 O O . PRO B 1 156 ? 9.417 82.331 3.333 1.00 18.67 254 PRO B O 1
ATOM 2813 N N . GLU B 1 157 ? 7.183 82.177 3.669 1.00 14.41 255 GLU B N 1
ATOM 2814 C CA . GLU B 1 157 ? 7.019 83.625 3.735 1.00 14.37 255 GLU B CA 1
ATOM 2815 C C . GLU B 1 157 ? 7.613 84.258 5.016 1.00 14.47 255 GLU B C 1
ATOM 2816 O O . GLU B 1 157 ? 7.650 85.495 5.112 1.00 15.00 255 GLU B O 1
ATOM 2822 N N . THR B 1 158 ? 8.055 83.420 5.968 1.00 13.16 256 THR B N 1
ATOM 2823 C CA . THR B 1 158 ? 8.681 83.956 7.215 1.00 13.32 256 THR B CA 1
ATOM 2824 C C . THR B 1 158 ? 10.211 83.880 7.143 1.00 14.73 256 THR B C 1
ATOM 2825 O O . THR B 1 158 ? 10.883 84.168 8.129 1.00 14.06 256 THR B O 1
ATOM 2829 N N . GLU B 1 159 ? 10.754 83.488 5.980 1.00 14.62 257 GLU B N 1
ATOM 2830 C CA . GLU B 1 159 ? 12.222 83.416 5.757 1.00 15.34 257 GLU B CA 1
ATOM 2831 C C . GLU B 1 159 ? 12.833 84.836 5.891 1.00 14.92 257 GLU B C 1
ATOM 2832 O O . GLU B 1 159 ? 12.224 85.820 5.482 1.00 13.80 257 GLU B O 1
ATOM 2838 N N . PHE B 1 160 ? 14.024 84.969 6.499 1.00 13.53 258 PHE B N 1
ATOM 2839 C CA . PHE B 1 160 ? 14.615 86.299 6.654 1.00 13.07 258 PHE B CA 1
ATOM 2840 C C . PHE B 1 160 ? 16.129 86.213 6.653 1.00 11.51 258 PHE B C 1
ATOM 2841 O O . PHE B 1 160 ? 16.679 85.131 6.824 1.00 13.01 258 PHE B O 1
ATOM 2849 N N . ILE B 1 161 ? 16.776 87.351 6.451 1.00 12.46 259 ILE B N 1
ATOM 2850 C CA . ILE B 1 161 ? 18.225 87.423 6.546 1.00 12.73 259 ILE B CA 1
ATOM 2851 C C . ILE B 1 161 ? 18.481 88.157 7.908 1.00 11.38 259 ILE B C 1
ATOM 2852 O O . ILE B 1 161 ? 17.863 89.182 8.221 1.00 12.26 259 ILE B O 1
ATOM 2857 N N . ALA B 1 162 ? 19.399 87.603 8.681 1.00 11.99 260 ALA B N 1
ATOM 2858 C CA . ALA B 1 162 ? 19.769 88.171 9.986 1.00 12.21 260 ALA B CA 1
ATOM 2859 C C . ALA B 1 162 ? 20.759 89.304 9.740 1.00 13.30 260 ALA B C 1
ATOM 2860 O O . ALA B 1 162 ? 21.620 89.204 8.851 1.00 12.17 260 ALA B O 1
ATOM 2862 N N . VAL B 1 163 ? 20.617 90.406 10.478 1.00 12.20 261 VAL B N 1
ATOM 2863 C CA . VAL B 1 163 ? 21.558 91.555 10.314 1.00 11.81 261 VAL B CA 1
ATOM 2864 C C . VAL B 1 163 ? 21.811 92.181 11.674 1.00 11.22 261 VAL B C 1
ATOM 2865 O O . VAL B 1 163 ? 21.047 91.891 12.626 1.00 10.91 261 VAL B O 1
ATOM 2869 N N . THR B 1 164 ? 22.864 93.012 11.784 1.00 12.61 262 THR B N 1
ATOM 2870 C CA . THR B 1 164 ? 23.035 93.741 13.053 1.00 13.08 262 THR B CA 1
ATOM 2871 C C . THR B 1 164 ? 22.467 95.151 12.918 1.00 12.41 262 THR B C 1
ATOM 2872 O O . THR B 1 164 ? 22.242 95.855 13.940 1.00 14.03 262 THR B O 1
ATOM 2876 N N . ALA B 1 165 ? 22.175 95.567 11.681 1.00 11.87 263 ALA B N 1
ATOM 2877 C CA . ALA B 1 165 ? 21.559 96.859 11.414 1.00 11.24 263 ALA B CA 1
ATOM 2878 C C . ALA B 1 165 ? 20.840 96.732 10.077 1.00 12.31 263 ALA B C 1
ATOM 2879 O O . ALA B 1 165 ? 21.384 96.107 9.157 1.00 13.06 263 ALA B O 1
ATOM 2881 N N . TYR B 1 166 ? 19.634 97.283 9.974 1.00 11.40 264 TYR B N 1
ATOM 2882 C CA . TYR B 1 166 ? 18.887 97.162 8.689 1.00 12.39 264 TYR B CA 1
ATOM 2883 C C . TYR B 1 166 ? 19.656 97.686 7.507 1.00 13.59 264 TYR B C 1
ATOM 2884 O O . TYR B 1 166 ? 20.267 98.758 7.591 1.00 14.48 264 TYR B O 1
ATOM 2893 N N . GLN B 1 167 ? 19.542 96.953 6.396 1.00 14.30 265 GLN B N 1
ATOM 2894 C CA . GLN B 1 167 ? 20.198 97.321 5.149 1.00 16.93 265 GLN B CA 1
ATOM 2895 C C . GLN B 1 167 ? 19.214 98.049 4.234 1.00 17.23 265 GLN B C 1
ATOM 2896 O O . GLN B 1 167 ? 19.508 99.113 3.731 1.00 17.71 265 GLN B O 1
ATOM 2902 N N . ASN B 1 168 ? 18.012 97.505 4.109 1.00 15.52 266 ASN B N 1
ATOM 2903 C CA . ASN B 1 168 ? 16.993 98.035 3.197 1.00 16.05 266 ASN B CA 1
ATOM 2904 C C . ASN B 1 168 ? 16.057 98.961 3.960 1.00 17.32 266 ASN B C 1
ATOM 2905 O O . ASN B 1 168 ? 15.317 98.491 4.812 1.00 16.05 266 ASN B O 1
ATOM 2910 N N . ASP B 1 169 ? 16.127 100.259 3.678 1.00 17.44 267 ASP B N 1
ATOM 2911 C CA . ASP B 1 169 ? 15.272 101.250 4.370 1.00 19.15 267 ASP B CA 1
ATOM 2912 C C . ASP B 1 169 ? 13.768 100.989 4.216 1.00 18.80 267 ASP B C 1
ATOM 2913 O O . ASP B 1 169 ? 12.982 101.458 5.027 1.00 16.69 267 ASP B O 1
ATOM 2918 N N . LYS B 1 170 ? 13.369 100.235 3.187 1.00 16.02 268 LYS B N 1
ATOM 2919 C CA . LYS B 1 170 ? 11.973 99.920 3.022 1.00 17.59 268 LYS B CA 1
ATOM 2920 C C . LYS B 1 170 ? 11.542 98.934 4.119 1.00 15.22 268 LYS B C 1
ATOM 2921 O O . LYS B 1 170 ? 10.369 98.933 4.547 1.00 17.70 268 LYS B O 1
ATOM 2927 N N . ILE B 1 171 ? 12.465 98.068 4.565 1.00 15.47 269 ILE B N 1
ATOM 2928 C CA . ILE B 1 171 ? 12.141 97.121 5.645 1.00 14.11 269 ILE B CA 1
ATOM 2929 C C . ILE B 1 171 ? 12.051 97.926 6.949 1.00 12.56 269 ILE B C 1
ATOM 2930 O O . ILE B 1 171 ? 11.109 97.738 7.732 1.00 13.19 269 ILE B O 1
ATOM 2935 N N . THR B 1 172 ? 12.976 98.863 7.153 1.00 13.29 270 THR B N 1
ATOM 2936 C CA . THR B 1 172 ? 12.962 99.687 8.410 1.00 14.60 270 THR B CA 1
ATOM 2937 C C . THR B 1 172 ? 11.635 100.445 8.534 1.00 12.77 270 THR B C 1
ATOM 2938 O O . THR B 1 172 ? 11.067 100.563 9.609 1.00 13.49 270 THR B O 1
ATOM 2942 N N . GLN B 1 173 ? 11.135 100.976 7.422 1.00 15.02 271 GLN B N 1
ATOM 2943 C CA . GLN B 1 173 ? 9.856 101.682 7.436 1.00 14.93 271 GLN B CA 1
ATOM 2944 C C . GLN B 1 173 ? 8.690 100.756 7.809 1.00 14.50 271 GLN B C 1
ATOM 2945 O O . GLN B 1 173 ? 7.807 101.150 8.584 1.00 15.79 271 GLN B O 1
ATOM 2951 N N . LEU B 1 174 ? 8.686 99.524 7.318 1.00 12.58 272 LEU B N 1
ATOM 2952 C CA . LEU B 1 174 ? 7.610 98.598 7.676 1.00 14.91 272 LEU B CA 1
ATOM 2953 C C . LEU B 1 174 ? 7.664 98.252 9.172 1.00 15.21 272 LEU B C 1
ATOM 2954 O O . LEU B 1 174 ? 6.613 98.116 9.828 1.00 15.61 272 LEU B O 1
ATOM 2959 N N . LYS B 1 175 ? 8.879 98.132 9.722 1.00 13.38 273 LYS B N 1
ATOM 2960 C CA . LYS B 1 175 ? 9.037 97.785 11.147 1.00 11.19 273 LYS B CA 1
ATOM 2961 C C . LYS B 1 175 ? 8.478 98.951 11.948 1.00 11.79 273 LYS B C 1
ATOM 2962 O O . LYS B 1 175 ? 7.718 98.776 12.899 1.00 11.75 273 LYS B O 1
ATOM 2968 N N . ILE B 1 176 ? 8.863 100.161 11.553 1.00 11.23 274 ILE B N 1
ATOM 2969 C CA . ILE B 1 176 ? 8.401 101.342 12.241 1.00 13.76 274 ILE B CA 1
ATOM 2970 C C . ILE B 1 176 ? 6.892 101.482 12.188 1.00 15.05 274 ILE B C 1
ATOM 2971 O O . ILE B 1 176 ? 6.233 101.714 13.194 1.00 14.36 274 ILE B O 1
ATOM 2976 N N . ASP B 1 177 ? 6.341 101.332 11.001 1.00 13.21 275 ASP B N 1
ATOM 2977 C CA . ASP B 1 177 ? 4.904 101.525 10.854 1.00 14.40 275 ASP B CA 1
ATOM 2978 C C . ASP B 1 177 ? 3.979 100.472 11.459 1.00 14.93 275 ASP B C 1
ATOM 2979 O O . ASP B 1 177 ? 2.781 100.721 11.648 1.00 15.27 275 ASP B O 1
ATOM 2984 N N . ASN B 1 178 ? 4.540 99.303 11.763 1.00 13.31 276 ASN B N 1
ATOM 2985 C CA . ASN B 1 178 ? 3.761 98.188 12.275 1.00 13.99 276 ASN B CA 1
ATOM 2986 C C . ASN B 1 178 ? 4.083 97.700 13.674 1.00 14.11 276 ASN B C 1
ATOM 2987 O O . ASN B 1 178 ? 3.220 97.089 14.325 1.00 12.62 276 ASN B O 1
ATOM 2992 N N . ASN B 1 179 ? 5.292 97.948 14.159 1.00 11.36 277 ASN B N 1
ATOM 2993 C CA . ASN B 1 179 ? 5.592 97.470 15.519 1.00 12.50 277 ASN B CA 1
ATOM 2994 C C . ASN B 1 179 ? 5.294 98.588 16.525 1.00 11.88 277 ASN B C 1
ATOM 2995 O O . ASN B 1 179 ? 5.916 99.628 16.474 1.00 11.25 277 ASN B O 1
ATOM 3000 N N . PRO B 1 180 ? 4.336 98.387 17.461 1.00 12.78 278 PRO B N 1
ATOM 3001 C CA . PRO B 1 180 ? 4.016 99.440 18.447 1.00 13.31 278 PRO B CA 1
ATOM 3002 C C . PRO B 1 180 ? 5.215 99.974 19.215 1.00 12.76 278 PRO B C 1
ATOM 3003 O O . PRO B 1 180 ? 5.233 101.141 19.572 1.00 11.71 278 PRO B O 1
ATOM 3007 N N . PHE B 1 181 ? 6.201 99.114 19.495 1.00 12.85 279 PHE B N 1
ATOM 3008 C CA . PHE B 1 181 ? 7.367 99.597 20.246 1.00 10.54 279 PHE B CA 1
ATOM 3009 C C . PHE B 1 181 ? 8.175 100.616 19.469 1.00 11.88 279 PHE B C 1
ATOM 3010 O O . PHE B 1 181 ? 8.942 101.349 20.058 1.00 12.03 279 PHE B O 1
ATOM 3018 N N . ALA B 1 182 ? 8.018 100.639 18.156 1.00 10.78 280 ALA B N 1
ATOM 3019 C CA . ALA B 1 182 ? 8.785 101.590 17.324 1.00 11.53 280 ALA B CA 1
ATOM 3020 C C . ALA B 1 182 ? 7.942 102.790 16.877 1.00 12.99 280 ALA B C 1
ATOM 3021 O O . ALA B 1 182 ? 8.382 103.560 16.022 1.00 15.24 280 ALA B O 1
ATOM 3023 N N . LYS B 1 183 ? 6.758 102.987 17.445 1.00 13.43 281 LYS B N 1
ATOM 3024 C CA . LYS B 1 183 ? 5.891 104.058 16.922 1.00 14.96 281 LYS B CA 1
ATOM 3025 C C . LYS B 1 183 ? 6.386 105.479 17.078 1.00 15.89 281 LYS B C 1
ATOM 3026 O O . LYS B 1 183 ? 5.903 106.371 16.395 1.00 17.26 281 LYS B O 1
ATOM 3032 N N . GLY B 1 184 ? 7.361 105.661 17.946 1.00 14.78 282 GLY B N 1
ATOM 3033 C CA . GLY B 1 184 ? 7.973 106.961 18.184 1.00 16.24 282 GLY B CA 1
ATOM 3034 C C . GLY B 1 184 ? 8.654 107.481 16.927 1.00 16.31 282 GLY B C 1
ATOM 3035 O O . GLY B 1 184 ? 8.876 108.695 16.762 1.00 18.64 282 GLY B O 1
ATOM 3036 N N . PHE B 1 185 ? 9.027 106.567 16.044 1.00 16.59 283 PHE B N 1
ATOM 3037 C CA . PHE B 1 185 ? 9.681 106.950 14.795 1.00 16.32 283 P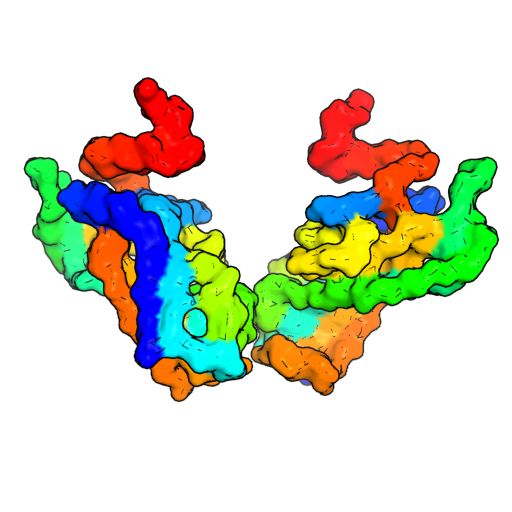HE B CA 1
ATOM 3038 C C . PHE B 1 185 ? 8.708 107.120 13.615 1.00 18.48 283 PHE B C 1
ATOM 3039 O O . PHE B 1 185 ? 9.134 107.324 12.454 1.00 19.65 283 PHE B O 1
ATOM 3047 N N . ARG B 1 186 ? 7.412 106.999 13.870 1.00 18.23 284 ARG B N 1
ATOM 3048 C CA . ARG B 1 186 ? 6.413 107.182 12.813 1.00 20.32 284 ARG B CA 1
ATOM 3049 C C . ARG B 1 186 ? 6.315 108.639 12.410 1.00 23.98 284 ARG B C 1
ATOM 3050 O O . ARG B 1 186 ? 6.494 109.520 13.235 1.00 24.41 284 ARG B O 1
ATOM 3058 N N . ASP B 1 187 ? 6.029 108.892 11.133 1.00 27.38 285 ASP B N 1
ATOM 3059 C CA . ASP B 1 187 ? 5.930 110.272 10.643 1.00 31.32 285 ASP B CA 1
ATOM 3060 C C . ASP B 1 187 ? 4.848 110.954 11.452 1.00 33.03 285 ASP B C 1
ATOM 3061 O O . ASP B 1 187 ? 3.671 110.568 11.203 1.00 35.90 285 ASP B O 1
#

Radius of gyration: 24.94 Å; Cα contacts (8 Å, |Δi|>4): 763; chains: 2; bounding box: 46×51×73 Å

InterPro domains:
  IPR001699 T-box transcription factor [PTHR11267] (77-659)
  IPR008967 p53-like transcription factor, DNA-binding domain superfamily [SSF49417] (103-305)
  IPR018186 Transcription factor, T-box, conserved site [PS01264] (186-204)
  IPR018186 Transcription factor, T-box, conserved site [PS01283] (112-131)
  IPR022582 T-box transcription factor 2/3, transcription activation domain [PF12598] (323-405)
  IPR036960 T-box superfamily [G3DSA:2.60.40.820] (92-306)
  IPR046360 T-box transcription factor, DNA-binding domain [PF00907] (105-305)
  IPR046360 T-box transcription factor, DNA-binding domain [PR00937] (120-144)
  IPR046360 T-box transcription factor, DNA-binding domain [PR00937] (276-289)
  IPR046360 T-box transcription factor, DNA-binding domain [PR00937] (297-305)
  IPR046360 T-box transcription factor, DNA-binding domain [PS50252] (107-305)
  IPR046360 T-box transcription factor, DNA-binding domain [SM00425] (102-310)
  IPR048387 T-box transcription factor 2/3, repressor domain [PF20627] (552-660)

B-factor: mean 24.97, std 9.93, range [8.13, 60.23]

Nearest PDB structures (foldseek):
  1h6f-assembly1_A  TM=1.005E+00  e=5.639E-40  Homo sapiens
  2x6v-assembly1_A  TM=9.699E-01  e=1.482E-27  Homo sapiens
  5flv-assembly4_M  TM=9.627E-01  e=2.831E-27  Mus musculus
  4s0h-assembly1_A  TM=9.609E-01  e=6.083E-27  Homo sapiens
  5bqd-assembly1_A  TM=9.468E-01  e=3.998E-26  Homo sapiens

Organism: Homo sapiens (NCBI:txid9606)